Protein AF-0000000072976447 (afdb_homodimer)

Structure (mmCIF, N/CA/C/O backbone):
data_AF-0000000072976447-model_v1
#
loop_
_entity.id
_entity.type
_entity.pdbx_description
1 polymer 'Putative LysR family transcriptional regulator'
#
loop_
_atom_site.group_PDB
_atom_site.id
_atom_site.type_symbol
_atom_site.label_atom_id
_atom_site.label_alt_id
_atom_site.label_comp_id
_atom_site.label_asym_id
_atom_site.label_entity_id
_atom_site.label_seq_id
_atom_site.pdbx_PDB_ins_code
_atom_site.Cartn_x
_atom_site.Cartn_y
_atom_site.Cartn_z
_atom_site.occupancy
_atom_site.B_iso_or_equiv
_atom_site.auth_seq_id
_atom_site.auth_comp_id
_atom_site.auth_asym_id
_atom_site.auth_atom_id
_atom_site.pdbx_PDB_model_num
ATOM 1 N N . MET A 1 1 ? 2.529 -22.75 32.25 1 33.38 1 MET A N 1
ATOM 2 C CA . MET A 1 1 ? 1.268 -22.688 31.531 1 33.38 1 MET A CA 1
ATOM 3 C C . MET A 1 1 ? 1.399 -21.797 30.297 1 33.38 1 MET A C 1
ATOM 5 O O . MET A 1 1 ? 1.813 -20.641 30.391 1 33.38 1 MET A O 1
ATOM 9 N N . THR A 1 2 ? 1.507 -22.328 29.172 1 45.81 2 THR A N 1
ATOM 10 C CA . THR A 1 2 ? 2.004 -21.859 27.875 1 45.81 2 THR A CA 1
ATOM 11 C C . THR A 1 2 ? 0.98 -20.953 27.203 1 45.81 2 THR A C 1
ATOM 13 O O . THR A 1 2 ? -0.226 -21.109 27.406 1 45.81 2 THR A O 1
ATOM 16 N N . LEU A 1 3 ? 1.379 -19.844 26.906 1 53.84 3 LEU A N 1
ATOM 17 C CA . LEU A 1 3 ? 0.57 -18.953 26.094 1 53.84 3 LEU A CA 1
ATOM 18 C C . LEU A 1 3 ? -0.027 -19.703 24.906 1 53.84 3 LEU A C 1
ATOM 20 O O . LEU A 1 3 ? 0.706 -20.203 24.047 1 53.84 3 LEU A O 1
ATOM 24 N N . SER A 1 4 ? -1.276 -20.234 25.047 1 60.5 4 SER A N 1
ATOM 25 C CA . SER A 1 4 ? -1.912 -21 23.984 1 60.5 4 SER A CA 1
ATOM 26 C C . SER A 1 4 ? -2.377 -20.109 22.844 1 60.5 4 SER A C 1
ATOM 28 O O . SER A 1 4 ? -2.703 -18.938 23.047 1 60.5 4 SER A O 1
ATOM 30 N N . ASN A 1 5 ? -2.34 -20.578 21.688 1 65.94 5 ASN A N 1
ATOM 31 C CA . ASN A 1 5 ? -2.832 -19.891 20.5 1 65.94 5 ASN A CA 1
ATOM 32 C C . ASN A 1 5 ? -4.285 -19.453 20.656 1 65.94 5 ASN A C 1
ATOM 34 O O . ASN A 1 5 ? -4.672 -18.375 20.203 1 65.94 5 ASN A O 1
ATOM 38 N N . ALA A 1 6 ? -5.039 -20.297 21.359 1 70.38 6 ALA A N 1
ATOM 39 C CA . ALA A 1 6 ? -6.453 -20 21.562 1 70.38 6 ALA A CA 1
ATOM 40 C C . ALA A 1 6 ? -6.633 -18.734 22.406 1 70.38 6 ALA A C 1
ATOM 42 O O . ALA A 1 6 ? -7.52 -17.922 22.125 1 70.38 6 ALA A O 1
ATOM 43 N N . ARG A 1 7 ? -5.793 -18.562 23.391 1 77.06 7 ARG A N 1
ATOM 44 C CA . ARG A 1 7 ? -5.875 -17.391 24.25 1 77.06 7 ARG A CA 1
ATOM 45 C C . ARG A 1 7 ? -5.488 -16.125 23.484 1 77.06 7 ARG A C 1
ATOM 47 O O . ARG A 1 7 ? -6.141 -15.086 23.609 1 77.06 7 ARG A O 1
ATOM 54 N N . LEU A 1 8 ? -4.512 -16.266 22.719 1 76.12 8 LEU A N 1
ATOM 55 C CA . LEU A 1 8 ? -4.07 -15.117 21.938 1 76.12 8 LEU A CA 1
ATOM 56 C C . LEU A 1 8 ? -5.113 -14.742 20.891 1 76.12 8 LEU A C 1
ATOM 58 O O . LEU A 1 8 ? -5.359 -13.555 20.656 1 76.12 8 LEU A O 1
ATOM 62 N N . ASP A 1 9 ? -5.699 -15.711 20.344 1 75.75 9 ASP A N 1
ATOM 63 C CA . ASP A 1 9 ? -6.773 -15.484 19.391 1 75.75 9 ASP A CA 1
ATOM 64 C C . ASP A 1 9 ? -7.965 -14.789 20.047 1 75.75 9 ASP A C 1
ATOM 66 O O . ASP A 1 9 ? -8.578 -13.906 19.453 1 75.75 9 ASP A O 1
ATOM 70 N N . ALA A 1 10 ? -8.25 -15.211 21.234 1 82.62 10 ALA A N 1
ATOM 71 C CA . ALA A 1 10 ? -9.352 -14.602 21.984 1 82.62 10 ALA A CA 1
ATOM 72 C C . ALA A 1 10 ? -9.078 -13.125 22.266 1 82.62 10 ALA A C 1
ATOM 74 O O . ALA A 1 10 ? -9.953 -12.273 22.062 1 82.62 10 ALA A O 1
ATOM 75 N N . VAL A 1 11 ? -7.879 -12.852 22.688 1 83.19 11 VAL A N 1
ATOM 76 C CA . VAL A 1 11 ? -7.484 -11.477 23 1 83.19 11 VAL A CA 1
ATOM 77 C C . VAL A 1 11 ? -7.602 -10.617 21.734 1 83.19 11 VAL A C 1
ATOM 79 O O . VAL A 1 11 ? -8.164 -9.523 21.781 1 83.19 11 VAL A O 1
ATOM 82 N N . ARG A 1 12 ? -7.148 -11.133 20.734 1 77.25 12 ARG A N 1
ATOM 83 C CA . ARG A 1 12 ? -7.191 -10.414 19.469 1 77.25 12 ARG A CA 1
ATOM 84 C C . ARG A 1 12 ? -8.633 -10.164 19.031 1 77.25 12 ARG A C 1
ATOM 86 O O . ARG A 1 12 ? -8.961 -9.07 18.562 1 77.25 12 ARG A O 1
ATOM 93 N N . ALA A 1 13 ? -9.477 -11.133 19.109 1 78 13 ALA A N 1
ATOM 94 C CA . ALA A 1 13 ? -10.883 -11.031 18.719 1 78 13 ALA A CA 1
ATOM 95 C C . ALA A 1 13 ? -11.617 -9.992 19.562 1 78 13 ALA A C 1
ATOM 97 O O . ALA A 1 13 ? -12.422 -9.219 19.047 1 78 13 ALA A O 1
ATOM 98 N N . VAL A 1 14 ? -11.281 -9.984 20.781 1 83.31 14 VAL A N 1
ATOM 99 C CA . VAL A 1 14 ? -11.922 -9.023 21.672 1 83.31 14 VAL A CA 1
ATOM 100 C C . VAL A 1 14 ? -11.445 -7.609 21.328 1 83.31 14 VAL A C 1
ATOM 102 O O . VAL A 1 14 ? -12.242 -6.672 21.297 1 83.31 14 VAL A O 1
ATOM 105 N N . ALA A 1 15 ? -10.219 -7.559 21.109 1 77.81 15 ALA A N 1
ATOM 106 C CA . ALA A 1 15 ? -9.672 -6.254 20.734 1 77.81 15 ALA A CA 1
ATOM 107 C C . ALA A 1 15 ? -10.328 -5.727 19.469 1 77.81 15 ALA A C 1
ATOM 109 O O . ALA A 1 15 ? -10.594 -4.527 19.359 1 77.81 15 ALA A O 1
ATOM 110 N N . GLU A 1 16 ? -10.547 -6.594 18.656 1 71 16 GLU A N 1
ATOM 111 C CA . GLU A 1 16 ? -11.141 -6.258 17.359 1 71 16 GLU A CA 1
ATOM 112 C C . GLU A 1 16 ? -12.633 -5.957 17.5 1 71 16 GLU A C 1
ATOM 114 O O . GLU A 1 16 ? -13.133 -4.988 16.938 1 71 16 GLU A O 1
ATOM 119 N N . ALA A 1 17 ? -13.352 -6.746 18.25 1 73.62 17 ALA A N 1
ATOM 120 C CA . ALA A 1 17 ? -14.812 -6.688 18.344 1 73.62 17 ALA A CA 1
ATOM 121 C C . ALA A 1 17 ? -15.258 -5.656 19.375 1 73.62 17 ALA A C 1
ATOM 123 O O . ALA A 1 17 ? -16.391 -5.164 19.328 1 73.62 17 ALA A O 1
ATOM 124 N N . GLY A 1 18 ? -14.32 -5.391 20.312 1 77.12 18 GLY A N 1
ATOM 125 C CA . GLY A 1 18 ? -14.641 -4.465 21.375 1 77.12 18 GLY A CA 1
ATOM 126 C C . GLY A 1 18 ? -15.57 -5.059 22.422 1 77.12 18 GLY A C 1
ATOM 127 O O . GLY A 1 18 ? -16.094 -4.34 23.266 1 77.12 18 GLY A O 1
ATOM 128 N N . SER A 1 19 ? -15.93 -6.348 22.203 1 85.12 19 SER A N 1
ATOM 129 C CA . SER A 1 19 ? -16.781 -7.043 23.156 1 85.12 19 SER A CA 1
ATOM 130 C C . SER A 1 19 ? -16.516 -8.547 23.141 1 85.12 19 SER A C 1
ATOM 132 O O . SER A 1 19 ? -16.016 -9.086 22.156 1 85.12 19 SER A O 1
ATOM 134 N N . TYR A 1 20 ? -16.797 -9.234 24.281 1 87.62 20 TYR A N 1
ATOM 135 C CA . TYR A 1 20 ? -16.641 -10.68 24.359 1 87.62 20 TYR A CA 1
ATOM 136 C C . TYR A 1 20 ? -17.641 -11.383 23.438 1 87.62 20 TYR A C 1
ATOM 138 O O . TYR A 1 20 ? -17.312 -12.383 22.797 1 87.62 20 TYR A O 1
ATOM 146 N N . ALA A 1 21 ? -18.781 -10.719 23.375 1 84.69 21 ALA A N 1
ATOM 147 C CA . ALA A 1 21 ? -19.797 -11.297 22.484 1 84.69 21 ALA A CA 1
ATOM 148 C C . ALA A 1 21 ? -19.375 -11.195 21.031 1 84.69 21 ALA A C 1
ATOM 150 O O . ALA A 1 21 ? -19.516 -12.156 20.266 1 84.69 21 ALA A O 1
ATOM 151 N N . GLY A 1 22 ? -18.938 -10.117 20.719 1 81.31 22 GLY A N 1
ATOM 152 C CA . GLY A 1 22 ? -18.453 -9.922 19.359 1 81.31 22 GLY A CA 1
ATOM 153 C C . GLY A 1 22 ? -17.266 -10.82 19.016 1 81.31 22 GLY A C 1
ATOM 154 O O . GLY A 1 22 ? -17.203 -11.367 17.922 1 81.31 22 GLY A O 1
ATOM 155 N N . ALA A 1 23 ? -16.422 -10.969 19.922 1 83.12 23 ALA A N 1
ATOM 156 C CA . ALA A 1 23 ? -15.258 -11.836 19.75 1 83.12 23 ALA A CA 1
ATOM 157 C C . ALA A 1 23 ? -15.688 -13.289 19.594 1 83.12 23 ALA A C 1
ATOM 159 O O . ALA A 1 23 ? -15.117 -14.023 18.781 1 83.12 23 ALA A O 1
ATOM 160 N N . ALA A 1 24 ? -16.641 -13.703 20.297 1 84 24 ALA A N 1
ATOM 161 C CA . ALA A 1 24 ? -17.156 -15.062 20.219 1 84 24 ALA A CA 1
ATOM 162 C C . ALA A 1 24 ? -17.703 -15.367 18.812 1 84 24 ALA A C 1
ATOM 164 O O . ALA A 1 24 ? -17.484 -16.453 18.281 1 84 24 ALA A O 1
ATOM 165 N N . ARG A 1 25 ? -18.281 -14.398 18.266 1 76.62 25 ARG A N 1
ATOM 166 C CA . ARG A 1 25 ? -18.828 -14.523 16.922 1 76.62 25 ARG A CA 1
ATOM 167 C C . ARG A 1 25 ? -17.703 -14.656 15.891 1 76.62 25 ARG A C 1
ATOM 169 O O . ARG A 1 25 ? -17.766 -15.492 14.984 1 76.62 25 ARG A O 1
ATOM 176 N N . ILE A 1 26 ? -16.703 -13.875 16.203 1 72.69 26 ILE A N 1
ATOM 177 C CA . ILE A 1 26 ? -15.562 -13.859 15.281 1 72.69 26 ILE A CA 1
ATOM 178 C C . ILE A 1 26 ? -14.867 -15.219 15.305 1 72.69 26 ILE A C 1
ATOM 180 O O . ILE A 1 26 ? -14.477 -15.734 14.25 1 72.69 26 ILE A O 1
ATOM 184 N N . LEU A 1 27 ? -14.773 -15.836 16.391 1 75.25 27 LEU A N 1
ATOM 185 C CA . LEU A 1 27 ? -13.984 -17.047 16.578 1 75.25 27 LEU A CA 1
ATOM 186 C C . LEU A 1 27 ? -14.859 -18.297 16.453 1 75.25 27 LEU A C 1
ATOM 188 O O . LEU A 1 27 ? -14.344 -19.406 16.375 1 75.25 27 LEU A O 1
ATOM 192 N N . GLY A 1 28 ? -16.188 -18.062 16.375 1 77.69 28 GLY A N 1
ATOM 193 C CA . GLY A 1 28 ? -17.094 -19.203 16.312 1 77.69 28 GLY A CA 1
ATOM 194 C C . GLY A 1 28 ? -17.141 -20 17.594 1 77.69 28 GLY A C 1
ATOM 195 O O . GLY A 1 28 ? -17.219 -21.234 17.562 1 77.69 28 GLY A O 1
ATOM 196 N N . VAL A 1 29 ? -16.984 -19.344 18.656 1 81.5 29 VAL A N 1
ATOM 197 C CA . VAL A 1 29 ? -17.016 -20 19.969 1 81.5 29 VAL A CA 1
ATOM 198 C C . VAL A 1 29 ? -18.016 -19.266 20.875 1 81.5 29 VAL A C 1
ATOM 200 O O . VAL A 1 29 ? -18.672 -18.312 20.438 1 81.5 29 VAL A O 1
ATOM 203 N N . THR A 1 30 ? -18.312 -19.828 22.016 1 83.62 30 THR A N 1
ATOM 204 C CA . THR A 1 30 ? -19.234 -19.203 22.953 1 83.62 30 THR A CA 1
ATOM 205 C C . THR A 1 30 ? -18.578 -18.047 23.703 1 83.62 30 THR A C 1
ATOM 207 O O . THR A 1 30 ? -17.359 -18.016 23.859 1 83.62 30 THR A O 1
ATOM 210 N N . GLN A 1 31 ? -19.375 -17.062 24.031 1 87.81 31 GLN A N 1
ATOM 211 C CA . GLN A 1 31 ? -18.891 -15.891 24.75 1 87.81 31 GLN A CA 1
ATOM 212 C C . GLN A 1 31 ? -18.188 -16.281 26.047 1 87.81 31 GLN A C 1
ATOM 214 O O . GLN A 1 31 ? -17.125 -15.758 26.375 1 87.81 31 GLN A O 1
ATOM 219 N N . PRO A 1 32 ? -18.719 -17.25 26.812 1 88.31 32 PRO A N 1
ATOM 220 C CA . PRO A 1 32 ? -18.016 -17.625 28.031 1 88.31 32 PRO A CA 1
ATOM 221 C C . PRO A 1 32 ? -16.625 -18.188 27.781 1 88.31 32 PRO A C 1
ATOM 223 O O . PRO A 1 32 ? -15.703 -17.969 28.562 1 88.31 32 PRO A O 1
ATOM 226 N N . ASN A 1 33 ? -16.484 -18.844 26.672 1 85.81 33 ASN A N 1
ATOM 227 C CA . ASN A 1 33 ? -15.172 -19.359 26.312 1 85.81 33 ASN A CA 1
ATOM 228 C C . ASN A 1 33 ? -14.172 -18.234 26.062 1 85.81 33 ASN A C 1
ATOM 230 O O . ASN A 1 33 ? -13.047 -18.281 26.562 1 85.81 33 ASN A O 1
ATOM 234 N N . VAL A 1 34 ? -14.617 -17.25 25.344 1 89.06 34 VAL A N 1
ATOM 235 C CA . VAL A 1 34 ? -13.734 -16.125 25.031 1 89.06 34 VAL A CA 1
ATOM 236 C C . VAL A 1 34 ? -13.391 -15.367 26.297 1 89.06 34 VAL A C 1
ATOM 238 O O . VAL A 1 34 ? -12.219 -15.047 26.547 1 89.06 34 VAL A O 1
ATOM 241 N N . SER A 1 35 ? -14.383 -15.086 27.125 1 90.44 35 SER A N 1
ATOM 242 C CA . SER A 1 35 ? -14.164 -14.336 28.344 1 90.44 35 SER A CA 1
ATOM 243 C C . SER A 1 35 ? -13.258 -15.094 29.312 1 90.44 35 SER A C 1
ATOM 245 O O . SER A 1 35 ? -12.375 -14.5 29.938 1 90.44 35 SER A O 1
ATOM 247 N N . ALA A 1 36 ? -13.461 -16.391 29.328 1 88.75 36 ALA A N 1
ATOM 248 C CA . ALA A 1 36 ? -12.641 -17.234 30.203 1 88.75 36 ALA A CA 1
ATOM 249 C C . ALA A 1 36 ? -11.188 -17.219 29.75 1 88.75 36 ALA A C 1
ATOM 251 O O . ALA A 1 36 ? -10.273 -17.172 30.578 1 88.75 36 ALA A O 1
ATOM 252 N N . GLN A 1 37 ? -11.023 -17.297 28.469 1 85.75 37 GLN A N 1
ATOM 253 C CA . GLN A 1 37 ? -9.672 -17.312 27.922 1 85.75 37 GLN A CA 1
ATOM 254 C C . GLN A 1 37 ? -8.945 -16 28.234 1 85.75 37 GLN A C 1
ATOM 256 O O . GLN A 1 37 ? -7.785 -16.016 28.641 1 85.75 37 GLN A O 1
ATOM 261 N N . VAL A 1 38 ? -9.586 -14.906 28.062 1 87.88 38 VAL A N 1
ATOM 262 C CA . VAL A 1 38 ? -8.992 -13.594 28.281 1 87.88 38 VAL A CA 1
ATOM 263 C C . VAL A 1 38 ? -8.727 -13.406 29.781 1 87.88 38 VAL A C 1
ATOM 265 O O . VAL A 1 38 ? -7.633 -12.984 30.172 1 87.88 38 VAL A O 1
ATOM 268 N N . ARG A 1 39 ? -9.648 -13.742 30.609 1 86.88 39 ARG A N 1
ATOM 269 C CA . ARG A 1 39 ? -9.516 -13.594 32.062 1 86.88 39 ARG A CA 1
ATOM 270 C C . ARG A 1 39 ? -8.406 -14.484 32.594 1 86.88 39 ARG A C 1
ATOM 272 O O . ARG A 1 39 ? -7.652 -14.07 33.469 1 86.88 39 ARG A O 1
ATOM 279 N N . ALA A 1 40 ? -8.445 -15.695 32.062 1 81.31 40 ALA A N 1
ATOM 280 C CA . ALA A 1 40 ? -7.395 -16.625 32.469 1 81.31 40 ALA A CA 1
ATOM 281 C C . ALA A 1 40 ? -6.012 -16.062 32.188 1 81.31 40 ALA A C 1
ATOM 283 O O . ALA A 1 40 ? -5.09 -16.172 33 1 81.31 40 ALA A O 1
ATOM 284 N N . LEU A 1 41 ? -5.895 -15.508 31 1 78.44 41 LEU A N 1
ATOM 285 C CA . LEU A 1 41 ? -4.625 -14.914 30.609 1 78.44 41 LEU A CA 1
ATOM 286 C C . LEU A 1 41 ? -4.273 -13.727 31.5 1 78.44 41 LEU A C 1
ATOM 288 O O . LEU A 1 41 ? -3.129 -13.602 31.938 1 78.44 41 LEU A O 1
ATOM 292 N N . GLU A 1 42 ? -5.219 -12.875 31.75 1 82.88 42 GLU A N 1
ATOM 293 C CA . GLU A 1 42 ? -5.008 -11.711 32.594 1 82.88 42 GLU A CA 1
ATOM 294 C C . GLU A 1 42 ? -4.625 -12.133 34.031 1 82.88 42 GLU A C 1
ATOM 296 O O . GLU A 1 42 ? -3.699 -11.57 34.594 1 82.88 42 GLU A O 1
ATOM 301 N N . THR A 1 43 ? -5.316 -13.148 34.562 1 79.56 43 THR A N 1
ATOM 302 C CA . THR A 1 43 ? -5.074 -13.641 35.906 1 79.56 43 THR A CA 1
ATOM 303 C C . THR A 1 43 ? -3.709 -14.312 36 1 79.56 43 THR A C 1
ATOM 305 O O . THR A 1 43 ? -2.953 -14.07 36.938 1 79.56 43 THR A O 1
ATOM 308 N N . GLN A 1 44 ? -3.488 -15.094 35.031 1 73.44 44 GLN A N 1
ATOM 309 C CA . GLN A 1 44 ? -2.248 -15.867 35.062 1 73.44 44 GLN A CA 1
ATOM 310 C C . GLN A 1 44 ? -1.03 -14.945 35.031 1 73.44 44 GLN A C 1
ATOM 312 O O . GLN A 1 44 ? -0.023 -15.219 35.688 1 73.44 44 GLN A O 1
ATOM 317 N N . PHE A 1 45 ? -1.118 -13.883 34.312 1 69.88 45 PHE A N 1
ATOM 318 C CA . PHE A 1 45 ? 0.054 -13.039 34.125 1 69.88 45 PHE A CA 1
ATOM 319 C C . PHE A 1 45 ? -0.081 -11.734 34.875 1 69.88 45 PHE A C 1
ATOM 321 O O . PHE A 1 45 ? 0.818 -10.891 34.875 1 69.88 45 PHE A O 1
ATOM 328 N N . GLY A 1 46 ? -1.189 -11.586 35.594 1 75.62 46 GLY A N 1
ATOM 329 C CA . GLY A 1 46 ? -1.403 -10.414 36.438 1 75.62 46 GLY A CA 1
ATOM 330 C C . GLY A 1 46 ? -1.479 -9.125 35.625 1 75.62 46 GLY A C 1
ATOM 331 O O . GLY A 1 46 ? -0.893 -8.109 36.031 1 75.62 46 GLY A O 1
ATOM 332 N N . VAL A 1 47 ? -2.072 -9.203 34.438 1 76.31 47 VAL A N 1
ATOM 333 C CA . VAL A 1 47 ? -2.15 -8.031 33.562 1 76.31 47 VAL A CA 1
ATOM 334 C C . VAL A 1 47 ? -3.611 -7.723 33.25 1 76.31 47 VAL A C 1
ATOM 336 O O . VAL A 1 47 ? -4.496 -8.539 33.5 1 76.31 47 VAL A O 1
ATOM 339 N N . CYS A 1 48 ? -3.832 -6.512 32.844 1 80.56 48 CYS A N 1
ATOM 340 C CA . CYS A 1 48 ? -5.117 -6.07 32.312 1 80.56 48 CYS A CA 1
ATOM 341 C C . CYS A 1 48 ? -5.012 -5.762 30.828 1 80.56 48 CYS A C 1
ATOM 343 O O . CYS A 1 48 ? -4.238 -4.891 30.422 1 80.56 48 CYS A O 1
ATOM 345 N N . LEU A 1 49 ? -5.758 -6.551 30.109 1 83.56 49 LEU A N 1
ATOM 346 C CA . LEU A 1 49 ? -5.641 -6.414 28.656 1 83.56 49 LEU A CA 1
ATOM 347 C C . LEU A 1 49 ? -6.758 -5.531 28.109 1 83.56 49 LEU A C 1
ATOM 349 O O . LEU A 1 49 ? -6.629 -4.973 27.016 1 83.56 49 LEU A O 1
ATOM 353 N N . PHE A 1 50 ? -7.836 -5.406 28.891 1 86 50 PHE A N 1
ATOM 354 C CA . PHE A 1 50 ? -8.977 -4.613 28.453 1 86 50 PHE A CA 1
ATOM 355 C C . PHE A 1 50 ? -9.508 -3.748 29.594 1 86 50 PHE A C 1
ATOM 357 O O . PHE A 1 50 ? -9.516 -4.172 30.75 1 86 50 PHE A O 1
ATOM 364 N N . LEU A 1 51 ? -9.859 -2.457 29.203 1 80.88 51 LEU A N 1
ATOM 365 C CA . LEU A 1 51 ? -10.562 -1.559 30.125 1 80.88 51 LEU A CA 1
ATOM 366 C C . LEU A 1 51 ? -11.992 -1.315 29.656 1 80.88 51 LEU A C 1
ATOM 368 O O . LEU A 1 51 ? -12.25 -1.23 28.453 1 80.88 51 LEU A O 1
ATOM 372 N N . ARG A 1 52 ? -12.898 -1.47 30.625 1 76.38 52 ARG A N 1
ATOM 373 C CA . ARG A 1 52 ? -14.289 -1.175 30.297 1 76.38 52 ARG A CA 1
ATOM 374 C C . ARG A 1 52 ? -14.555 0.328 30.312 1 76.38 52 ARG A C 1
ATOM 376 O O . ARG A 1 52 ? -14.336 0.985 31.344 1 76.38 52 ARG A O 1
ATOM 383 N N . GLU A 1 53 ? -14.695 0.828 29.172 1 71.69 53 GLU A N 1
ATOM 384 C CA . GLU A 1 53 ? -15.078 2.23 29.047 1 71.69 53 GLU A CA 1
ATOM 385 C C . GLU A 1 53 ? -16.375 2.375 28.266 1 71.69 53 GLU A C 1
ATOM 387 O O . GLU A 1 53 ? -16.469 1.963 27.109 1 71.69 53 GLU A O 1
ATOM 392 N N . SER A 1 54 ? -17.375 3.02 28.828 1 71.5 54 SER A N 1
ATOM 393 C CA . SER A 1 54 ? -18.672 3.285 28.219 1 71.5 54 SER A CA 1
ATOM 394 C C . SER A 1 54 ? -19.297 2.008 27.672 1 71.5 54 SER A C 1
ATOM 396 O O . SER A 1 54 ? -19.812 2 26.547 1 71.5 54 SER A O 1
ATOM 398 N N . GLY A 1 55 ? -19.141 0.933 28.328 1 72.31 55 GLY A N 1
ATOM 399 C CA . GLY A 1 55 ? -19.797 -0.314 27.953 1 72.31 55 GLY A CA 1
ATOM 400 C C . GLY A 1 55 ? -19.016 -1.116 26.922 1 72.31 55 GLY A C 1
ATOM 401 O O . GLY A 1 55 ? -19.484 -2.156 26.469 1 72.31 55 GLY A O 1
ATOM 402 N N . ARG A 1 56 ? -17.969 -0.555 26.516 1 74.81 56 ARG A N 1
ATOM 403 C CA . ARG A 1 56 ? -17.156 -1.277 25.547 1 74.81 56 ARG A CA 1
ATOM 404 C C . ARG A 1 56 ? -15.789 -1.631 26.125 1 74.81 56 ARG A C 1
ATOM 406 O O . ARG A 1 56 ? -15.273 -0.92 27 1 74.81 56 ARG A O 1
ATOM 413 N N . LEU A 1 57 ? -15.25 -2.871 25.641 1 80.94 57 LEU A N 1
ATOM 414 C CA . LEU A 1 57 ? -13.906 -3.271 26.031 1 80.94 57 LEU A CA 1
ATOM 415 C C . LEU A 1 57 ? -12.859 -2.604 25.156 1 80.94 57 LEU A C 1
ATOM 417 O O . LEU A 1 57 ? -12.852 -2.807 23.938 1 80.94 57 LEU A O 1
ATOM 421 N N . GLN A 1 58 ? -12.094 -1.76 25.812 1 78.31 58 GLN A N 1
ATOM 422 C CA . GLN A 1 58 ? -11.008 -1.083 25.109 1 78.31 58 GLN A CA 1
ATOM 423 C C . GLN A 1 58 ? -9.664 -1.753 25.391 1 78.31 58 GLN A C 1
ATOM 425 O O . GLN A 1 58 ? -9.328 -1.998 26.562 1 78.31 58 GLN A O 1
ATOM 430 N N . PRO A 1 59 ? -8.969 -2.131 24.297 1 79.06 59 PRO A N 1
ATOM 431 C CA . PRO A 1 59 ? -7.66 -2.756 24.531 1 79.06 59 PRO A CA 1
ATOM 432 C C . PRO A 1 59 ? -6.664 -1.812 25.203 1 79.06 59 PRO A C 1
ATOM 434 O O . PRO A 1 59 ? -6.648 -0.614 24.906 1 79.06 59 PRO A O 1
ATOM 437 N N . THR A 1 60 ? -5.977 -2.389 26.266 1 74.5 60 THR A N 1
ATOM 438 C CA . THR A 1 60 ? -4.867 -1.659 26.859 1 74.5 60 THR A CA 1
ATOM 439 C C . THR A 1 60 ? -3.666 -1.63 25.922 1 74.5 60 THR A C 1
ATOM 441 O O . THR A 1 60 ? -3.674 -2.283 24.875 1 74.5 60 THR A O 1
ATOM 444 N N . GLY A 1 61 ? -2.699 -0.85 26.25 1 64.62 61 GLY A N 1
ATOM 445 C CA . GLY A 1 61 ? -1.453 -0.862 25.5 1 64.62 61 GLY A CA 1
ATOM 446 C C . GLY A 1 61 ? -0.819 -2.238 25.422 1 64.62 61 GLY A C 1
ATOM 447 O O . GLY A 1 61 ? -0.329 -2.641 24.359 1 64.62 61 GLY A O 1
ATOM 448 N N . LEU A 1 62 ? -0.871 -2.924 26.469 1 65.25 62 LEU A N 1
ATOM 449 C CA . LEU A 1 62 ? -0.343 -4.285 26.516 1 65.25 62 LEU A CA 1
ATOM 450 C C . LEU A 1 62 ? -1.136 -5.211 25.609 1 65.25 62 LEU A C 1
ATOM 452 O O . LEU A 1 62 ? -0.556 -6.055 24.922 1 65.25 62 LEU A O 1
ATOM 456 N N . CYS A 1 63 ? -2.447 -4.992 25.562 1 72.94 63 CYS A N 1
ATOM 457 C CA . CYS A 1 63 ? -3.299 -5.793 24.688 1 72.94 63 CYS A CA 1
ATOM 458 C C . CYS A 1 63 ? -2.918 -5.594 23.219 1 72.94 63 CYS A C 1
ATOM 460 O O . CYS A 1 63 ? -2.785 -6.562 22.469 1 72.94 63 CYS A O 1
ATOM 462 N N . LEU A 1 64 ? -2.656 -4.434 22.922 1 64.56 64 LEU A N 1
ATOM 463 C CA . LEU A 1 64 ? -2.32 -4.105 21.547 1 64.56 64 LEU A CA 1
ATOM 464 C C . LEU A 1 64 ? -0.983 -4.723 21.141 1 64.56 64 LEU A C 1
ATOM 466 O O . LEU A 1 64 ? -0.846 -5.266 20.047 1 64.56 64 LEU A O 1
ATOM 470 N N . LYS A 1 65 ? -0.158 -4.695 22.016 1 59.16 65 LYS A N 1
ATOM 471 C CA . LYS A 1 65 ? 1.143 -5.312 21.781 1 59.16 65 LYS A CA 1
ATOM 472 C C . LYS A 1 65 ? 1.019 -6.832 21.672 1 59.16 65 LYS A C 1
ATOM 474 O O . LYS A 1 65 ? 1.672 -7.453 20.828 1 59.16 65 LYS A O 1
ATOM 479 N N . LEU A 1 66 ? 0.258 -7.363 22.5 1 65.5 66 LEU A N 1
ATOM 480 C CA . LEU A 1 66 ? 0.011 -8.805 22.469 1 65.5 66 LEU A CA 1
ATOM 481 C C . LEU A 1 66 ? -0.68 -9.203 21.172 1 65.5 66 LEU A C 1
ATOM 483 O O . LEU A 1 66 ? -0.375 -10.25 20.594 1 65.5 66 LEU A O 1
ATOM 487 N N . CYS A 1 67 ? -1.592 -8.336 20.719 1 65.19 67 CYS A N 1
ATOM 488 C CA . CYS A 1 67 ? -2.281 -8.602 19.469 1 65.19 67 CYS A CA 1
ATOM 489 C C . CYS A 1 67 ? -1.303 -8.594 18.297 1 65.19 67 CYS A C 1
ATOM 491 O O . CYS A 1 67 ? -1.391 -9.43 17.406 1 65.19 67 CYS A O 1
ATOM 493 N N . ASP A 1 68 ? -0.469 -7.738 18.344 1 57.91 68 ASP A N 1
ATOM 494 C CA . ASP A 1 68 ? 0.578 -7.688 17.328 1 57.91 68 ASP A CA 1
ATOM 495 C C . ASP A 1 68 ? 1.414 -8.969 17.344 1 57.91 68 ASP A C 1
ATOM 497 O O . ASP A 1 68 ? 1.722 -9.523 16.281 1 57.91 68 ASP A O 1
ATOM 501 N N . SER A 1 69 ? 1.725 -9.383 18.531 1 56.34 69 SER A N 1
ATOM 502 C CA . SER A 1 69 ? 2.486 -10.617 18.703 1 56.34 69 SER A CA 1
ATOM 503 C C . SER A 1 69 ? 1.68 -11.828 18.234 1 56.34 69 SER A C 1
ATOM 505 O O . SER A 1 69 ? 2.221 -12.734 17.594 1 56.34 69 SER A O 1
ATOM 507 N N . ALA A 1 70 ? 0.464 -11.797 18.562 1 59.28 70 ALA A N 1
ATOM 508 C CA . ALA A 1 70 ? -0.42 -12.883 18.141 1 59.28 70 ALA A CA 1
ATOM 509 C C . ALA A 1 70 ? -0.528 -12.945 16.625 1 59.28 70 ALA A C 1
ATOM 511 O O . ALA A 1 70 ? -0.544 -14.039 16.047 1 59.28 70 ALA A O 1
ATOM 512 N N . GLU A 1 71 ? -0.591 -11.844 16.094 1 55.91 71 GLU A N 1
ATOM 513 C CA . GLU A 1 71 ? -0.642 -11.789 14.633 1 55.91 71 GLU A CA 1
ATOM 514 C C . GLU A 1 71 ? 0.632 -12.352 14.016 1 55.91 71 GLU A C 1
ATOM 516 O O . GLU A 1 71 ? 0.572 -13.109 13.047 1 55.91 71 GLU A O 1
ATOM 521 N N . ARG A 1 72 ? 1.667 -12.078 14.625 1 54.12 72 ARG A N 1
ATOM 522 C CA . ARG A 1 72 ? 2.943 -12.602 14.156 1 54.12 72 ARG A CA 1
ATOM 523 C C . ARG A 1 72 ? 3.021 -14.117 14.352 1 54.12 72 ARG A C 1
ATOM 525 O O . ARG A 1 72 ? 3.525 -14.828 13.484 1 54.12 72 ARG A O 1
ATOM 532 N N . LEU A 1 73 ? 2.555 -14.57 15.469 1 52.03 73 LEU A N 1
ATOM 533 C CA . LEU A 1 73 ? 2.504 -16 15.75 1 52.03 73 LEU A CA 1
ATOM 534 C C . LEU A 1 73 ? 1.573 -16.719 14.781 1 52.03 73 LEU A C 1
ATOM 536 O O . LEU A 1 73 ? 1.898 -17.797 14.281 1 52.03 73 LEU A O 1
ATOM 540 N N . ALA A 1 74 ? 0.498 -16.125 14.578 1 53.97 74 ALA A N 1
ATOM 541 C CA . ALA A 1 74 ? -0.43 -16.703 13.609 1 53.97 74 ALA A CA 1
ATOM 542 C C . ALA A 1 74 ? 0.196 -16.781 12.219 1 53.97 74 ALA A C 1
ATOM 544 O O . ALA A 1 74 ? 0.049 -17.781 11.516 1 53.97 74 ALA A O 1
ATOM 545 N N . GLU A 1 75 ? 0.818 -15.82 12 1 51.5 75 GLU A N 1
ATOM 546 C CA . GLU A 1 75 ? 1.533 -15.789 10.727 1 51.5 75 GLU A CA 1
ATOM 547 C C . GLU A 1 75 ? 2.607 -16.875 10.672 1 51.5 75 GLU A C 1
ATOM 549 O O . GLU A 1 75 ? 2.75 -17.562 9.656 1 51.5 75 GLU A O 1
ATOM 554 N N . ALA A 1 76 ? 3.309 -17.016 11.719 1 48.78 76 ALA A N 1
ATOM 555 C CA . ALA A 1 76 ? 4.348 -18.031 11.805 1 48.78 76 ALA A CA 1
ATOM 556 C C . ALA A 1 76 ? 3.744 -19.438 11.758 1 48.78 76 ALA A C 1
ATOM 558 O O . ALA A 1 76 ? 4.285 -20.328 11.102 1 48.78 76 ALA A O 1
ATOM 559 N N . ARG A 1 77 ? 2.725 -19.656 12.484 1 46.81 77 ARG A N 1
ATOM 560 C CA . ARG A 1 77 ? 2.012 -20.922 12.445 1 46.81 77 ARG A CA 1
ATOM 561 C C . ARG A 1 77 ? 1.498 -21.219 11.039 1 46.81 77 ARG A C 1
ATOM 563 O O . ARG A 1 77 ? 1.642 -22.328 10.539 1 46.81 77 ARG A O 1
ATOM 570 N N . SER A 1 78 ? 0.875 -20.281 10.539 1 48.81 78 SER A N 1
ATOM 571 C CA . SER A 1 78 ? 0.417 -20.438 9.156 1 48.81 78 SER A CA 1
ATOM 572 C C . SER A 1 78 ? 1.571 -20.797 8.227 1 48.81 78 SER A C 1
ATOM 574 O O . SER A 1 78 ? 1.421 -21.641 7.34 1 48.81 78 SER A O 1
ATOM 576 N N . GLU A 1 79 ? 2.623 -20.266 8.617 1 45.81 79 GLU A N 1
ATOM 577 C CA . GLU A 1 79 ? 3.846 -20.562 7.871 1 45.81 79 GLU A CA 1
ATOM 578 C C . GLU A 1 79 ? 4.262 -22.016 8.039 1 45.81 79 GLU A C 1
ATOM 580 O O . GLU A 1 79 ? 4.617 -22.688 7.062 1 45.81 79 GLU A O 1
ATOM 585 N N . ALA A 1 80 ? 4.227 -22.453 9.148 1 42.12 80 ALA A N 1
ATOM 586 C CA . ALA A 1 80 ? 4.594 -23.844 9.469 1 42.12 80 ALA A CA 1
ATOM 587 C C . ALA A 1 80 ? 3.631 -24.828 8.812 1 42.12 80 ALA A C 1
ATOM 589 O O . ALA A 1 80 ? 4.055 -25.828 8.242 1 42.12 80 ALA A O 1
ATOM 590 N N . GLU A 1 81 ? 2.473 -24.5 8.969 1 44.44 81 GLU A N 1
ATOM 591 C CA . GLU A 1 81 ? 1.462 -25.359 8.367 1 44.44 81 GLU A CA 1
ATOM 592 C C . GLU A 1 81 ? 1.624 -25.422 6.848 1 44.44 81 GLU A C 1
ATOM 594 O O . GLU A 1 81 ? 1.516 -26.5 6.25 1 44.44 81 GLU A O 1
ATOM 599 N N . ARG A 1 82 ? 1.846 -24.312 6.402 1 42.62 82 ARG A N 1
ATOM 600 C CA . ARG A 1 82 ? 2.037 -24.219 4.957 1 42.62 82 ARG A CA 1
ATOM 601 C C . ARG A 1 82 ? 3.207 -25.094 4.508 1 42.62 82 ARG A C 1
ATOM 603 O O . ARG A 1 82 ? 3.133 -25.766 3.473 1 42.62 82 ARG A O 1
ATOM 610 N N . LEU A 1 83 ? 4.168 -25.062 5.277 1 39.66 83 LEU A N 1
ATOM 611 C CA . LEU A 1 83 ? 5.348 -25.875 4.988 1 39.66 83 LEU A CA 1
ATOM 612 C C . LEU A 1 83 ? 4.996 -27.359 4.945 1 39.66 83 LEU A C 1
ATOM 614 O O . LEU A 1 83 ? 5.508 -28.094 4.102 1 39.66 83 LEU A O 1
ATOM 618 N N . LEU A 1 84 ? 4.164 -27.656 5.727 1 38.5 84 LEU A N 1
ATOM 619 C CA . LEU A 1 84 ? 3.803 -29.078 5.816 1 38.5 84 LEU A CA 1
ATOM 620 C C . LEU A 1 84 ? 2.873 -29.469 4.676 1 38.5 84 LEU A C 1
ATOM 622 O O . LEU A 1 84 ? 2.885 -30.625 4.234 1 38.5 84 LEU A O 1
ATOM 626 N N . LEU A 1 85 ? 2.119 -28.594 4.246 1 39.53 85 LEU A N 1
ATOM 627 C CA . LEU A 1 85 ? 1.131 -28.922 3.227 1 39.53 85 LEU A CA 1
ATOM 628 C C . LEU A 1 85 ? 1.741 -28.844 1.831 1 39.53 85 LEU A C 1
ATOM 630 O O . LEU A 1 85 ? 1.117 -29.25 0.852 1 39.53 85 LEU A O 1
ATOM 634 N N . SER A 1 86 ? 2.758 -28.344 1.481 1 40.75 86 SER A N 1
ATOM 635 C CA . SER A 1 86 ? 3.328 -28.094 0.16 1 40.75 86 SER A CA 1
ATOM 636 C C . SER A 1 86 ? 3.498 -29.391 -0.62 1 40.75 86 SER A C 1
ATOM 638 O O . SER A 1 86 ? 3.932 -29.375 -1.774 1 40.75 86 SER A O 1
ATOM 640 N N . ARG A 1 87 ? 3.395 -30.5 -0.168 1 37.62 87 ARG A N 1
ATOM 641 C CA . ARG A 1 87 ? 3.717 -31.625 -1.031 1 37.62 87 ARG A CA 1
ATOM 642 C C . ARG A 1 87 ? 2.58 -31.922 -2.006 1 37.62 87 ARG A C 1
ATOM 644 O O . ARG A 1 87 ? 2.461 -33.031 -2.521 1 37.62 87 ARG A O 1
ATOM 651 N N . SER A 1 88 ? 1.583 -31.047 -2.242 1 40.94 88 SER A N 1
ATOM 652 C CA . SER A 1 88 ? 0.422 -31.609 -2.926 1 40.94 88 SER A CA 1
ATOM 653 C C . SER A 1 88 ? 0.618 -31.609 -4.438 1 40.94 88 SER A C 1
ATOM 655 O O . SER A 1 88 ? 1.422 -30.844 -4.965 1 40.94 88 SER A O 1
ATOM 657 N N . SER A 1 89 ? 0.14 -32.5 -5.266 1 46.25 89 SER A N 1
ATOM 658 C CA . SER A 1 89 ? -0.017 -32.688 -6.707 1 46.25 89 SER A CA 1
ATOM 659 C C . SER A 1 89 ? -0.511 -31.406 -7.375 1 46.25 89 SER A C 1
ATOM 661 O O . SER A 1 89 ? -1.104 -30.547 -6.719 1 46.25 89 SER A O 1
ATOM 663 N N . LEU A 1 90 ? -0.093 -31.062 -8.727 1 51.22 90 LEU A N 1
ATOM 664 C CA . LEU A 1 90 ? -0.447 -29.891 -9.516 1 51.22 90 LEU A CA 1
ATOM 665 C C . LEU A 1 90 ? -1.938 -29.594 -9.406 1 51.22 90 LEU A C 1
ATOM 667 O O . LEU A 1 90 ? -2.348 -28.422 -9.461 1 51.22 90 LEU A O 1
ATOM 671 N N . ARG A 1 91 ? -2.982 -30.578 -9.453 1 50.81 91 ARG A N 1
ATOM 672 C CA . ARG A 1 91 ? -4.426 -30.375 -9.453 1 50.81 91 ARG A CA 1
ATOM 673 C C . ARG A 1 91 ? -4.902 -29.828 -8.109 1 50.81 91 ARG A C 1
ATOM 675 O O . ARG A 1 91 ? -5.914 -29.125 -8.047 1 50.81 91 ARG A O 1
ATOM 682 N N . GLU A 1 92 ? -4.281 -30.141 -7.102 1 60.25 92 GLU A N 1
ATOM 683 C CA . GLU A 1 92 ? -4.832 -29.75 -5.805 1 60.25 92 GLU A CA 1
ATOM 684 C C . GLU A 1 92 ? -3.799 -28.984 -4.98 1 60.25 92 GLU A C 1
ATOM 686 O O . GLU A 1 92 ? -3.926 -28.891 -3.758 1 60.25 92 GLU A O 1
ATOM 691 N N . GLY A 1 93 ? -2.906 -28.219 -5.906 1 82.56 93 GLY A N 1
ATOM 692 C CA . GLY A 1 93 ? -1.81 -27.656 -5.125 1 82.56 93 GLY A CA 1
ATOM 693 C C . GLY A 1 93 ? -1.979 -26.188 -4.82 1 82.56 93 GLY A C 1
ATOM 694 O O . GLY A 1 93 ? -3.002 -25.594 -5.164 1 82.56 93 GLY A O 1
ATOM 695 N N . LYS A 1 94 ? -1.136 -25.75 -3.99 1 89.38 94 LYS A N 1
ATOM 696 C CA . LYS A 1 94 ? -1.077 -24.359 -3.535 1 89.38 94 LYS A CA 1
ATOM 697 C C . LYS A 1 94 ? 0.277 -23.734 -3.854 1 89.38 94 LYS A C 1
ATOM 699 O O . LYS A 1 94 ? 1.307 -24.422 -3.807 1 89.38 94 LYS A O 1
ATOM 704 N N . ILE A 1 95 ? 0.212 -22.484 -4.312 1 93.19 95 ILE A N 1
ATOM 705 C CA . ILE A 1 95 ? 1.45 -21.734 -4.516 1 93.19 95 ILE A CA 1
ATOM 706 C C . ILE A 1 95 ? 1.354 -20.375 -3.824 1 93.19 95 ILE A C 1
ATOM 708 O O . ILE A 1 95 ? 0.33 -19.703 -3.918 1 93.19 95 ILE A O 1
ATOM 712 N N . THR A 1 96 ? 2.375 -20.047 -3.061 1 94.06 96 THR A N 1
ATOM 713 C CA . THR A 1 96 ? 2.469 -1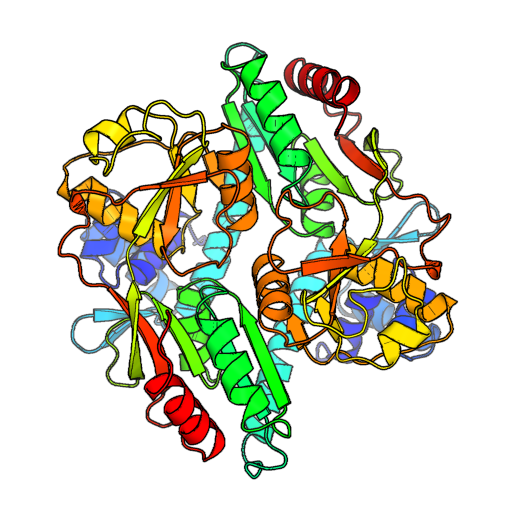8.75 -2.395 1 94.06 96 THR A CA 1
ATOM 714 C C . THR A 1 96 ? 3.465 -17.844 -3.113 1 94.06 96 THR A C 1
ATOM 716 O O . THR A 1 96 ? 4.641 -18.188 -3.252 1 94.06 96 THR A O 1
ATOM 719 N N . ILE A 1 97 ? 2.973 -16.672 -3.555 1 97.12 97 ILE A N 1
ATOM 720 C CA . ILE A 1 97 ? 3.791 -15.766 -4.363 1 97.12 97 ILE A CA 1
ATOM 721 C C . ILE A 1 97 ? 3.949 -14.43 -3.648 1 97.12 97 ILE A C 1
ATOM 723 O O . ILE A 1 97 ? 2.961 -13.82 -3.225 1 97.12 97 ILE A O 1
ATOM 727 N N . GLY A 1 98 ? 5.195 -13.984 -3.492 1 97.19 98 GLY A N 1
ATOM 728 C CA . GLY A 1 98 ? 5.488 -12.672 -2.945 1 97.19 98 GLY A CA 1
ATOM 729 C C . GLY A 1 98 ? 5.793 -11.633 -4.012 1 97.19 98 GLY A C 1
ATOM 730 O O . GLY A 1 98 ? 6.605 -11.875 -4.906 1 97.19 98 GLY A O 1
ATOM 731 N N . LEU A 1 99 ? 5.141 -10.5 -3.891 1 96.88 99 LEU A N 1
ATOM 732 C CA . LEU A 1 99 ? 5.332 -9.422 -4.859 1 96.88 99 LEU A CA 1
ATOM 733 C C . LEU A 1 99 ? 5.898 -8.18 -4.184 1 96.88 99 LEU A C 1
ATOM 735 O O . LEU A 1 99 ? 5.34 -7.688 -3.203 1 96.88 99 LEU A O 1
ATOM 739 N N . GLY A 1 100 ? 6.961 -7.66 -4.75 1 93.88 100 GLY A N 1
ATOM 740 C CA . GLY A 1 100 ? 7.445 -6.359 -4.312 1 93.88 100 GLY A CA 1
ATOM 741 C C . GLY A 1 100 ? 6.645 -5.203 -4.883 1 93.88 100 GLY A C 1
ATOM 742 O O . GLY A 1 100 ? 6.516 -4.156 -4.246 1 93.88 100 GLY A O 1
ATOM 743 N N . ASN A 1 101 ? 6.262 -5.348 -6.105 1 93.69 101 ASN A N 1
ATOM 744 C CA . ASN A 1 101 ? 5.328 -4.48 -6.816 1 93.69 101 ASN A CA 1
ATOM 745 C C . ASN A 1 101 ? 4.113 -5.254 -7.32 1 93.69 101 ASN A C 1
ATOM 747 O O . ASN A 1 101 ? 4.207 -6.445 -7.605 1 93.69 101 ASN A O 1
ATOM 751 N N . ALA A 1 102 ? 3.004 -4.496 -7.383 1 95.5 102 ALA A N 1
ATOM 752 C CA . ALA A 1 102 ? 1.812 -5.172 -7.887 1 95.5 102 ALA A CA 1
ATOM 753 C C . ALA A 1 102 ? 2.029 -5.676 -9.312 1 95.5 102 ALA A C 1
ATOM 755 O O . ALA A 1 102 ? 1.714 -6.824 -9.625 1 95.5 102 ALA A O 1
ATOM 756 N N . MET A 1 103 ? 2.617 -4.832 -10.141 1 95.5 103 MET A N 1
ATOM 757 C CA . MET A 1 103 ? 2.953 -5.203 -11.508 1 95.5 103 MET A CA 1
ATOM 758 C C . MET A 1 103 ? 4.465 -5.297 -11.695 1 95.5 103 MET A C 1
ATOM 760 O O . MET A 1 103 ? 5.219 -4.566 -11.047 1 95.5 103 MET A O 1
ATOM 764 N N . PRO A 1 104 ? 4.852 -6.262 -12.562 1 95.88 104 PRO A N 1
ATOM 765 C CA . PRO A 1 104 ? 4.051 -7.117 -13.438 1 95.88 104 PRO A CA 1
ATOM 766 C C . PRO A 1 104 ? 3.607 -8.414 -12.758 1 95.88 104 PRO A C 1
ATOM 768 O O . PRO A 1 104 ? 2.998 -9.273 -13.398 1 95.88 104 PRO A O 1
ATOM 771 N N . GLY A 1 105 ? 3.902 -8.578 -11.539 1 97.06 105 GLY A N 1
ATOM 772 C CA . GLY A 1 105 ? 3.629 -9.82 -10.836 1 97.06 105 GLY A CA 1
ATOM 773 C C . GLY A 1 105 ? 2.18 -10.25 -10.93 1 97.06 105 GLY A C 1
ATOM 774 O O . GLY A 1 105 ? 1.893 -11.422 -11.18 1 97.06 105 GLY A O 1
ATOM 775 N N . MET A 1 106 ? 1.271 -9.375 -10.773 1 97.5 106 MET A N 1
ATOM 776 C CA . MET A 1 106 ? -0.152 -9.711 -10.797 1 97.5 106 MET A CA 1
ATOM 777 C C . MET A 1 106 ? -0.575 -10.203 -12.172 1 97.5 106 MET A C 1
ATOM 779 O O . MET A 1 106 ? -1.436 -11.078 -12.289 1 97.5 106 MET A O 1
ATOM 783 N N . ALA A 1 107 ? 0.003 -9.656 -13.219 1 97.31 107 ALA A N 1
ATOM 784 C CA . ALA A 1 107 ? -0.288 -10.117 -14.578 1 97.31 107 ALA A CA 1
ATOM 785 C C . ALA A 1 107 ? 0.21 -11.547 -14.781 1 97.31 107 ALA A C 1
ATOM 787 O O . ALA A 1 107 ? -0.466 -12.359 -15.414 1 97.31 107 ALA A O 1
ATOM 788 N N . ILE A 1 108 ? 1.36 -11.828 -14.273 1 97.69 108 ILE A N 1
ATOM 789 C CA . ILE A 1 108 ? 1.919 -13.172 -14.375 1 97.69 108 ILE A CA 1
ATOM 790 C C . ILE A 1 108 ? 1.046 -14.148 -13.594 1 97.69 108 ILE A C 1
ATOM 792 O O . ILE A 1 108 ? 0.755 -15.25 -14.07 1 97.69 108 ILE A O 1
ATOM 796 N N . ILE A 1 109 ? 0.653 -13.742 -12.43 1 97.88 109 ILE A N 1
ATOM 797 C CA . ILE A 1 109 ? -0.219 -14.562 -11.594 1 97.88 109 ILE A CA 1
ATOM 798 C C . ILE A 1 109 ? -1.527 -14.836 -12.328 1 97.88 109 ILE A C 1
ATOM 800 O O . ILE A 1 109 ? -2.023 -15.969 -12.328 1 97.88 109 ILE A O 1
ATOM 804 N N . ALA A 1 110 ? -2.092 -13.828 -12.969 1 97.62 110 ALA A N 1
ATOM 805 C CA . ALA A 1 110 ? -3.332 -13.992 -13.727 1 97.62 110 ALA A CA 1
ATOM 806 C C . ALA A 1 110 ? -3.15 -14.977 -14.875 1 97.62 110 ALA A C 1
ATOM 808 O O . ALA A 1 110 ? -4.008 -15.836 -15.102 1 97.62 110 ALA A O 1
ATOM 809 N N . ALA A 1 111 ? -2.053 -14.867 -15.586 1 97 111 ALA A N 1
ATOM 810 C CA . ALA A 1 111 ? -1.751 -15.789 -16.688 1 97 111 ALA A CA 1
ATOM 811 C C . ALA A 1 111 ? -1.618 -17.219 -16.172 1 97 111 ALA A C 1
ATOM 813 O O . ALA A 1 111 ? -2.121 -18.156 -16.797 1 97 111 ALA A O 1
ATOM 814 N N . PHE A 1 112 ? -0.966 -17.375 -15.055 1 96.94 112 PHE A N 1
ATOM 815 C CA . PHE A 1 112 ? -0.809 -18.688 -14.445 1 96.94 112 PHE A CA 1
ATOM 816 C C . PHE A 1 112 ? -2.162 -19.266 -14.055 1 96.94 112 PHE A C 1
ATOM 818 O O . PHE A 1 112 ? -2.447 -20.438 -14.328 1 96.94 112 PHE A O 1
ATOM 825 N N . HIS A 1 113 ? -2.998 -18.406 -13.422 1 96.56 113 HIS A N 1
ATOM 826 C CA . HIS A 1 113 ? -4.312 -18.859 -12.977 1 96.56 113 HIS A CA 1
ATOM 827 C C . HIS A 1 113 ? -5.168 -19.312 -14.156 1 96.56 113 HIS A C 1
ATOM 829 O O . HIS A 1 113 ? -5.922 -20.281 -14.055 1 96.56 113 HIS A O 1
ATOM 835 N N . ARG A 1 114 ? -5.094 -18.625 -15.258 1 94.94 114 ARG A N 1
ATOM 836 C CA . ARG A 1 114 ? -5.836 -19 -16.453 1 94.94 114 ARG A CA 1
ATOM 837 C C . ARG A 1 114 ? -5.402 -20.375 -16.953 1 94.94 114 ARG A C 1
ATOM 839 O O . ARG A 1 114 ? -6.234 -21.172 -17.391 1 94.94 114 ARG A O 1
ATOM 846 N N . ALA A 1 115 ? -4.117 -20.641 -16.891 1 93.75 115 ALA A N 1
ATOM 847 C CA . ALA A 1 115 ? -3.561 -21.891 -17.375 1 93.75 115 ALA A CA 1
ATOM 848 C C . ALA A 1 115 ? -3.82 -23.016 -16.375 1 93.75 115 ALA A C 1
ATOM 850 O O . ALA A 1 115 ? -4.012 -24.172 -16.766 1 93.75 115 ALA A O 1
ATOM 851 N N . TYR A 1 116 ? -3.807 -22.688 -15.117 1 92.94 116 TYR A N 1
ATOM 852 C CA . TYR A 1 116 ? -3.969 -23.672 -14.062 1 92.94 116 TYR A CA 1
ATOM 853 C C . TYR A 1 116 ? -5.004 -23.219 -13.039 1 92.94 116 TYR A C 1
ATOM 855 O O . TYR A 1 116 ? -4.68 -23 -11.875 1 92.94 116 TYR A O 1
ATOM 863 N N . PRO A 1 117 ? -6.273 -23.203 -13.398 1 92.12 117 PRO A N 1
ATOM 864 C CA . PRO A 1 117 ? -7.324 -22.641 -12.547 1 92.12 117 PRO A CA 1
ATOM 865 C C . PRO A 1 117 ? -7.562 -23.484 -11.281 1 92.12 117 PRO A C 1
ATOM 867 O O . PRO A 1 117 ? -8.195 -23 -10.336 1 92.12 117 PRO A O 1
ATOM 870 N N . GLY A 1 118 ? -7.043 -24.625 -11.211 1 88.94 118 GLY A N 1
ATOM 871 C CA . GLY A 1 118 ? -7.254 -25.5 -10.07 1 88.94 118 GLY A CA 1
ATOM 872 C C . GLY A 1 118 ? -6.258 -25.266 -8.945 1 88.94 118 GLY A C 1
ATOM 873 O O . GLY A 1 118 ? -6.449 -25.766 -7.832 1 88.94 118 GLY A O 1
ATOM 874 N N . VAL A 1 119 ? -5.164 -24.547 -9.188 1 91.44 119 VAL A N 1
ATOM 875 C CA . VAL A 1 119 ? -4.137 -24.281 -8.188 1 91.44 119 VAL A CA 1
ATOM 876 C C . VAL A 1 119 ? -4.594 -23.156 -7.266 1 91.44 119 VAL A C 1
ATOM 878 O O . VAL A 1 119 ? -5.043 -22.109 -7.73 1 91.44 119 VAL A O 1
ATOM 881 N N . LYS A 1 120 ? -4.551 -23.375 -5.992 1 92.62 120 LYS A N 1
ATOM 882 C CA . LYS A 1 120 ? -4.859 -22.328 -5.023 1 92.62 120 LYS A CA 1
ATOM 883 C C . LYS A 1 120 ? -3.74 -21.297 -4.961 1 92.62 120 LYS A C 1
ATOM 885 O O . LYS A 1 120 ? -2.57 -21.641 -4.801 1 92.62 120 LYS A O 1
ATOM 890 N N . LEU A 1 121 ? -4.129 -20.031 -5.066 1 95.19 121 LEU A N 1
ATOM 891 C CA . LEU A 1 121 ? -3.164 -18.938 -5.062 1 95.19 121 LEU A CA 1
ATOM 892 C C . LEU A 1 121 ? -3.148 -18.234 -3.713 1 95.19 121 LEU A C 1
ATOM 894 O O . LEU A 1 121 ? -4.207 -17.922 -3.152 1 95.19 121 LEU A O 1
ATOM 898 N N . GLU A 1 122 ? -1.977 -18.031 -3.211 1 94.31 122 GLU A N 1
ATOM 899 C CA . GLU A 1 122 ? -1.731 -17.078 -2.127 1 94.31 122 GLU A CA 1
ATOM 900 C C . GLU A 1 122 ? -0.714 -16.031 -2.539 1 94.31 122 GLU A C 1
ATOM 902 O O . GLU A 1 122 ? 0.349 -16.359 -3.07 1 94.31 122 GLU A O 1
ATOM 907 N N . VAL A 1 123 ? -1.141 -14.766 -2.305 1 96.19 123 VAL A N 1
ATOM 908 C CA . VAL A 1 123 ? -0.289 -13.664 -2.746 1 96.19 123 VAL A CA 1
ATOM 909 C C . VAL A 1 123 ? -0.022 -12.719 -1.581 1 96.19 123 VAL A C 1
ATOM 911 O O . VAL A 1 123 ? -0.944 -12.344 -0.851 1 96.19 123 VAL A O 1
ATOM 914 N N . GLU A 1 124 ? 1.176 -12.391 -1.439 1 91.25 124 GLU A N 1
ATOM 915 C CA . GLU A 1 124 ? 1.565 -11.367 -0.472 1 91.25 124 GLU A CA 1
ATOM 916 C C . GLU A 1 124 ? 2.348 -10.242 -1.144 1 91.25 124 GLU A C 1
ATOM 918 O O . GLU A 1 124 ? 3.068 -10.477 -2.115 1 91.25 124 GLU A O 1
ATOM 923 N N . THR A 1 125 ? 2.113 -9.102 -0.62 1 91.19 125 THR A N 1
ATOM 924 C CA . THR A 1 125 ? 2.881 -7.945 -1.079 1 91.19 125 THR A CA 1
ATOM 925 C C . THR A 1 125 ? 3.744 -7.387 0.049 1 91.19 125 THR A C 1
ATOM 927 O O . THR A 1 125 ? 3.416 -7.547 1.227 1 91.19 125 THR A O 1
ATOM 930 N N . GLY A 1 126 ? 4.863 -6.77 -0.347 1 86.75 126 GLY A N 1
ATOM 931 C CA . GLY A 1 126 ? 5.738 -6.207 0.672 1 86.75 126 GLY A CA 1
ATOM 932 C C . GLY A 1 126 ? 6.953 -5.508 0.097 1 86.75 126 GLY A C 1
ATOM 933 O O . GLY A 1 126 ? 7.066 -5.348 -1.12 1 86.75 126 GLY A O 1
ATOM 934 N N . THR A 1 127 ? 7.762 -5.105 1.041 1 83 127 THR A N 1
ATOM 935 C CA . THR A 1 127 ? 9 -4.457 0.641 1 83 127 THR A CA 1
ATOM 936 C C . THR A 1 127 ? 9.945 -5.453 -0.031 1 83 127 THR A C 1
ATOM 938 O O . THR A 1 127 ? 9.734 -6.668 0.063 1 83 127 THR A O 1
ATOM 941 N N . HIS A 1 128 ? 10.891 -4.875 -0.69 1 84.94 128 HIS A N 1
ATOM 942 C CA . HIS A 1 128 ? 11.914 -5.68 -1.346 1 84.94 128 HIS A CA 1
ATOM 943 C C . HIS A 1 128 ? 12.539 -6.672 -0.37 1 84.94 128 HIS A C 1
ATOM 945 O O . HIS A 1 128 ? 12.641 -7.863 -0.667 1 84.94 128 HIS A O 1
ATOM 951 N N . GLN A 1 129 ? 12.82 -6.23 0.729 1 79.25 129 GLN A N 1
ATOM 952 C CA . GLN A 1 129 ? 13.484 -7.043 1.743 1 79.25 129 GLN A CA 1
ATOM 953 C C . GLN A 1 129 ? 12.547 -8.117 2.289 1 79.25 129 GLN A C 1
ATOM 955 O O . GLN A 1 129 ? 12.953 -9.258 2.492 1 79.25 129 GLN A O 1
ATOM 960 N N . LYS A 1 130 ? 11.383 -7.707 2.541 1 82 130 LYS A N 1
ATOM 961 C CA . LYS A 1 130 ? 10.406 -8.648 3.076 1 82 130 LYS A CA 1
ATOM 962 C C . LYS A 1 130 ? 10.188 -9.82 2.121 1 82 130 LYS A C 1
ATOM 964 O O . LYS A 1 130 ? 10.188 -10.977 2.541 1 82 130 LYS A O 1
ATOM 969 N N . ILE A 1 131 ? 10.094 -9.57 0.886 1 91.44 131 ILE A N 1
ATOM 970 C CA . ILE A 1 131 ? 9.789 -10.617 -0.089 1 91.44 131 ILE A CA 1
ATOM 971 C C . ILE A 1 131 ? 11.008 -11.516 -0.276 1 91.44 131 ILE A C 1
ATOM 973 O O . ILE A 1 131 ? 10.875 -12.742 -0.354 1 91.44 131 ILE A O 1
ATOM 977 N N . ALA A 1 132 ? 12.148 -10.867 -0.374 1 86.69 132 ALA A N 1
ATOM 978 C CA . ALA A 1 132 ? 13.367 -11.672 -0.47 1 86.69 132 ALA A CA 1
ATOM 979 C C . ALA A 1 132 ? 13.492 -12.625 0.716 1 86.69 132 ALA A C 1
ATOM 981 O O . ALA A 1 132 ? 13.781 -13.812 0.541 1 86.69 132 ALA A O 1
ATOM 982 N N . ARG A 1 133 ? 13.211 -12.086 1.852 1 80.25 133 ARG A N 1
ATOM 983 C CA . ARG A 1 133 ? 13.266 -12.891 3.068 1 80.25 133 ARG A CA 1
ATOM 984 C C . ARG A 1 133 ? 12.211 -13.992 3.053 1 80.25 133 ARG A C 1
ATOM 986 O O . ARG A 1 133 ? 12.484 -15.125 3.451 1 80.25 133 ARG A O 1
ATOM 993 N N . SER A 1 134 ? 11.062 -13.656 2.65 1 86.44 134 SER A N 1
ATOM 994 C CA . SER A 1 134 ? 9.961 -14.617 2.625 1 86.44 134 SER A CA 1
ATOM 995 C C . SER A 1 134 ? 10.281 -15.805 1.729 1 86.44 134 SER A C 1
ATOM 997 O O . SER A 1 134 ? 9.875 -16.938 2.014 1 86.44 134 SER A O 1
ATOM 999 N N . VAL A 1 135 ? 11.016 -15.602 0.667 1 90 135 VAL A N 1
ATOM 1000 C CA . VAL A 1 135 ? 11.422 -16.688 -0.214 1 90 135 VAL A CA 1
ATOM 1001 C C . VAL A 1 135 ? 12.516 -17.516 0.461 1 90 135 VAL A C 1
ATOM 1003 O O . VAL A 1 135 ? 12.469 -18.75 0.436 1 90 135 VAL A O 1
ATOM 1006 N N . LEU A 1 136 ? 13.383 -16.812 1.135 1 79.69 136 LEU A N 1
ATOM 1007 C CA . LEU A 1 136 ? 14.484 -17.484 1.801 1 79.69 136 LEU A CA 1
ATOM 1008 C C . LEU A 1 136 ? 13.984 -18.359 2.939 1 79.69 136 LEU A C 1
ATOM 1010 O O . LEU A 1 136 ? 14.555 -19.422 3.205 1 79.69 136 LEU A O 1
ATOM 1014 N N . THR A 1 137 ? 12.93 -17.875 3.549 1 75.31 137 THR A N 1
ATOM 1015 C CA . THR A 1 137 ? 12.414 -18.578 4.707 1 75.31 137 THR A CA 1
ATOM 1016 C C . THR A 1 137 ? 11.273 -19.516 4.301 1 75.31 137 THR A C 1
ATOM 1018 O O . THR A 1 137 ? 10.594 -20.094 5.16 1 75.31 137 THR A O 1
ATOM 1021 N N . HIS A 1 138 ? 10.969 -19.625 3.08 1 79.5 138 HIS A N 1
ATOM 1022 C CA . HIS A 1 138 ? 9.992 -20.547 2.49 1 79.5 138 HIS A CA 1
ATOM 1023 C C . HIS A 1 138 ? 8.57 -20.109 2.832 1 79.5 138 HIS A C 1
ATOM 1025 O O . HIS A 1 138 ? 7.629 -20.891 2.676 1 79.5 138 HIS A O 1
ATOM 1031 N N . GLU A 1 139 ? 8.508 -18.891 3.287 1 83.06 139 GLU A N 1
ATOM 1032 C CA . GLU A 1 139 ? 7.172 -18.328 3.461 1 83.06 139 GLU A CA 1
ATOM 1033 C C . GLU A 1 139 ? 6.496 -18.094 2.113 1 83.06 139 GLU A C 1
ATOM 1035 O O . GLU A 1 139 ? 5.27 -18.188 2.004 1 83.06 139 GLU A O 1
ATOM 1040 N N . CYS A 1 140 ? 7.289 -17.797 1.148 1 92.38 140 CYS A N 1
ATOM 1041 C CA . CYS A 1 140 ? 6.867 -17.734 -0.246 1 92.38 140 CYS A CA 1
ATOM 1042 C C . CYS A 1 140 ? 7.609 -18.781 -1.083 1 92.38 140 CYS A C 1
ATOM 1044 O O . CYS A 1 140 ? 8.805 -18.984 -0.892 1 92.38 140 CYS A O 1
ATOM 1046 N N . ASP A 1 141 ? 6.809 -19.391 -1.931 1 93.12 141 ASP A N 1
ATOM 1047 C CA . ASP A 1 141 ? 7.438 -20.312 -2.865 1 93.12 141 ASP A CA 1
ATOM 1048 C C . ASP A 1 141 ? 8.219 -19.562 -3.943 1 93.12 141 ASP A C 1
ATOM 1050 O O . ASP A 1 141 ? 9.273 -20.031 -4.387 1 93.12 141 ASP A O 1
ATOM 1054 N N . ILE A 1 142 ? 7.613 -18.438 -4.367 1 96.38 142 ILE A N 1
ATOM 1055 C CA . ILE A 1 142 ? 8.156 -17.656 -5.465 1 96.38 142 ILE A CA 1
ATOM 1056 C C . ILE A 1 142 ? 8.039 -16.172 -5.137 1 96.38 142 ILE A C 1
ATOM 1058 O O . ILE A 1 142 ? 7.086 -15.75 -4.477 1 96.38 142 ILE A O 1
ATOM 1062 N N . GLY A 1 143 ? 9.078 -15.445 -5.52 1 97.44 143 GLY A N 1
ATOM 1063 C CA . GLY A 1 143 ? 9.016 -14 -5.43 1 97.44 143 GLY A CA 1
ATOM 1064 C C . GLY A 1 143 ? 9.141 -13.312 -6.777 1 97.44 143 GLY A C 1
ATOM 1065 O O . GLY A 1 143 ? 9.648 -13.898 -7.734 1 97.44 143 GLY A O 1
ATOM 1066 N N . VAL A 1 144 ? 8.609 -12.141 -6.91 1 97.19 144 VAL A N 1
ATOM 1067 C CA . VAL A 1 144 ? 8.812 -11.25 -8.047 1 97.19 144 VAL A CA 1
ATOM 1068 C C . VAL A 1 144 ? 9.32 -9.898 -7.555 1 97.19 144 VAL A C 1
ATOM 1070 O O . VAL A 1 144 ? 8.633 -9.195 -6.809 1 97.19 144 VAL A O 1
ATOM 1073 N N . LEU A 1 145 ? 10.492 -9.539 -7.938 1 94.88 145 LEU A N 1
ATOM 1074 C CA . LEU A 1 145 ? 11.148 -8.32 -7.469 1 94.88 145 LEU A CA 1
ATOM 1075 C C . LEU A 1 145 ? 11.984 -7.691 -8.578 1 94.88 145 LEU A C 1
ATOM 1077 O O . LEU A 1 145 ? 12.484 -8.391 -9.453 1 94.88 145 LEU A O 1
ATOM 1081 N N . PRO A 1 146 ? 12.031 -6.395 -8.469 1 92.62 146 PRO A N 1
ATOM 1082 C CA . PRO A 1 146 ? 13.125 -5.797 -9.227 1 92.62 146 PRO A CA 1
ATOM 1083 C C . PRO A 1 146 ? 14.477 -5.93 -8.523 1 92.62 146 PRO A C 1
ATOM 1085 O O . PRO A 1 146 ? 14.531 -6.012 -7.293 1 92.62 146 PRO A O 1
ATOM 1088 N N . ASP A 1 147 ? 15.492 -6.047 -9.266 1 86.81 147 ASP A N 1
ATOM 1089 C CA . ASP A 1 147 ? 16.859 -5.961 -8.734 1 86.81 147 ASP A CA 1
ATOM 1090 C C . ASP A 1 147 ? 17.078 -7.008 -7.648 1 86.81 147 ASP A C 1
ATOM 1092 O O . ASP A 1 147 ? 17.5 -6.676 -6.539 1 86.81 147 ASP A O 1
ATOM 1096 N N . VAL A 1 148 ? 16.781 -8.25 -7.934 1 88.75 148 VAL A N 1
ATOM 1097 C CA . VAL A 1 148 ? 16.984 -9.344 -6.988 1 88.75 148 VAL A CA 1
ATOM 1098 C C . VAL A 1 148 ? 18.469 -9.5 -6.688 1 88.75 148 VAL A C 1
ATOM 1100 O O . VAL A 1 148 ? 19.297 -9.531 -7.605 1 88.75 148 VAL A O 1
ATOM 1103 N N . PRO A 1 149 ? 18.766 -9.523 -5.414 1 76 149 PRO A N 1
ATOM 1104 C CA . PRO A 1 149 ? 20.172 -9.711 -5.051 1 76 149 PRO A CA 1
ATOM 1105 C C . PRO A 1 149 ? 20.781 -10.969 -5.656 1 76 149 PRO A C 1
ATOM 1107 O O . PRO A 1 149 ? 20.078 -11.969 -5.844 1 76 149 PRO A O 1
ATOM 1110 N N . THR A 1 150 ? 22.047 -10.859 -5.836 1 82.25 150 THR A N 1
ATOM 1111 C CA . THR A 1 150 ? 22.766 -12.055 -6.27 1 82.25 150 THR A CA 1
ATOM 1112 C C . THR A 1 150 ? 22.922 -13.039 -5.117 1 82.25 150 THR A C 1
ATOM 1114 O O . THR A 1 150 ? 23.469 -12.688 -4.066 1 82.25 150 THR A O 1
ATOM 1117 N N . ASN A 1 151 ? 22.281 -14.055 -5.129 1 83.88 151 ASN A N 1
ATOM 1118 C CA . ASN A 1 151 ? 22.328 -15.156 -4.176 1 83.88 151 ASN A CA 1
ATOM 1119 C C . ASN A 1 151 ? 22.359 -16.516 -4.887 1 83.88 151 ASN A C 1
ATOM 1121 O O . ASN A 1 151 ? 21.453 -16.844 -5.648 1 83.88 151 ASN A O 1
ATOM 1125 N N . PRO A 1 152 ? 23.469 -17.25 -4.617 1 83.62 152 PRO A N 1
ATOM 1126 C CA . PRO A 1 152 ? 23.609 -18.516 -5.34 1 83.62 152 PRO A CA 1
ATOM 1127 C C . PRO A 1 152 ? 22.469 -19.484 -5.051 1 83.62 152 PRO A C 1
ATOM 1129 O O . PRO A 1 152 ? 22.266 -20.438 -5.805 1 83.62 152 PRO A O 1
ATOM 1132 N N . ARG A 1 153 ? 21.766 -19.266 -4.008 1 87.31 153 ARG A N 1
ATOM 1133 C CA . ARG A 1 153 ? 20.672 -20.172 -3.66 1 87.31 153 ARG A CA 1
ATOM 1134 C C . ARG A 1 153 ? 19.438 -19.875 -4.512 1 87.31 153 ARG A C 1
ATOM 1136 O O . ARG A 1 153 ? 18.5 -20.688 -4.559 1 87.31 153 ARG A O 1
ATOM 1143 N N . PHE A 1 154 ? 19.469 -18.703 -5.152 1 92.62 154 PHE A N 1
ATOM 1144 C CA . PHE A 1 154 ? 18.281 -18.297 -5.895 1 92.62 154 PHE A CA 1
ATOM 1145 C C . PHE A 1 154 ? 18.328 -18.812 -7.324 1 92.62 154 PHE A C 1
ATOM 1147 O O . PHE A 1 154 ? 19.375 -18.719 -7.988 1 92.62 154 PHE A O 1
ATOM 1154 N N . ARG A 1 155 ? 17.234 -19.391 -7.723 1 94.81 155 ARG A N 1
ATOM 1155 C CA . ARG A 1 155 ? 16.891 -19.516 -9.133 1 94.81 155 ARG A CA 1
ATOM 1156 C C . ARG A 1 155 ? 16.188 -18.266 -9.641 1 94.81 155 ARG A C 1
ATOM 1158 O O . ARG A 1 155 ? 15.281 -17.75 -8.992 1 94.81 155 ARG A O 1
ATOM 1165 N N . ARG A 1 156 ? 16.609 -17.797 -10.82 1 94.88 156 ARG A N 1
ATOM 1166 C CA . ARG A 1 156 ? 16.094 -16.516 -11.289 1 94.88 156 ARG A CA 1
ATOM 1167 C C . ARG A 1 156 ? 15.664 -16.609 -12.75 1 94.88 156 ARG A C 1
ATOM 1169 O O . ARG A 1 156 ? 16.297 -17.297 -13.547 1 94.88 156 ARG A O 1
ATOM 1176 N N . ASN A 1 157 ? 14.617 -15.875 -13.109 1 95.31 157 ASN A N 1
ATOM 1177 C CA . ASN A 1 157 ? 14.164 -15.641 -14.477 1 95.31 157 ASN A CA 1
ATOM 1178 C C . ASN A 1 157 ? 13.766 -14.188 -14.695 1 95.31 157 ASN A C 1
ATOM 1180 O O . ASN A 1 157 ? 12.773 -13.719 -14.133 1 95.31 157 ASN A O 1
ATOM 1184 N N . HIS A 1 158 ? 14.516 -13.492 -15.523 1 93.88 158 HIS A N 1
ATOM 1185 C CA . HIS A 1 158 ? 14.195 -12.109 -15.844 1 93.88 158 HIS A CA 1
ATOM 1186 C C . HIS A 1 158 ? 12.961 -12.023 -16.734 1 93.88 158 HIS A C 1
ATOM 1188 O O . HIS A 1 158 ? 12.891 -12.68 -17.781 1 93.88 158 HIS A O 1
ATOM 1194 N N . VAL A 1 159 ? 12.008 -11.219 -16.312 1 93.88 159 VAL A N 1
ATOM 1195 C CA . VAL A 1 159 ? 10.758 -11.18 -17.062 1 93.88 159 VAL A CA 1
ATOM 1196 C C . VAL A 1 159 ? 10.695 -9.898 -17.891 1 93.88 159 VAL A C 1
ATOM 1198 O O . VAL A 1 159 ? 10.031 -9.852 -18.922 1 93.88 159 VAL A O 1
ATOM 1201 N N . SER A 1 160 ? 11.273 -8.836 -17.453 1 90.75 160 SER A N 1
ATOM 1202 C CA . SER A 1 160 ? 11.273 -7.578 -18.203 1 90.75 160 SER A CA 1
ATOM 1203 C C . SER A 1 160 ? 12.344 -6.625 -17.672 1 90.75 160 SER A C 1
ATOM 1205 O O . SER A 1 160 ? 12.82 -6.789 -16.547 1 90.75 160 SER A O 1
ATOM 1207 N N . ILE A 1 161 ? 12.711 -5.695 -18.547 1 88.12 161 ILE A N 1
ATOM 1208 C CA . ILE A 1 161 ? 13.578 -4.613 -18.094 1 88.12 161 ILE A CA 1
ATOM 1209 C C . ILE A 1 161 ? 12.789 -3.654 -17.219 1 88.12 161 ILE A C 1
ATOM 1211 O O . ILE A 1 161 ? 11.617 -3.377 -17.469 1 88.12 161 ILE A O 1
ATOM 1215 N N . SER A 1 162 ? 13.477 -3.273 -16.125 1 88.56 162 SER A N 1
ATOM 1216 C CA . SER A 1 162 ? 12.844 -2.357 -15.18 1 88.56 162 SER A CA 1
ATOM 1217 C C . SER A 1 162 ? 13.68 -1.095 -14.992 1 88.56 162 SER A C 1
ATOM 1219 O O . SER A 1 162 ? 14.914 -1.158 -14.945 1 88.56 162 SER A O 1
ATOM 1221 N N . GLU A 1 163 ? 13.062 -0.001 -15.07 1 92.31 163 GLU A N 1
ATOM 1222 C CA . GLU A 1 163 ? 13.742 1.268 -14.812 1 92.31 163 GLU A CA 1
ATOM 1223 C C . GLU A 1 163 ? 12.914 2.15 -13.883 1 92.31 163 GLU A C 1
ATOM 1225 O O . GLU A 1 163 ? 11.688 2.15 -13.945 1 92.31 163 GLU A O 1
ATOM 1230 N N . VAL A 1 164 ? 13.68 2.855 -13.031 1 95.88 164 VAL A N 1
ATOM 1231 C CA . VAL A 1 164 ? 13.023 3.869 -12.219 1 95.88 164 VAL A CA 1
ATOM 1232 C C . VAL A 1 164 ? 12.82 5.141 -13.039 1 95.88 164 VAL A C 1
ATOM 1234 O O . VAL A 1 164 ? 13.742 5.609 -13.703 1 95.88 164 VAL A O 1
ATOM 1237 N N . ILE A 1 165 ? 11.625 5.676 -12.992 1 97.25 165 ILE A N 1
ATOM 1238 C CA . ILE A 1 165 ? 11.289 6.887 -13.727 1 97.25 165 ILE A CA 1
ATOM 1239 C C . ILE A 1 165 ? 10.734 7.938 -12.766 1 97.25 165 ILE A C 1
ATOM 1241 O O . ILE A 1 165 ? 10.367 7.617 -11.633 1 97.25 165 ILE A O 1
ATOM 1245 N N . ALA A 1 166 ? 10.742 9.117 -13.25 1 98.44 166 ALA A N 1
ATOM 1246 C CA . ALA A 1 166 ? 10.047 10.195 -12.547 1 98.44 166 ALA A CA 1
ATOM 1247 C C . ALA A 1 166 ? 8.617 10.336 -13.039 1 98.44 166 ALA A C 1
ATOM 1249 O O . ALA A 1 166 ? 8.328 10.094 -14.219 1 98.44 166 ALA A O 1
ATOM 1250 N N . ILE A 1 167 ? 7.734 10.711 -12.133 1 98.5 167 ILE A N 1
ATOM 1251 C CA . ILE A 1 167 ? 6.375 11.07 -12.531 1 98.5 167 ILE A CA 1
ATOM 1252 C C . ILE A 1 167 ? 6.055 12.484 -12.047 1 98.5 167 ILE A C 1
ATOM 1254 O O . ILE A 1 167 ? 6.422 12.859 -10.93 1 98.5 167 ILE A O 1
ATOM 1258 N N . VAL A 1 168 ? 5.449 13.266 -12.914 1 98.56 168 VAL A N 1
ATOM 1259 C CA . VAL A 1 168 ? 5.062 14.641 -12.609 1 98.56 168 VAL A CA 1
ATOM 1260 C C . VAL A 1 168 ? 3.586 14.852 -12.945 1 98.56 168 VAL A C 1
ATOM 1262 O O . VAL A 1 168 ? 3.02 14.125 -13.766 1 98.56 168 VAL A O 1
ATOM 1265 N N . PRO A 1 169 ? 2.961 15.828 -12.242 1 97.06 169 PRO A N 1
ATOM 1266 C CA . PRO A 1 169 ? 1.593 16.141 -12.664 1 97.06 169 PRO A CA 1
ATOM 1267 C C . PRO A 1 169 ? 1.507 16.547 -14.133 1 97.06 169 PRO A C 1
ATOM 1269 O O . PRO A 1 169 ? 2.473 17.078 -14.688 1 97.06 169 PRO A O 1
ATOM 1272 N N . SER A 1 170 ? 0.356 16.375 -14.695 1 94.5 170 SER A N 1
ATOM 1273 C CA . SER A 1 170 ? 0.154 16.625 -16.125 1 94.5 170 SER A CA 1
ATOM 1274 C C . SER A 1 170 ? 0.36 18.094 -16.453 1 94.5 170 SER A C 1
ATOM 1276 O O . SER A 1 170 ? 0.746 18.438 -17.578 1 94.5 170 SER A O 1
ATOM 1278 N N . ASN A 1 171 ? 0.175 18.969 -15.531 1 94.81 171 ASN A N 1
ATOM 1279 C CA . ASN A 1 171 ? 0.316 20.406 -15.758 1 94.81 171 ASN A CA 1
ATOM 1280 C C . ASN A 1 171 ? 1.656 20.922 -15.25 1 94.81 171 ASN A C 1
ATOM 1282 O O . ASN A 1 171 ? 1.865 22.141 -15.164 1 94.81 171 ASN A O 1
ATOM 1286 N N . HIS A 1 172 ? 2.547 20.078 -14.906 1 96.62 172 HIS A N 1
ATOM 1287 C CA . HIS A 1 172 ? 3.859 20.469 -14.398 1 96.62 172 HIS A CA 1
ATOM 1288 C C . HIS A 1 172 ? 4.734 21.047 -15.5 1 96.62 172 HIS A C 1
ATOM 1290 O O . HIS A 1 172 ? 4.609 20.656 -16.672 1 96.62 172 HIS A O 1
ATOM 1296 N N . LYS A 1 173 ? 5.633 21.875 -15.234 1 96.75 173 LYS A N 1
ATOM 1297 C CA . LYS A 1 173 ? 6.512 22.531 -16.203 1 96.75 173 LYS A CA 1
ATOM 1298 C C . LYS A 1 173 ? 7.383 21.5 -16.922 1 96.75 173 LYS A C 1
ATOM 1300 O O . LYS A 1 173 ? 7.746 21.688 -18.078 1 96.75 173 LYS A O 1
ATOM 1305 N N . LEU A 1 174 ? 7.684 20.422 -16.266 1 97.56 174 LEU A N 1
ATOM 1306 C CA . LEU A 1 174 ? 8.547 19.422 -16.859 1 97.56 174 LEU A CA 1
ATOM 1307 C C . LEU A 1 174 ? 7.738 18.422 -17.688 1 97.56 174 LEU A C 1
ATOM 1309 O O . LEU A 1 174 ? 8.305 17.547 -18.344 1 97.56 174 LEU A O 1
ATOM 1313 N N . ALA A 1 175 ? 6.434 18.531 -17.656 1 97.12 175 ALA A N 1
ATOM 1314 C CA . ALA A 1 175 ? 5.559 17.547 -18.312 1 97.12 175 ALA A CA 1
ATOM 1315 C C . ALA A 1 175 ? 5.758 17.547 -19.812 1 97.12 175 ALA A C 1
ATOM 1317 O O . ALA A 1 175 ? 5.391 16.594 -20.5 1 97.12 175 ALA A O 1
ATOM 1318 N N . HIS A 1 176 ? 6.379 18.578 -20.312 1 96.44 176 HIS A N 1
ATOM 1319 C CA . HIS A 1 176 ? 6.547 18.688 -21.766 1 96.44 176 HIS A CA 1
ATOM 1320 C C . HIS A 1 176 ? 7.91 18.156 -22.203 1 96.44 176 HIS A C 1
ATOM 1322 O O . HIS A 1 176 ? 8.195 18.078 -23.406 1 96.44 176 HIS A O 1
ATOM 1328 N N . GLU A 1 177 ? 8.719 17.797 -21.281 1 96.56 177 GLU A N 1
ATOM 1329 C CA . GLU A 1 177 ? 10.031 17.25 -21.594 1 96.56 177 GLU A CA 1
ATOM 1330 C C . GLU A 1 177 ? 9.938 15.773 -21.969 1 96.56 177 GLU A C 1
ATOM 1332 O O . GLU A 1 177 ? 9 15.078 -21.547 1 96.56 177 GLU A O 1
ATOM 1337 N N . HIS A 1 178 ? 10.898 15.344 -22.766 1 96.75 178 HIS A N 1
ATOM 1338 C CA . HIS A 1 178 ? 10.969 13.93 -23.125 1 96.75 178 HIS A CA 1
ATOM 1339 C C . HIS A 1 17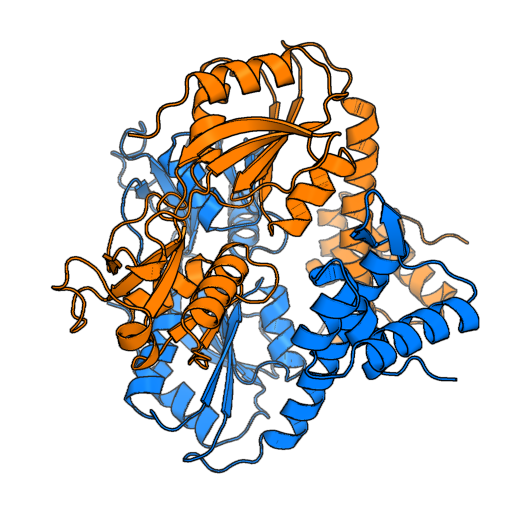8 ? 11.688 13.125 -22.047 1 96.75 178 HIS A C 1
ATOM 1341 O O . HIS A 1 178 ? 11.445 11.93 -21.891 1 96.75 178 HIS A O 1
ATOM 1347 N N . GLU A 1 179 ? 12.617 13.773 -21.391 1 97.75 179 GLU A N 1
ATOM 1348 C CA . GLU A 1 179 ? 13.398 13.227 -20.281 1 97.75 179 GLU A CA 1
ATOM 1349 C C . GLU A 1 179 ? 13.828 14.32 -19.312 1 97.75 179 GLU A C 1
ATOM 1351 O O . GLU A 1 179 ? 13.703 15.508 -19.609 1 97.75 179 GLU A O 1
ATOM 1356 N N . VAL A 1 180 ? 14.258 13.938 -18.109 1 98.25 180 VAL A N 1
ATOM 1357 C CA . VAL A 1 180 ? 14.688 14.906 -17.094 1 98.25 180 VAL A CA 1
ATOM 1358 C C . VAL A 1 180 ? 16.031 14.492 -16.516 1 98.25 180 VAL A C 1
ATOM 1360 O O . VAL A 1 180 ? 16.359 13.297 -16.469 1 98.25 180 VAL A O 1
ATOM 1363 N N . THR A 1 181 ? 16.828 15.477 -16.094 1 98.06 181 THR A N 1
ATOM 1364 C CA . THR A 1 181 ? 18.109 15.211 -15.453 1 98.06 181 THR A CA 1
ATOM 1365 C C . THR A 1 181 ? 17.969 15.258 -13.938 1 98.06 181 THR A C 1
ATOM 1367 O O . THR A 1 181 ? 17.016 15.812 -13.406 1 98.06 181 THR A O 1
ATOM 1370 N N . ALA A 1 182 ? 18.969 14.688 -13.289 1 97.75 182 ALA A N 1
ATOM 1371 C CA . ALA A 1 182 ? 19.031 14.727 -11.828 1 97.75 182 ALA A CA 1
ATOM 1372 C C . ALA A 1 182 ? 19.062 16.156 -11.32 1 97.75 182 ALA A C 1
ATOM 1374 O O . ALA A 1 182 ? 18.469 16.469 -10.281 1 97.75 182 ALA A O 1
ATOM 1375 N N . VAL A 1 183 ? 19.688 17.016 -12.039 1 97.38 183 VAL A N 1
ATOM 1376 C CA . VAL A 1 183 ? 19.812 18.422 -11.656 1 97.38 183 VAL A CA 1
ATOM 1377 C C . VAL A 1 183 ? 18.453 19.094 -11.75 1 97.38 183 VAL A C 1
ATOM 1379 O O . VAL A 1 183 ? 18.047 19.844 -10.844 1 97.38 183 VAL A O 1
ATOM 1382 N N . GLN A 1 184 ? 17.766 18.844 -12.859 1 97.31 184 GLN A N 1
ATOM 1383 C CA . GLN A 1 184 ? 16.422 19.391 -13.008 1 97.31 184 GLN A CA 1
ATOM 1384 C C . GLN A 1 184 ? 15.516 18.906 -11.883 1 97.31 184 GLN A C 1
ATOM 1386 O O . GLN A 1 184 ? 14.75 19.703 -11.32 1 97.31 184 GLN A O 1
ATOM 1391 N N . LEU A 1 185 ? 15.609 17.625 -11.562 1 98 185 LEU A N 1
ATOM 1392 C CA . LEU A 1 185 ? 14.797 17.031 -10.5 1 98 185 LEU A CA 1
ATOM 1393 C C . LEU A 1 185 ? 15.117 17.656 -9.156 1 98 185 LEU A C 1
ATOM 1395 O O . LEU A 1 185 ? 14.211 17.953 -8.367 1 98 185 LEU A O 1
ATOM 1399 N N . SER A 1 186 ? 16.359 17.922 -8.898 1 96.12 186 SER A N 1
ATOM 1400 C CA . SER A 1 186 ? 16.812 18.406 -7.594 1 96.12 186 SER A CA 1
ATOM 1401 C C . SER A 1 186 ? 16.328 19.828 -7.336 1 96.12 186 SER A C 1
ATOM 1403 O O . SER A 1 186 ? 16.359 20.312 -6.199 1 96.12 186 SER A O 1
ATOM 1405 N N . SER A 1 187 ? 15.836 20.484 -8.328 1 95.75 187 SER A N 1
ATOM 1406 C CA . SER A 1 187 ? 15.367 21.859 -8.203 1 95.75 187 SER A CA 1
ATOM 1407 C C . SER A 1 187 ? 13.867 21.922 -7.926 1 95.75 187 SER A C 1
ATOM 1409 O O . SER A 1 187 ? 13.289 23 -7.828 1 95.75 187 SER A O 1
ATOM 1411 N N . GLU A 1 188 ? 13.25 20.766 -7.812 1 96.88 188 GLU A N 1
ATOM 1412 C CA . GLU A 1 188 ? 11.812 20.656 -7.621 1 96.88 188 GLU A CA 1
ATOM 1413 C C . GLU A 1 188 ? 11.484 19.984 -6.289 1 96.88 188 GLU A C 1
ATOM 1415 O O . GLU A 1 188 ? 12.32 19.297 -5.711 1 96.88 188 GLU A O 1
ATOM 1420 N N . PRO A 1 189 ? 10.227 20.203 -5.746 1 97.06 189 PRO A N 1
ATOM 1421 C CA . PRO A 1 189 ? 9.812 19.375 -4.609 1 97.06 189 PRO A CA 1
ATOM 1422 C C . PRO A 1 189 ? 9.75 17.891 -4.957 1 97.06 189 PRO A C 1
ATOM 1424 O O . PRO A 1 189 ? 9.086 17.516 -5.922 1 97.06 189 PRO A O 1
ATOM 1427 N N . LEU A 1 190 ? 10.438 17.141 -4.168 1 98.06 190 LEU A N 1
ATOM 1428 C CA . LEU A 1 190 ? 10.523 15.711 -4.445 1 98.06 190 LEU A CA 1
ATOM 1429 C C . LEU A 1 190 ? 9.742 14.906 -3.406 1 98.06 190 LEU A C 1
ATOM 1431 O O . LEU A 1 190 ? 9.742 15.25 -2.223 1 98.06 190 LEU A O 1
ATOM 1435 N N . ILE A 1 191 ? 9.102 13.891 -3.854 1 98.06 191 ILE A N 1
ATOM 1436 C CA . ILE A 1 191 ? 8.406 12.938 -2.994 1 98.06 191 ILE A CA 1
ATOM 1437 C C . ILE A 1 191 ? 9.141 11.602 -3.002 1 98.06 191 ILE A C 1
ATOM 1439 O O . ILE A 1 191 ? 9.172 10.906 -4.02 1 98.06 191 ILE A O 1
ATOM 1443 N N . PHE A 1 192 ? 9.664 11.25 -1.847 1 96.06 192 PHE A N 1
ATOM 1444 C CA . PHE A 1 192 ? 10.453 10.023 -1.712 1 96.06 192 PHE A CA 1
ATOM 1445 C C . PHE A 1 192 ? 9.625 8.93 -1.045 1 96.06 192 PHE A C 1
ATOM 1447 O O . PHE A 1 192 ? 8.586 9.203 -0.442 1 96.06 192 PHE A O 1
ATOM 1454 N N . ARG A 1 193 ? 10.07 7.73 -1.312 1 92.12 193 ARG A N 1
ATOM 1455 C CA . ARG A 1 193 ? 9.547 6.586 -0.573 1 92.12 193 ARG A CA 1
ATOM 1456 C C . ARG A 1 193 ? 10.367 6.324 0.682 1 92.12 193 ARG A C 1
ATOM 1458 O O . ARG A 1 193 ? 11.555 6.672 0.74 1 92.12 193 ARG A O 1
ATOM 1465 N N . ALA A 1 194 ? 9.617 5.777 1.664 1 78.44 194 ALA A N 1
ATOM 1466 C CA . ALA A 1 194 ? 10.273 5.445 2.924 1 78.44 194 ALA A CA 1
ATOM 1467 C C . ALA A 1 194 ? 11.391 4.43 2.707 1 78.44 194 ALA A C 1
ATOM 1469 O O . ALA A 1 194 ? 11.508 3.844 1.628 1 78.44 194 ALA A O 1
ATOM 1470 N N . SER A 1 195 ? 12.117 4.242 3.715 1 65.94 195 SER A N 1
ATOM 1471 C CA . SER A 1 195 ? 13.258 3.336 3.678 1 65.94 195 SER A CA 1
ATOM 1472 C C . SER A 1 195 ? 12.82 1.905 3.391 1 65.94 195 SER A C 1
ATOM 1474 O O . SER A 1 195 ? 11.711 1.503 3.762 1 65.94 195 SER A O 1
ATOM 1476 N N . GLY A 1 196 ? 13.602 1.133 2.658 1 69.25 196 GLY A N 1
ATOM 1477 C CA . GLY A 1 196 ? 13.312 -0.243 2.283 1 69.25 196 GLY A CA 1
ATOM 1478 C C . GLY A 1 196 ? 12.758 -0.375 0.879 1 69.25 196 GLY A C 1
ATOM 1479 O O . GLY A 1 196 ? 12.703 -1.476 0.328 1 69.25 196 GLY A O 1
ATOM 1480 N N . SER A 1 197 ? 12.344 0.672 0.427 1 81.75 197 SER A N 1
ATOM 1481 C CA . SER A 1 197 ? 11.844 0.681 -0.945 1 81.75 197 SER A CA 1
ATOM 1482 C C . SER A 1 197 ? 12.977 0.479 -1.946 1 81.75 197 SER A C 1
ATOM 1484 O O . SER A 1 197 ? 14.016 1.137 -1.856 1 81.75 197 SER A O 1
ATOM 1486 N N . SER A 1 198 ? 12.758 -0.42 -2.889 1 85.94 198 SER A N 1
ATOM 1487 C CA . SER A 1 198 ? 13.734 -0.627 -3.955 1 85.94 198 SER A CA 1
ATOM 1488 C C . SER A 1 198 ? 13.836 0.602 -4.852 1 85.94 198 SER A C 1
ATOM 1490 O O . SER A 1 198 ? 14.914 0.911 -5.367 1 85.94 198 SER A O 1
ATOM 1492 N N . THR A 1 199 ? 12.727 1.301 -4.992 1 92.19 199 THR A N 1
ATOM 1493 C CA . THR A 1 199 ? 12.742 2.535 -5.77 1 92.19 199 THR A CA 1
ATOM 1494 C C . THR A 1 199 ? 13.664 3.568 -5.129 1 92.19 199 THR A C 1
ATOM 1496 O O . THR A 1 199 ? 14.508 4.164 -5.805 1 92.19 199 THR A O 1
ATOM 1499 N N . GLN A 1 200 ? 13.484 3.697 -3.842 1 90.38 200 GLN A N 1
ATOM 1500 C CA . GLN A 1 200 ? 14.258 4.711 -3.131 1 90.38 200 GLN A CA 1
ATOM 1501 C C . GLN A 1 200 ? 15.75 4.387 -3.164 1 90.38 200 GLN A C 1
ATOM 1503 O O . GLN A 1 200 ? 16.578 5.281 -3.332 1 90.38 200 GLN A O 1
ATOM 1508 N N . ARG A 1 201 ? 16.062 3.115 -3.029 1 83.31 201 ARG A N 1
ATOM 1509 C CA . ARG A 1 201 ? 17.453 2.689 -3.066 1 83.31 201 ARG A CA 1
ATOM 1510 C C . ARG A 1 201 ? 18.094 3.025 -4.406 1 83.31 201 ARG A C 1
ATOM 1512 O O . ARG A 1 201 ? 19.219 3.545 -4.453 1 83.31 201 ARG A O 1
ATOM 1519 N N . THR A 1 202 ? 17.422 2.703 -5.402 1 88.31 202 THR A N 1
ATOM 1520 C CA . THR A 1 202 ? 17.906 2.973 -6.75 1 88.31 202 THR A CA 1
ATOM 1521 C C . THR A 1 202 ? 18.047 4.473 -6.98 1 88.31 202 THR A C 1
ATOM 1523 O O . THR A 1 202 ? 19.047 4.918 -7.566 1 88.31 202 THR A O 1
ATOM 1526 N N . LEU A 1 203 ? 17.141 5.203 -6.492 1 91.88 203 LEU A N 1
ATOM 1527 C CA . LEU A 1 203 ? 17.156 6.656 -6.645 1 91.88 203 LEU A CA 1
ATOM 1528 C C . LEU A 1 203 ? 18.328 7.273 -5.898 1 91.88 203 LEU A C 1
ATOM 1530 O O . LEU A 1 203 ? 19 8.172 -6.418 1 91.88 203 LEU A O 1
ATOM 1534 N N . GLU A 1 204 ? 18.5 6.812 -4.742 1 87.69 204 GLU A N 1
ATOM 1535 C CA . GLU A 1 204 ? 19.609 7.332 -3.93 1 87.69 204 GLU A CA 1
ATOM 1536 C C . GLU A 1 204 ? 20.953 7.09 -4.605 1 87.69 204 GLU A C 1
ATOM 1538 O O . GLU A 1 204 ? 21.797 7.98 -4.633 1 87.69 204 GLU A O 1
ATOM 1543 N N . ARG A 1 205 ? 21.141 5.938 -5.129 1 85.75 205 ARG A N 1
ATOM 1544 C CA . ARG A 1 205 ? 22.375 5.625 -5.848 1 85.75 205 ARG A CA 1
ATOM 1545 C C . ARG A 1 205 ? 22.562 6.547 -7.047 1 85.75 205 ARG A C 1
ATOM 1547 O O . ARG A 1 205 ? 23.672 6.996 -7.324 1 85.75 205 ARG A O 1
ATOM 1554 N N . MET A 1 206 ? 21.516 6.828 -7.703 1 90.69 206 MET A N 1
ATOM 1555 C CA . MET A 1 206 ? 21.578 7.699 -8.875 1 90.69 206 MET A CA 1
ATOM 1556 C C . MET A 1 206 ? 21.984 9.117 -8.484 1 90.69 206 MET A C 1
ATOM 1558 O O . MET A 1 206 ? 22.844 9.711 -9.117 1 90.69 206 MET A O 1
ATOM 1562 N N . PHE A 1 207 ? 21.391 9.641 -7.418 1 93 207 PHE A N 1
ATOM 1563 C CA . PHE A 1 207 ? 21.703 11 -6.98 1 93 207 PHE A CA 1
ATOM 1564 C C . PHE A 1 207 ? 23.141 11.086 -6.488 1 93 207 PHE A C 1
ATOM 1566 O O . PHE A 1 207 ? 23.828 12.07 -6.754 1 93 207 PHE A O 1
ATOM 1573 N N . ILE A 1 208 ? 23.562 10.055 -5.828 1 88.06 208 ILE A N 1
ATOM 1574 C CA . ILE A 1 208 ? 24.938 10.016 -5.34 1 88.06 208 ILE A CA 1
ATOM 1575 C C . ILE A 1 208 ? 25.906 10.039 -6.523 1 88.06 208 ILE A C 1
ATOM 1577 O O . ILE A 1 208 ? 26.875 10.805 -6.523 1 88.06 208 ILE A O 1
ATOM 1581 N N . ARG A 1 209 ? 25.672 9.281 -7.523 1 89.75 209 ARG A N 1
ATOM 1582 C CA . ARG A 1 209 ? 26.516 9.242 -8.719 1 89.75 209 ARG A CA 1
ATOM 1583 C C . ARG A 1 209 ? 26.531 10.594 -9.422 1 89.75 209 ARG A C 1
ATOM 1585 O O . ARG A 1 209 ? 27.547 10.984 -10 1 89.75 209 ARG A O 1
ATOM 1592 N N . ALA A 1 210 ? 25.469 11.273 -9.328 1 93.56 210 ALA A N 1
ATOM 1593 C CA . ALA A 1 210 ? 25.344 12.594 -9.945 1 93.56 210 ALA A CA 1
ATOM 1594 C C . ALA A 1 210 ? 25.891 13.68 -9.023 1 93.56 210 ALA A C 1
ATOM 1596 O O . ALA A 1 210 ? 25.844 14.867 -9.352 1 93.56 210 ALA A O 1
ATOM 1597 N N . LYS A 1 211 ? 26.359 13.273 -7.82 1 95.44 211 LYS A N 1
ATOM 1598 C CA . LYS A 1 211 ? 26.922 14.172 -6.816 1 95.44 211 LYS A CA 1
ATOM 1599 C C . LYS A 1 211 ? 25.891 15.18 -6.336 1 95.44 211 LYS A C 1
ATOM 1601 O O . LYS A 1 211 ? 26.188 16.375 -6.199 1 95.44 211 LYS A O 1
ATOM 1606 N N . LEU A 1 212 ? 24.688 14.672 -6.188 1 94.5 212 LEU A N 1
ATOM 1607 C CA . LEU A 1 212 ? 23.578 15.477 -5.664 1 94.5 212 LEU A CA 1
ATOM 1608 C C . LEU A 1 212 ? 23.031 14.867 -4.383 1 94.5 212 LEU A C 1
ATOM 1610 O O . LEU A 1 212 ? 23.078 13.648 -4.195 1 94.5 212 LEU A O 1
ATOM 1614 N N . THR A 1 213 ? 22.516 15.695 -3.498 1 91.19 213 THR A N 1
ATOM 1615 C CA . THR A 1 213 ? 21.875 15.258 -2.26 1 91.19 213 THR A CA 1
ATOM 1616 C C . THR A 1 213 ? 20.547 15.953 -2.055 1 91.19 213 THR A C 1
ATOM 1618 O O . THR A 1 213 ? 20.391 16.75 -1.123 1 91.19 213 THR A O 1
ATOM 1621 N N . PRO A 1 214 ? 19.625 15.578 -2.861 1 90.69 214 PRO A N 1
ATOM 1622 C CA . PRO A 1 214 ? 18.359 16.266 -2.707 1 90.69 214 PRO A CA 1
ATOM 1623 C C . PRO A 1 214 ? 17.641 15.914 -1.402 1 90.69 214 PRO A C 1
ATOM 1625 O O . PRO A 1 214 ? 17.781 14.789 -0.91 1 90.69 214 PRO A O 1
ATOM 1628 N N . HIS A 1 215 ? 16.906 16.875 -0.835 1 89.94 215 HIS A N 1
ATOM 1629 C CA . HIS A 1 215 ? 16.031 16.672 0.305 1 89.94 215 HIS A CA 1
ATOM 1630 C C . HIS A 1 215 ? 14.57 16.578 -0.139 1 89.94 215 HIS A C 1
ATOM 1632 O O . HIS A 1 215 ? 14.078 17.438 -0.872 1 89.94 215 HIS A O 1
ATOM 1638 N N . PRO A 1 216 ? 13.93 15.586 0.347 1 94 216 PRO A N 1
ATOM 1639 C CA . PRO A 1 216 ? 12.539 15.43 -0.094 1 94 216 PRO A CA 1
ATOM 1640 C C . PRO A 1 216 ? 11.594 16.422 0.58 1 94 216 PRO A C 1
ATOM 1642 O O . PRO A 1 216 ? 11.805 16.797 1.738 1 94 216 PRO A O 1
ATOM 1645 N N . PHE A 1 217 ? 10.617 16.812 -0.175 1 94.12 217 PHE A N 1
ATOM 1646 C CA . PHE A 1 217 ? 9.492 17.562 0.358 1 94.12 217 PHE A CA 1
ATOM 1647 C C . PHE A 1 217 ? 8.609 16.672 1.224 1 94.12 217 PHE A C 1
ATOM 1649 O O . PHE A 1 217 ? 8.172 17.078 2.303 1 94.12 217 PHE A O 1
ATOM 1656 N N . LEU A 1 218 ? 8.352 15.445 0.748 1 95.06 218 LEU A N 1
ATOM 1657 C CA . LEU A 1 218 ? 7.543 14.438 1.426 1 95.06 218 LEU A CA 1
ATOM 1658 C C . LEU A 1 218 ? 8.188 13.055 1.322 1 95.06 218 LEU A C 1
ATOM 1660 O O . LEU A 1 218 ? 8.797 12.727 0.304 1 95.06 218 LEU A O 1
ATOM 1664 N N . THR A 1 219 ? 8.031 12.281 2.408 1 93.5 219 THR A N 1
ATOM 1665 C CA . THR A 1 219 ? 8.391 10.867 2.395 1 93.5 219 THR A CA 1
ATOM 1666 C C . THR A 1 219 ? 7.18 10 2.73 1 93.5 219 THR A C 1
ATOM 1668 O O . THR A 1 219 ? 6.531 10.203 3.76 1 93.5 219 THR A O 1
ATOM 1671 N N . LEU A 1 220 ? 6.891 9.109 1.813 1 93.75 220 LEU A N 1
ATOM 1672 C CA . LEU A 1 220 ? 5.707 8.273 1.979 1 93.75 220 LEU A CA 1
ATOM 1673 C C . LEU A 1 220 ? 6.07 6.797 1.924 1 93.75 220 LEU A C 1
ATOM 1675 O O . LEU A 1 220 ? 6.992 6.406 1.205 1 93.75 220 LEU A O 1
ATOM 1679 N N . ASP A 1 221 ? 5.281 5.969 2.553 1 85.75 221 ASP A N 1
ATOM 1680 C CA . ASP A 1 221 ? 5.605 4.547 2.623 1 85.75 221 ASP A CA 1
ATOM 1681 C C . ASP A 1 221 ? 4.809 3.75 1.593 1 85.75 221 ASP A C 1
ATOM 1683 O O . ASP A 1 221 ? 5.18 2.627 1.244 1 85.75 221 ASP A O 1
ATOM 1687 N N . ALA A 1 222 ? 3.67 4.348 1.201 1 88.5 222 ALA A N 1
ATOM 1688 C CA . ALA A 1 222 ? 2.816 3.604 0.28 1 88.5 222 ALA A CA 1
ATOM 1689 C C . ALA A 1 222 ? 2.867 4.203 -1.123 1 88.5 222 ALA A C 1
ATOM 1691 O O . ALA A 1 222 ? 2.914 5.426 -1.281 1 88.5 222 ALA A O 1
ATOM 1692 N N . ARG A 1 223 ? 2.844 3.285 -2.135 1 91.88 223 ARG A N 1
ATOM 1693 C CA . ARG A 1 223 ? 2.92 3.721 -3.525 1 91.88 223 ARG A CA 1
ATOM 1694 C C . ARG A 1 223 ? 1.668 4.492 -3.926 1 91.88 223 ARG A C 1
ATOM 1696 O O . ARG A 1 223 ? 1.745 5.457 -4.691 1 91.88 223 ARG A O 1
ATOM 1703 N N . ASP A 1 224 ? 0.553 4.059 -3.451 1 93.69 224 ASP A N 1
ATOM 1704 C CA . ASP A 1 224 ? -0.686 4.742 -3.812 1 93.69 224 ASP A CA 1
ATOM 1705 C C . ASP A 1 224 ? -0.712 6.164 -3.256 1 93.69 224 ASP A C 1
ATOM 1707 O O . ASP A 1 224 ? -1.165 7.09 -3.932 1 93.69 224 ASP A O 1
ATOM 1711 N N . GLY A 1 225 ? -0.235 6.316 -2.047 1 95.75 225 GLY A N 1
ATOM 1712 C CA . GLY A 1 225 ? -0.112 7.656 -1.492 1 95.75 225 GLY A CA 1
ATOM 1713 C C . GLY A 1 225 ? 0.806 8.555 -2.299 1 95.75 225 GLY A C 1
ATOM 1714 O O . GLY A 1 225 ? 0.488 9.719 -2.537 1 95.75 225 GLY A O 1
ATOM 1715 N N . LEU A 1 226 ? 1.915 7.984 -2.701 1 96.69 226 LEU A N 1
ATOM 1716 C CA . LEU A 1 226 ? 2.869 8.742 -3.506 1 96.69 226 LEU A CA 1
ATOM 1717 C C . LEU A 1 226 ? 2.246 9.172 -4.832 1 96.69 226 LEU A C 1
ATOM 1719 O O . LEU A 1 226 ? 2.361 10.328 -5.23 1 96.69 226 LEU A O 1
ATOM 1723 N N . TYR A 1 227 ? 1.587 8.258 -5.469 1 97.5 227 TYR A N 1
ATOM 1724 C CA . TYR A 1 227 ? 0.978 8.562 -6.758 1 97.5 227 TYR A CA 1
ATOM 1725 C C . TYR A 1 227 ? -0.049 9.68 -6.625 1 97.5 227 TYR A C 1
ATOM 1727 O O . TYR A 1 227 ? -0.041 10.633 -7.406 1 97.5 227 TYR A O 1
ATOM 1735 N N . GLU A 1 228 ? -0.905 9.609 -5.625 1 97.56 228 GLU A N 1
ATOM 1736 C CA . GLU A 1 228 ? -1.943 10.617 -5.434 1 97.56 228 GLU A CA 1
ATOM 1737 C C . GLU A 1 228 ? -1.34 11.961 -5.035 1 97.56 228 GLU A C 1
ATOM 1739 O O . GLU A 1 228 ? -1.862 13.016 -5.398 1 97.56 228 GLU A O 1
ATOM 1744 N N . ALA A 1 229 ? -0.253 11.938 -4.27 1 98 229 ALA A N 1
ATOM 1745 C CA . ALA A 1 229 ? 0.444 13.18 -3.945 1 98 229 ALA A CA 1
ATOM 1746 C C . ALA A 1 229 ? 0.913 13.891 -5.211 1 98 229 ALA A C 1
ATOM 1748 O O . ALA A 1 229 ? 0.772 15.109 -5.332 1 98 229 ALA A O 1
ATOM 1749 N N . VAL A 1 230 ? 1.427 13.141 -6.172 1 98.44 230 VAL A N 1
ATOM 1750 C CA . VAL A 1 230 ? 1.897 13.695 -7.438 1 98.44 230 VAL A CA 1
ATOM 1751 C C . VAL A 1 230 ? 0.715 14.242 -8.234 1 9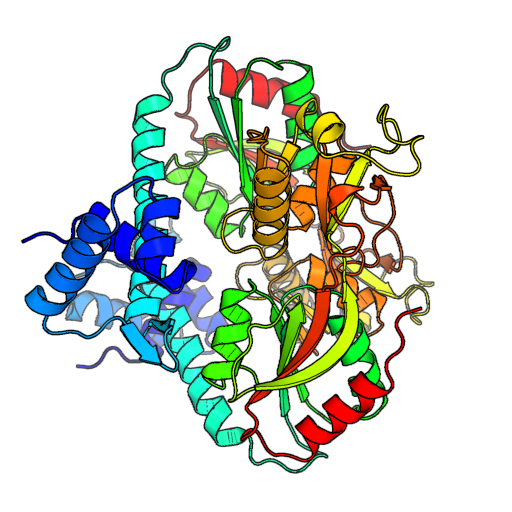8.44 230 VAL A C 1
ATOM 1753 O O . VAL A 1 230 ? 0.758 15.375 -8.727 1 98.44 230 VAL A O 1
ATOM 1756 N N . VAL A 1 231 ? -0.332 13.445 -8.312 1 97.62 231 VAL A N 1
ATOM 1757 C CA . VAL A 1 231 ? -1.521 13.836 -9.062 1 97.62 231 VAL A CA 1
ATOM 1758 C C . VAL A 1 231 ? -2.055 15.164 -8.516 1 97.62 231 VAL A C 1
ATOM 1760 O O . VAL A 1 231 ? -2.52 16.016 -9.281 1 97.62 231 VAL A O 1
ATOM 1763 N N . ASN A 1 232 ? -1.921 15.352 -7.238 1 96.81 232 ASN A N 1
ATOM 1764 C CA . ASN A 1 232 ? -2.471 16.531 -6.594 1 96.81 232 ASN A CA 1
ATOM 1765 C C . ASN A 1 232 ? -1.456 17.672 -6.555 1 96.81 232 ASN A C 1
ATOM 1767 O O . ASN A 1 232 ? -1.669 18.688 -5.879 1 96.81 232 ASN A O 1
ATOM 1771 N N . GLY A 1 233 ? -0.32 17.469 -7.16 1 97.06 233 GLY A N 1
ATOM 1772 C CA . GLY A 1 233 ? 0.586 18.578 -7.434 1 97.06 233 GLY A CA 1
ATOM 1773 C C . GLY A 1 233 ? 1.548 18.859 -6.293 1 97.06 233 GLY A C 1
ATOM 1774 O O . GLY A 1 233 ? 2.092 19.953 -6.188 1 97.06 233 GLY A O 1
ATOM 1775 N N . LEU A 1 234 ? 1.755 17.891 -5.426 1 97.38 234 LEU A N 1
ATOM 1776 C CA . LEU A 1 234 ? 2.59 18.141 -4.258 1 97.38 234 LEU A CA 1
ATOM 1777 C C . LEU A 1 234 ? 4.07 18.047 -4.613 1 97.38 234 LEU A C 1
ATOM 1779 O O . LEU A 1 234 ? 4.926 18.5 -3.855 1 97.38 234 LEU A O 1
ATOM 1783 N N . GLY A 1 235 ? 4.363 17.422 -5.742 1 98 235 GLY A N 1
ATOM 1784 C CA . GLY A 1 235 ? 5.758 17.297 -6.137 1 98 235 GLY A CA 1
ATOM 1785 C C . GLY A 1 235 ? 5.988 16.234 -7.191 1 98 235 GLY A C 1
ATOM 1786 O O . GLY A 1 235 ? 5.047 15.805 -7.863 1 98 235 GLY A O 1
ATOM 1787 N N . ILE A 1 236 ? 7.285 15.875 -7.371 1 98.62 236 ILE A N 1
ATOM 1788 C CA . ILE A 1 236 ? 7.73 14.852 -8.305 1 98.62 236 ILE A CA 1
ATOM 1789 C C . ILE A 1 236 ? 7.961 13.539 -7.562 1 98.62 236 ILE A C 1
ATOM 1791 O O . ILE A 1 236 ? 8.617 13.516 -6.52 1 98.62 236 ILE A O 1
ATOM 1795 N N . GLY A 1 237 ? 7.336 12.516 -8.039 1 98.5 237 GLY A N 1
ATOM 1796 C CA . GLY A 1 237 ? 7.555 11.188 -7.48 1 98.5 237 GLY A CA 1
ATOM 1797 C C . GLY A 1 237 ? 8.383 10.289 -8.383 1 98.5 237 GLY A C 1
ATOM 1798 O O . GLY A 1 237 ? 8.758 10.68 -9.484 1 98.5 237 GLY A O 1
ATOM 1799 N N . PHE A 1 238 ? 8.664 9.078 -7.863 1 97.81 238 PHE A N 1
ATOM 1800 C CA . PHE A 1 238 ? 9.461 8.086 -8.578 1 97.81 238 PHE A CA 1
ATOM 1801 C C . PHE A 1 238 ? 8.852 6.699 -8.43 1 97.81 238 PHE A C 1
ATOM 1803 O O . PHE A 1 238 ? 8.312 6.363 -7.371 1 97.81 238 PHE A O 1
ATOM 1810 N N . MET A 1 239 ? 8.961 5.918 -9.453 1 96.56 239 MET A N 1
ATOM 1811 C CA . MET A 1 239 ? 8.477 4.543 -9.406 1 96.56 239 MET A CA 1
ATOM 1812 C C . MET A 1 239 ? 9.141 3.689 -10.477 1 96.56 239 MET A C 1
ATOM 1814 O O . MET A 1 239 ? 9.695 4.219 -11.445 1 96.56 239 MET A O 1
ATOM 1818 N N . TRP A 1 240 ? 9.094 2.395 -10.242 1 94.81 240 TRP A N 1
ATOM 1819 C CA . TRP A 1 240 ? 9.422 1.493 -11.344 1 94.81 240 TRP A CA 1
ATOM 1820 C C . TRP A 1 240 ? 8.422 1.635 -12.484 1 94.81 240 TRP A C 1
ATOM 1822 O O . TRP A 1 240 ? 7.207 1.638 -12.25 1 94.81 240 TRP A O 1
ATOM 1832 N N . ARG A 1 241 ? 8.891 1.753 -13.695 1 93.62 241 ARG A N 1
ATOM 1833 C CA . ARG A 1 241 ? 8.055 2.061 -14.852 1 93.62 241 ARG A CA 1
ATOM 1834 C C . ARG A 1 241 ? 6.906 1.065 -14.984 1 93.62 241 ARG A C 1
ATOM 1836 O O . ARG A 1 241 ? 5.77 1.452 -15.258 1 93.62 241 ARG A O 1
ATOM 1843 N N . ALA A 1 242 ? 7.156 -0.185 -14.719 1 92.31 242 ALA A N 1
ATOM 1844 C CA . ALA A 1 242 ? 6.164 -1.224 -14.992 1 92.31 242 ALA A CA 1
ATOM 1845 C C . ALA A 1 242 ? 5.438 -1.641 -13.719 1 92.31 242 ALA A C 1
ATOM 1847 O O . ALA A 1 242 ? 4.719 -2.641 -13.703 1 92.31 242 ALA A O 1
ATOM 1848 N N . SER A 1 243 ? 5.566 -0.892 -12.625 1 94.25 243 SER A N 1
ATOM 1849 C CA . SER A 1 243 ? 5.074 -1.335 -11.328 1 94.25 243 SER A CA 1
ATOM 1850 C C . SER A 1 243 ? 3.561 -1.173 -11.227 1 94.25 243 SER A C 1
ATOM 1852 O O . SER A 1 243 ? 2.938 -1.692 -10.297 1 94.25 243 SER A O 1
ATOM 1854 N N . THR A 1 244 ? 2.941 -0.455 -12.086 1 95.06 244 THR A N 1
ATOM 1855 C CA . THR A 1 244 ? 1.498 -0.251 -12.125 1 95.06 244 THR A CA 1
ATOM 1856 C C . THR A 1 244 ? 1.016 -0.087 -13.562 1 95.06 244 THR A C 1
ATOM 1858 O O . THR A 1 244 ? 1.767 0.371 -14.43 1 95.06 244 THR A O 1
ATOM 1861 N N . SER A 1 245 ? -0.2 -0.412 -13.773 1 94.38 245 SER A N 1
ATOM 1862 C CA . SER A 1 245 ? -0.808 -0.174 -15.078 1 94.38 245 SER A CA 1
ATOM 1863 C C . SER A 1 245 ? -1.46 1.203 -15.141 1 94.38 245 SER A C 1
ATOM 1865 O O . SER A 1 245 ? -1.9 1.64 -16.203 1 94.38 245 SER A O 1
ATOM 1867 N N . ARG A 1 246 ? -1.43 1.896 -13.984 1 94.88 246 ARG A N 1
ATOM 1868 C CA . ARG A 1 246 ? -2.029 3.225 -13.914 1 94.88 246 ARG A CA 1
ATOM 1869 C C . ARG A 1 246 ? -1.216 4.234 -14.711 1 94.88 246 ARG A C 1
ATOM 1871 O O . ARG A 1 246 ? 0.013 4.273 -14.609 1 94.88 246 ARG A O 1
ATOM 1878 N N . THR A 1 247 ? -1.937 5.055 -15.539 1 91.19 247 THR A N 1
ATOM 1879 C CA . THR A 1 247 ? -1.216 6.051 -16.328 1 91.19 247 THR A CA 1
ATOM 1880 C C . THR A 1 247 ? -1.885 7.418 -16.203 1 91.19 247 THR A C 1
ATOM 1882 O O . THR A 1 247 ? -1.373 8.406 -16.734 1 91.19 247 THR A O 1
ATOM 1885 N N . ASP A 1 248 ? -2.926 7.52 -15.531 1 92.56 248 ASP A N 1
ATOM 1886 C CA . ASP A 1 248 ? -3.688 8.766 -15.547 1 92.56 248 ASP A CA 1
ATOM 1887 C C . ASP A 1 248 ? -3.119 9.766 -14.539 1 92.56 248 ASP A C 1
ATOM 1889 O O . ASP A 1 248 ? -2.434 9.383 -13.594 1 92.56 248 ASP A O 1
ATOM 1893 N N . GLY A 1 249 ? -3.281 11.016 -14.898 1 94.69 249 GLY A N 1
ATOM 1894 C CA . GLY A 1 249 ? -3.047 12.102 -13.961 1 94.69 249 GLY A CA 1
ATOM 1895 C C . GLY A 1 249 ? -1.588 12.5 -13.859 1 94.69 249 GLY A C 1
ATOM 1896 O O . GLY A 1 249 ? -1.248 13.477 -13.188 1 94.69 249 GLY A O 1
ATOM 1897 N N . VAL A 1 250 ? -0.685 11.664 -14.547 1 97.5 250 VAL A N 1
ATOM 1898 C CA . VAL A 1 250 ? 0.736 11.984 -14.445 1 97.5 250 VAL A CA 1
ATOM 1899 C C . VAL A 1 250 ? 1.405 11.805 -15.805 1 97.5 250 VAL A C 1
ATOM 1901 O O . VAL A 1 250 ? 0.846 11.164 -16.703 1 97.5 250 VAL A O 1
ATOM 1904 N N . VAL A 1 251 ? 2.5 12.445 -15.977 1 98.25 251 VAL A N 1
ATOM 1905 C CA . VAL A 1 251 ? 3.406 12.211 -17.094 1 98.25 251 VAL A CA 1
ATOM 1906 C C . VAL A 1 251 ? 4.645 11.461 -16.609 1 98.25 251 VAL A C 1
ATOM 1908 O O . VAL A 1 251 ? 5.238 11.82 -15.594 1 98.25 251 VAL A O 1
ATOM 1911 N N . ARG A 1 252 ? 4.977 10.398 -17.281 1 97.88 252 ARG A N 1
ATOM 1912 C CA . ARG A 1 252 ? 6.133 9.562 -16.969 1 97.88 252 ARG A CA 1
ATOM 1913 C C . ARG A 1 252 ? 7.375 10.047 -17.719 1 97.88 252 ARG A C 1
ATOM 1915 O O . ARG A 1 252 ? 7.352 10.203 -18.938 1 97.88 252 ARG A O 1
ATOM 1922 N N . LEU A 1 253 ? 8.445 10.266 -16.984 1 98.25 253 LEU A N 1
ATOM 1923 C CA . LEU A 1 253 ? 9.641 10.836 -17.578 1 98.25 253 LEU A CA 1
ATOM 1924 C C . LEU A 1 253 ? 10.867 9.977 -17.281 1 98.25 253 LEU A C 1
ATOM 1926 O O . LEU A 1 253 ? 11.211 9.781 -16.109 1 98.25 253 LEU A O 1
ATOM 1930 N N . PRO A 1 254 ? 11.523 9.5 -18.344 1 97.69 254 PRO A N 1
ATOM 1931 C CA . PRO A 1 254 ? 12.82 8.859 -18.094 1 97.69 254 PRO A CA 1
ATOM 1932 C C . PRO A 1 254 ? 13.844 9.82 -17.484 1 97.69 254 PRO A C 1
ATOM 1934 O O . PRO A 1 254 ? 13.797 11.023 -17.75 1 97.69 254 PRO A O 1
ATOM 1937 N N . ILE A 1 255 ? 14.672 9.289 -16.656 1 98.12 255 ILE A N 1
ATOM 1938 C CA . ILE A 1 255 ? 15.758 10.055 -16.047 1 98.12 255 ILE A CA 1
ATOM 1939 C C . ILE A 1 255 ? 17.062 9.789 -16.797 1 98.12 255 ILE A C 1
ATOM 1941 O O . ILE A 1 255 ? 17.484 8.633 -16.938 1 98.12 255 ILE A O 1
ATOM 1945 N N . VAL A 1 256 ? 17.672 10.766 -17.203 1 97.62 256 VAL A N 1
ATOM 1946 C CA . VAL A 1 256 ? 18.859 10.68 -18.047 1 97.62 256 VAL A CA 1
ATOM 1947 C C . VAL A 1 256 ? 19.922 9.805 -17.391 1 97.62 256 VAL A C 1
ATOM 1949 O O . VAL A 1 256 ? 20.516 8.938 -18.031 1 97.62 256 VAL A O 1
ATOM 1952 N N . GLU A 1 257 ? 20.109 9.977 -16.094 1 96.12 257 GLU A N 1
ATOM 1953 C CA . GLU A 1 257 ? 21.172 9.297 -15.359 1 96.12 257 GLU A CA 1
ATOM 1954 C C . GLU A 1 257 ? 20.828 7.824 -15.141 1 96.12 257 GLU A C 1
ATOM 1956 O O . GLU A 1 257 ? 21.688 7.047 -14.703 1 96.12 257 GLU A O 1
ATOM 1961 N N . MET A 1 258 ? 19.625 7.477 -15.469 1 94.19 258 MET A N 1
ATOM 1962 C CA . MET A 1 258 ? 19.234 6.078 -15.344 1 94.19 258 MET A CA 1
ATOM 1963 C C . MET A 1 258 ? 19.453 5.324 -16.641 1 94.19 258 MET A C 1
ATOM 1965 O O . MET A 1 258 ? 19.344 4.098 -16.688 1 94.19 258 MET A O 1
ATOM 1969 N N . ARG A 1 259 ? 19.828 6.082 -17.625 1 89.25 259 ARG A N 1
ATOM 1970 C CA . ARG A 1 259 ? 20.109 5.438 -18.906 1 89.25 259 ARG A CA 1
ATOM 1971 C C . ARG A 1 259 ? 21.266 4.453 -18.797 1 89.25 259 ARG A C 1
ATOM 1973 O O . ARG A 1 259 ? 22.297 4.777 -18.203 1 89.25 259 ARG A O 1
ATOM 1980 N N . GLY A 1 260 ? 21.078 3.291 -19.328 1 83.94 260 GLY A N 1
ATOM 1981 C CA . GLY A 1 260 ? 22.141 2.303 -19.328 1 83.94 260 GLY A CA 1
ATOM 1982 C C . GLY A 1 260 ? 22.172 1.453 -18.078 1 83.94 260 GLY A C 1
ATOM 1983 O O . GLY A 1 260 ? 22.922 0.474 -18 1 83.94 260 GLY A O 1
ATOM 1984 N N . VAL A 1 261 ? 21.469 1.92 -17.047 1 83.69 261 VAL A N 1
ATOM 1985 C CA . VAL A 1 261 ? 21.375 1.096 -15.844 1 83.69 261 VAL A CA 1
ATOM 1986 C C . VAL A 1 261 ? 20.359 -0.028 -16.078 1 83.69 261 VAL A C 1
ATOM 1988 O O . VAL A 1 261 ? 19.172 0.227 -16.25 1 83.69 261 VAL A O 1
ATOM 1991 N N . VAL A 1 262 ? 20.891 -1.171 -16.219 1 80.62 262 VAL A N 1
ATOM 1992 C CA . VAL A 1 262 ? 20.031 -2.301 -16.547 1 80.62 262 VAL A CA 1
ATOM 1993 C C . VAL A 1 262 ? 19.531 -2.961 -15.258 1 80.62 262 VAL A C 1
ATOM 1995 O O . VAL A 1 262 ? 20.344 -3.385 -14.422 1 80.62 262 VAL A O 1
ATOM 1998 N N . THR A 1 263 ? 18.281 -2.832 -14.977 1 88.81 263 THR A N 1
ATOM 1999 C CA . THR A 1 263 ? 17.609 -3.58 -13.914 1 88.81 263 THR A CA 1
ATOM 2000 C C . THR A 1 263 ? 16.5 -4.445 -14.484 1 88.81 263 THR A C 1
ATOM 2002 O O . THR A 1 263 ? 15.93 -4.125 -15.531 1 88.81 263 THR A O 1
ATOM 2005 N N . HIS A 1 264 ? 16.344 -5.625 -13.828 1 91.56 264 HIS A N 1
ATOM 2006 C CA . HIS A 1 264 ? 15.312 -6.527 -14.312 1 91.56 264 HIS A CA 1
ATOM 2007 C C . HIS A 1 264 ? 14.273 -6.805 -13.227 1 91.56 264 HIS A C 1
ATOM 2009 O O . HIS A 1 264 ? 14.609 -6.891 -12.047 1 91.56 264 HIS A O 1
ATOM 2015 N N . GLU A 1 265 ? 13.047 -6.836 -13.703 1 94.5 265 GLU A N 1
ATOM 2016 C CA . GLU A 1 265 ? 12.047 -7.547 -12.922 1 94.5 265 GLU A CA 1
ATOM 2017 C C . GLU A 1 265 ? 12.234 -9.055 -13.016 1 94.5 265 GLU A C 1
ATOM 2019 O O . GLU A 1 265 ? 12.312 -9.609 -14.109 1 94.5 265 GLU A O 1
ATOM 2024 N N . THR A 1 266 ? 12.281 -9.68 -11.805 1 96.06 266 THR A N 1
ATOM 2025 C CA . THR A 1 266 ? 12.75 -11.062 -11.805 1 96.06 266 THR A CA 1
ATOM 2026 C C . THR A 1 266 ? 11.812 -11.945 -10.984 1 96.06 266 THR A C 1
ATOM 2028 O O . THR A 1 266 ? 11.414 -11.578 -9.883 1 96.06 266 THR A O 1
ATOM 2031 N N . VAL A 1 267 ? 11.422 -13.031 -11.602 1 97.38 267 VAL A N 1
ATOM 2032 C CA . VAL A 1 267 ?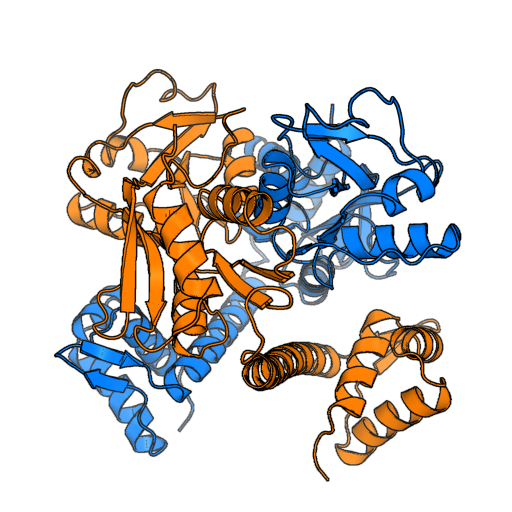 10.812 -14.133 -10.859 1 97.38 267 VAL A CA 1
ATOM 2033 C C . VAL A 1 267 ? 11.906 -15.016 -10.258 1 97.38 267 VAL A C 1
ATOM 2035 O O . VAL A 1 267 ? 12.852 -15.398 -10.953 1 97.38 267 VAL A O 1
ATOM 2038 N N . PHE A 1 268 ? 11.773 -15.281 -8.953 1 97.12 268 PHE A N 1
ATOM 2039 C CA . PHE A 1 268 ? 12.859 -16.047 -8.352 1 97.12 268 PHE A CA 1
ATOM 2040 C C . PHE A 1 268 ? 12.336 -16.953 -7.25 1 97.12 268 PHE A C 1
ATOM 2042 O O . PHE A 1 268 ? 11.258 -16.719 -6.695 1 97.12 268 PHE A O 1
ATOM 2049 N N . SER A 1 269 ? 13.031 -18 -6.973 1 96.19 269 SER A N 1
ATOM 2050 C CA . SER A 1 269 ? 12.805 -18.969 -5.906 1 96.19 269 SER A CA 1
ATOM 2051 C C . SER A 1 269 ? 14.109 -19.578 -5.43 1 96.19 269 SER A C 1
ATOM 2053 O O . SER A 1 269 ? 15.18 -19.297 -5.973 1 96.19 269 SER A O 1
ATOM 2055 N N . LEU A 1 270 ? 13.977 -20.297 -4.328 1 89.94 270 LEU A N 1
ATOM 2056 C CA . LEU A 1 270 ? 15.141 -21.109 -3.984 1 89.94 270 LEU A CA 1
ATOM 2057 C C . LEU A 1 270 ? 15.328 -22.234 -4.988 1 89.94 270 LEU A C 1
ATOM 2059 O O . LEU A 1 270 ? 14.344 -22.844 -5.438 1 89.94 270 LEU A O 1
ATOM 2063 N N . LYS A 1 271 ? 16.594 -22.469 -5.305 1 90.38 271 LYS A N 1
ATOM 2064 C CA . LYS A 1 271 ? 16.891 -23.562 -6.23 1 90.38 271 LYS A CA 1
ATOM 2065 C C . LYS A 1 271 ? 16.312 -24.891 -5.723 1 90.38 271 LYS A C 1
ATOM 2067 O O . LYS A 1 271 ? 15.906 -25.734 -6.516 1 90.38 271 LYS A O 1
ATOM 2072 N N . GLU A 1 272 ? 16.25 -24.969 -4.453 1 84.12 272 GLU A N 1
ATOM 2073 C CA . GLU A 1 272 ? 15.828 -26.234 -3.844 1 84.12 272 GLU A CA 1
ATOM 2074 C C . GLU A 1 272 ? 14.305 -26.375 -3.883 1 84.12 272 GLU A C 1
ATOM 2076 O O . GLU A 1 272 ? 13.773 -27.453 -3.639 1 84.12 272 GLU A O 1
ATOM 2081 N N . THR A 1 273 ? 13.719 -25.203 -3.998 1 80.75 273 THR A N 1
ATOM 2082 C CA . THR A 1 273 ? 12.266 -25.281 -4.117 1 80.75 273 THR A CA 1
ATOM 2083 C C . THR A 1 273 ? 11.867 -26 -5.406 1 80.75 273 THR A C 1
ATOM 2085 O O . THR A 1 273 ? 12.172 -25.516 -6.504 1 80.75 273 THR A O 1
ATOM 2088 N N . GLN A 1 274 ? 11.547 -27.312 -5.27 1 71.94 274 GLN A N 1
ATOM 2089 C CA . GLN A 1 274 ? 11.172 -28.141 -6.41 1 71.94 274 GLN A CA 1
ATOM 2090 C C . GLN A 1 274 ? 9.688 -28.484 -6.375 1 71.94 274 GLN A C 1
ATOM 2092 O O . GLN A 1 274 ? 9.062 -28.453 -5.316 1 71.94 274 GLN A O 1
ATOM 2097 N N . GLY A 1 275 ? 9.047 -28.484 -7.496 1 82.19 275 GLY A N 1
ATOM 2098 C CA . GLY A 1 275 ? 7.656 -28.875 -7.629 1 82.19 275 GLY A CA 1
ATOM 2099 C C . GLY A 1 275 ? 7.051 -28.484 -8.961 1 82.19 275 GLY A C 1
ATOM 2100 O O . GLY A 1 275 ? 7.484 -27.516 -9.586 1 82.19 275 GLY A O 1
ATOM 2101 N N . ARG A 1 276 ? 6.141 -29.312 -9.367 1 85.5 276 ARG A N 1
ATOM 2102 C CA . ARG A 1 276 ? 5.508 -29.141 -10.672 1 85.5 276 ARG A CA 1
ATOM 2103 C C . ARG A 1 276 ? 4.84 -27.766 -10.781 1 85.5 276 ARG A C 1
ATOM 2105 O O . ARG A 1 276 ? 4.848 -27.156 -11.844 1 85.5 276 ARG A O 1
ATOM 2112 N N . ILE A 1 277 ? 4.312 -27.297 -9.641 1 92.12 277 ILE A N 1
ATOM 2113 C CA . ILE A 1 277 ? 3.596 -26.031 -9.656 1 92.12 277 ILE A CA 1
ATOM 2114 C C . ILE A 1 277 ? 4.582 -24.875 -9.844 1 92.12 277 ILE A C 1
ATOM 2116 O O . ILE A 1 277 ? 4.336 -23.953 -10.625 1 92.12 277 ILE A O 1
ATOM 2120 N N . VAL A 1 278 ? 5.699 -24.938 -9.133 1 93.38 278 VAL A N 1
ATOM 2121 C CA . VAL A 1 278 ? 6.734 -23.906 -9.258 1 93.38 278 VAL A CA 1
ATOM 2122 C C . VAL A 1 278 ? 7.297 -23.922 -10.672 1 93.38 278 VAL A C 1
ATOM 2124 O O . VAL A 1 278 ? 7.492 -22.859 -11.273 1 93.38 278 VAL A O 1
ATOM 2127 N N . GLU A 1 279 ? 7.48 -25.125 -11.234 1 92.69 279 GLU A N 1
ATOM 2128 C CA . GLU A 1 279 ? 7.965 -25.234 -12.609 1 92.69 279 GLU A CA 1
ATOM 2129 C C . GLU A 1 279 ? 6.961 -24.641 -13.594 1 92.69 279 GLU A C 1
ATOM 2131 O O . GLU A 1 279 ? 7.352 -23.969 -14.555 1 92.69 279 GLU A O 1
ATOM 2136 N N . ALA A 1 280 ? 5.734 -24.953 -13.344 1 93.62 280 ALA A N 1
ATOM 2137 C CA . ALA A 1 280 ? 4.691 -24.391 -14.203 1 93.62 280 ALA A CA 1
ATOM 2138 C C . ALA A 1 280 ? 4.676 -22.875 -14.141 1 93.62 280 ALA A C 1
ATOM 2140 O O . ALA A 1 280 ? 4.504 -22.203 -15.164 1 93.62 280 ALA A O 1
ATOM 2141 N N . PHE A 1 281 ? 4.863 -22.312 -12.945 1 96.25 281 PHE A N 1
ATOM 2142 C CA . PHE A 1 281 ? 4.891 -20.859 -12.797 1 96.25 281 PHE A CA 1
ATOM 2143 C C . PHE A 1 281 ? 6.059 -20.266 -13.578 1 96.25 281 PHE A C 1
ATOM 2145 O O . PHE A 1 281 ? 5.898 -19.25 -14.273 1 96.25 281 PHE A O 1
ATOM 2152 N N . TYR A 1 282 ? 7.18 -20.906 -13.477 1 95.88 282 TYR A N 1
ATOM 2153 C CA . TYR A 1 282 ? 8.336 -20.453 -14.25 1 95.88 282 TYR A CA 1
ATOM 2154 C C . TYR A 1 282 ? 8.062 -20.531 -15.742 1 95.88 282 TYR A C 1
ATOM 2156 O O . TYR A 1 282 ? 8.492 -19.672 -16.5 1 95.88 282 TYR A O 1
ATOM 2164 N N . GLY A 1 283 ? 7.434 -21.562 -16.109 1 95.44 283 GLY A N 1
ATOM 2165 C CA . GLY A 1 283 ? 7.074 -21.688 -17.516 1 95.44 283 GLY A CA 1
ATOM 2166 C C . GLY A 1 283 ? 6.23 -20.531 -18.016 1 95.44 283 GLY A C 1
ATOM 2167 O O . GLY A 1 283 ? 6.5 -19.969 -19.094 1 95.44 283 GLY A O 1
ATOM 2168 N N . ILE A 1 284 ? 5.246 -20.109 -17.266 1 96.25 284 ILE A N 1
ATOM 2169 C CA . ILE A 1 284 ? 4.383 -18.984 -17.609 1 96.25 284 ILE A CA 1
ATOM 2170 C C . ILE A 1 284 ? 5.195 -17.688 -17.609 1 96.25 284 ILE A C 1
ATOM 2172 O O . ILE A 1 284 ? 5.055 -16.859 -18.531 1 96.25 284 ILE A O 1
ATOM 2176 N N . ALA A 1 285 ? 6.031 -17.5 -16.609 1 96.19 285 ALA A N 1
ATOM 2177 C CA . ALA A 1 285 ? 6.844 -16.297 -16.484 1 96.19 285 ALA A CA 1
ATOM 2178 C C . ALA A 1 285 ? 7.785 -16.141 -17.672 1 96.19 285 ALA A C 1
ATOM 2180 O O . ALA A 1 285 ? 7.992 -15.031 -18.172 1 96.19 285 ALA A O 1
ATOM 2181 N N . LYS A 1 286 ? 8.359 -17.234 -18.125 1 94.88 286 LYS A N 1
ATOM 2182 C CA . LYS A 1 286 ? 9.289 -17.234 -19.266 1 94.88 286 LYS A CA 1
ATOM 2183 C C . LYS A 1 286 ? 8.578 -16.812 -20.547 1 94.88 286 LYS A C 1
ATOM 2185 O O . LYS A 1 286 ? 9.164 -16.141 -21.391 1 94.88 286 LYS A O 1
ATOM 2190 N N . ALA A 1 287 ? 7.379 -17.141 -20.641 1 91.94 287 ALA A N 1
ATOM 2191 C CA . ALA A 1 287 ? 6.605 -16.844 -21.844 1 91.94 287 ALA A CA 1
ATOM 2192 C C . ALA A 1 287 ? 5.969 -15.461 -21.766 1 91.94 287 ALA A C 1
ATOM 2194 O O . ALA A 1 287 ? 5.48 -14.938 -22.766 1 91.94 287 ALA A O 1
ATOM 2195 N N . PHE A 1 288 ? 6.039 -14.945 -20.516 1 89 288 PHE A N 1
ATOM 2196 C CA . PHE A 1 288 ? 5.332 -13.695 -20.266 1 89 288 PHE A CA 1
ATOM 2197 C C . PHE A 1 288 ? 6.031 -12.523 -20.938 1 89 288 PHE A C 1
ATOM 2199 O O . PHE A 1 288 ? 7.254 -12.383 -20.844 1 89 288 PHE A O 1
ATOM 2206 N N . LYS A 1 289 ? 5.434 -11.859 -21.828 1 76.44 289 LYS A N 1
ATOM 2207 C CA . LYS A 1 289 ? 5.883 -10.641 -22.484 1 76.44 289 LYS A CA 1
ATOM 2208 C C . LYS A 1 289 ? 5.051 -9.438 -22.047 1 76.44 289 LYS A C 1
ATOM 2210 O O . LYS A 1 289 ? 3.818 -9.5 -22.047 1 76.44 289 LYS A O 1
ATOM 2215 N N . MET A 1 290 ? 5.676 -8.602 -21.312 1 69.5 290 MET A N 1
ATOM 2216 C CA . MET A 1 290 ? 4.922 -7.395 -20.984 1 69.5 290 MET A CA 1
ATOM 2217 C C . MET A 1 290 ? 4.816 -6.473 -22.203 1 69.5 290 MET A C 1
ATOM 2219 O O . MET A 1 290 ? 5.805 -6.238 -22.891 1 69.5 290 MET A O 1
ATOM 2223 N N . ASP A 1 291 ? 3.711 -6.227 -22.766 1 55.75 291 ASP A N 1
ATOM 2224 C CA . ASP A 1 291 ? 3.549 -5.301 -23.891 1 55.75 291 ASP A CA 1
ATOM 2225 C C . ASP A 1 291 ? 3.975 -3.889 -23.484 1 55.75 291 ASP A C 1
ATOM 2227 O O . ASP A 1 291 ? 3.871 -3.506 -22.328 1 55.75 291 ASP A O 1
ATOM 2231 N N . MET B 1 1 ? 23.75 -3.09 30.938 1 33.41 1 MET B N 1
ATOM 2232 C CA . MET B 1 1 ? 24.266 -2.391 29.75 1 33.41 1 MET B CA 1
ATOM 2233 C C . MET B 1 1 ? 23.203 -2.344 28.656 1 33.41 1 MET B C 1
ATOM 2235 O O . MET B 1 1 ? 22.688 -3.383 28.25 1 33.41 1 MET B O 1
ATOM 2239 N N . THR B 1 2 ? 22.547 -1.271 28.469 1 45.75 2 THR B N 1
ATOM 2240 C CA . THR B 1 2 ? 21.281 -0.965 27.812 1 45.75 2 THR B CA 1
ATOM 2241 C C . THR B 1 2 ? 21.438 -0.982 26.297 1 45.75 2 THR B C 1
ATOM 2243 O O . THR B 1 2 ? 22.516 -0.702 25.781 1 45.75 2 THR B O 1
ATOM 2246 N N . LEU B 1 3 ? 20.703 -1.729 25.719 1 54.06 3 LEU B N 1
ATOM 2247 C CA . LEU B 1 3 ? 20.625 -1.71 24.266 1 54.06 3 LEU B CA 1
ATOM 2248 C C . LEU B 1 3 ? 20.547 -0.279 23.75 1 54.06 3 LEU B C 1
ATOM 2250 O O . LEU B 1 3 ? 19.578 0.435 24.031 1 54.06 3 LEU B O 1
ATOM 2254 N N . SER B 1 4 ? 21.719 0.307 23.344 1 60.38 4 SER B N 1
ATOM 2255 C CA . SER B 1 4 ? 21.734 1.69 22.875 1 60.38 4 SER B CA 1
ATOM 2256 C C . SER B 1 4 ? 21.188 1.81 21.469 1 60.38 4 SER B C 1
ATOM 2258 O O . SER B 1 4 ? 21.281 0.87 20.672 1 60.38 4 SER B O 1
ATOM 2260 N N . ASN B 1 5 ? 20.578 2.846 21.172 1 65.75 5 ASN B N 1
ATOM 2261 C CA . ASN B 1 5 ? 20.062 3.152 19.844 1 65.75 5 ASN B CA 1
ATOM 2262 C C . ASN B 1 5 ? 21.156 3.084 18.781 1 65.75 5 ASN B C 1
ATOM 2264 O O . ASN B 1 5 ? 20.922 2.633 17.656 1 65.75 5 ASN B O 1
ATOM 2268 N N . ALA B 1 6 ? 22.359 3.482 19.203 1 70.19 6 ALA B N 1
ATOM 2269 C CA . ALA B 1 6 ? 23.484 3.486 18.281 1 70.19 6 ALA B CA 1
ATOM 2270 C C . ALA B 1 6 ? 23.828 2.068 17.828 1 70.19 6 ALA B C 1
ATOM 2272 O O . ALA B 1 6 ? 24.141 1.842 16.656 1 70.19 6 ALA B O 1
ATOM 2273 N N . ARG B 1 7 ? 23.75 1.141 18.734 1 76.69 7 ARG B N 1
ATOM 2274 C CA . ARG B 1 7 ? 24.047 -0.248 18.406 1 76.69 7 ARG B CA 1
ATOM 2275 C C . ARG B 1 7 ? 23 -0.835 17.484 1 76.69 7 ARG B C 1
ATOM 2277 O O . ARG B 1 7 ? 23.328 -1.532 16.516 1 76.69 7 ARG B O 1
ATOM 2284 N N . LEU B 1 8 ? 21.828 -0.508 17.75 1 76 8 LEU B N 1
ATOM 2285 C CA . LEU B 1 8 ? 20.734 -1.01 16.906 1 76 8 LEU B CA 1
ATOM 2286 C C . LEU B 1 8 ? 20.797 -0.401 15.516 1 76 8 LEU B C 1
ATOM 2288 O O . LEU B 1 8 ? 20.562 -1.091 14.523 1 76 8 LEU B O 1
ATOM 2292 N N . ASP B 1 9 ? 21.156 0.81 15.484 1 76.12 9 ASP B N 1
ATOM 2293 C CA . ASP B 1 9 ? 21.328 1.488 14.203 1 76.12 9 ASP B CA 1
ATOM 2294 C C . ASP B 1 9 ? 22.469 0.863 13.398 1 76.12 9 ASP B C 1
ATOM 2296 O O . ASP B 1 9 ? 22.359 0.708 12.18 1 76.12 9 ASP B O 1
ATOM 2300 N N . ALA B 1 10 ? 23.516 0.535 14.094 1 82.31 10 ALA B N 1
ATOM 2301 C CA . ALA B 1 10 ? 24.656 -0.095 13.438 1 82.31 10 ALA B CA 1
ATOM 2302 C C . ALA B 1 10 ? 24.266 -1.447 12.844 1 82.31 10 ALA B C 1
ATOM 2304 O O . ALA B 1 10 ? 24.609 -1.747 11.695 1 82.31 10 ALA B O 1
ATOM 2305 N N . VAL B 1 11 ? 23.562 -2.201 13.617 1 83.12 11 VAL B N 1
ATOM 2306 C CA . VAL B 1 11 ? 23.125 -3.521 13.172 1 83.12 11 VAL B CA 1
ATOM 2307 C C . VAL B 1 11 ? 22.234 -3.383 11.93 1 83.12 11 VAL B C 1
ATOM 2309 O O . VAL B 1 11 ? 22.438 -4.094 10.945 1 83.12 11 VAL B O 1
ATOM 2312 N N . ARG B 1 12 ? 21.391 -2.5 12.008 1 76.88 12 ARG B N 1
ATOM 2313 C CA . ARG B 1 12 ? 20.484 -2.266 10.891 1 76.88 12 ARG B CA 1
ATOM 2314 C C . ARG B 1 12 ? 21.25 -1.823 9.641 1 76.88 12 ARG B C 1
ATOM 2316 O O . ARG B 1 12 ? 20.953 -2.283 8.539 1 76.88 12 ARG B O 1
ATOM 2323 N N . ALA B 1 13 ? 22.188 -0.931 9.773 1 78.12 13 ALA B N 1
ATOM 2324 C CA . ALA B 1 13 ? 22.984 -0.415 8.664 1 78.12 13 ALA B CA 1
ATOM 2325 C C . ALA B 1 13 ? 23.812 -1.525 8.023 1 78.12 13 ALA B C 1
ATOM 2327 O O . ALA B 1 13 ? 23.922 -1.591 6.793 1 78.12 13 ALA B O 1
ATOM 2328 N N . VAL B 1 14 ? 24.297 -2.354 8.859 1 83.44 14 VAL B N 1
ATOM 2329 C CA . VAL B 1 14 ? 25.094 -3.455 8.336 1 83.44 14 VAL B CA 1
ATOM 2330 C C . VAL B 1 14 ? 24.203 -4.43 7.578 1 83.44 14 VAL B C 1
ATOM 2332 O O . VAL B 1 14 ? 24.562 -4.926 6.512 1 83.44 14 VAL B O 1
ATOM 2335 N N . ALA B 1 15 ? 23.141 -4.637 8.18 1 78 15 ALA B N 1
ATOM 2336 C CA . ALA B 1 15 ? 22.188 -5.531 7.52 1 78 15 ALA B CA 1
ATOM 2337 C C . ALA B 1 15 ? 21.781 -4.992 6.148 1 78 15 ALA B C 1
ATOM 2339 O O . ALA B 1 15 ? 21.641 -5.762 5.195 1 78 15 ALA B O 1
ATOM 2340 N N . GLU B 1 16 ? 21.656 -3.781 6.117 1 70.88 16 GLU B N 1
ATOM 2341 C CA . GLU B 1 16 ? 21.25 -3.104 4.891 1 70.88 16 GLU B CA 1
ATOM 2342 C C . GLU B 1 16 ? 22.391 -3.043 3.885 1 70.88 16 GLU B C 1
ATOM 2344 O O . GLU B 1 16 ? 22.203 -3.303 2.695 1 70.88 16 GLU B O 1
ATOM 2349 N N . ALA B 1 17 ? 23.578 -2.719 4.324 1 73.44 17 ALA B N 1
ATOM 2350 C CA . ALA B 1 17 ? 24.734 -2.451 3.455 1 73.44 17 ALA B CA 1
ATOM 2351 C C . ALA B 1 17 ? 25.453 -3.742 3.09 1 73.44 17 ALA B C 1
ATOM 2353 O O . ALA B 1 17 ? 26.172 -3.797 2.084 1 73.44 17 ALA B O 1
ATOM 2354 N N . GLY B 1 18 ? 25.234 -4.73 3.969 1 77 18 GLY B N 1
ATOM 2355 C CA . GLY B 1 18 ? 25.922 -6 3.756 1 77 18 GLY B CA 1
ATOM 2356 C C . GLY B 1 18 ? 27.391 -5.949 4.105 1 77 18 GLY B C 1
ATOM 2357 O O . GLY B 1 18 ? 28.141 -6.875 3.781 1 77 18 GLY B O 1
ATOM 2358 N N . SER B 1 19 ? 27.844 -4.742 4.555 1 84.88 19 SER B N 1
ATOM 2359 C CA . SER B 1 19 ? 29.234 -4.586 4.961 1 84.88 19 SER B CA 1
ATOM 2360 C C . SER B 1 19 ? 29.375 -3.514 6.035 1 84.88 19 SER B C 1
ATOM 2362 O O . SER B 1 19 ? 28.531 -2.633 6.16 1 84.88 19 SER B O 1
ATOM 2364 N N . TYR B 1 20 ? 30.438 -3.607 6.871 1 87.81 20 TYR B N 1
ATOM 2365 C CA . TYR B 1 20 ? 30.719 -2.6 7.891 1 87.81 20 TYR B CA 1
ATOM 2366 C C . TYR B 1 20 ? 31.078 -1.264 7.254 1 87.81 20 TYR B C 1
ATOM 2368 O O . TYR B 1 20 ? 30.672 -0.206 7.742 1 87.81 20 TYR B O 1
ATOM 2376 N N . ALA B 1 21 ? 31.75 -1.441 6.113 1 85.19 21 ALA B N 1
ATOM 2377 C CA . ALA B 1 21 ? 32.125 -0.218 5.406 1 85.19 21 ALA B CA 1
ATOM 2378 C C . ALA B 1 21 ? 30.891 0.49 4.848 1 85.19 21 ALA B C 1
ATOM 2380 O O . ALA B 1 21 ? 30.75 1.71 4.973 1 85.19 21 ALA B O 1
ATOM 2381 N N . GLY B 1 22 ? 30.125 -0.253 4.301 1 81.38 22 GLY B N 1
ATOM 2382 C CA . GLY B 1 22 ? 28.875 0.299 3.783 1 81.38 22 GLY B CA 1
ATOM 2383 C C . GLY B 1 22 ? 27.984 0.885 4.867 1 81.38 22 GLY B C 1
ATOM 2384 O O . GLY B 1 22 ? 27.391 1.948 4.68 1 81.38 22 GLY B O 1
ATOM 2385 N N . ALA B 1 23 ? 27.922 0.231 5.93 1 83.12 23 ALA B N 1
ATOM 2386 C CA . ALA B 1 23 ? 27.141 0.697 7.074 1 83.12 23 ALA B CA 1
ATOM 2387 C C . ALA B 1 23 ? 27.719 2 7.629 1 83.12 23 ALA B C 1
ATOM 2389 O O . ALA B 1 23 ? 26.953 2.902 8.008 1 83.12 23 ALA B O 1
ATOM 2390 N N . ALA B 1 24 ? 28.953 2.133 7.656 1 84.19 24 ALA B N 1
ATOM 2391 C CA . ALA B 1 24 ? 29.625 3.342 8.141 1 84.19 24 ALA B CA 1
ATOM 2392 C C . ALA B 1 24 ? 29.266 4.547 7.273 1 84.19 24 ALA B C 1
ATOM 2394 O O . ALA B 1 24 ? 29.016 5.637 7.793 1 84.19 24 ALA B O 1
ATOM 2395 N N . ARG B 1 25 ? 29.141 4.289 6.051 1 76.94 25 ARG B N 1
ATOM 2396 C CA . ARG B 1 25 ? 28.75 5.34 5.117 1 76.94 25 ARG B CA 1
ATOM 2397 C C . ARG B 1 25 ? 27.297 5.773 5.352 1 76.94 25 ARG B C 1
ATOM 2399 O O . ARG B 1 25 ? 27 6.969 5.355 1 76.94 25 ARG B O 1
ATOM 2406 N N . ILE B 1 26 ? 26.562 4.758 5.621 1 72.56 26 ILE B N 1
ATOM 2407 C CA . ILE B 1 26 ? 25.141 5.012 5.828 1 72.56 26 ILE B CA 1
ATOM 2408 C C . ILE B 1 26 ? 24.938 5.852 7.09 1 72.56 26 ILE B C 1
ATOM 2410 O O . ILE B 1 26 ? 24.125 6.777 7.105 1 72.56 26 ILE B O 1
ATOM 2414 N N . LEU B 1 27 ? 25.672 5.617 8.062 1 75.25 27 LEU B N 1
ATOM 2415 C CA . LEU B 1 27 ? 25.484 6.211 9.383 1 75.25 27 LEU B CA 1
ATOM 2416 C C . LEU B 1 27 ? 26.359 7.449 9.555 1 75.25 27 LEU B C 1
ATOM 2418 O O . LEU B 1 27 ? 26.188 8.211 10.508 1 75.25 27 LEU B O 1
ATOM 2422 N N . GLY B 1 28 ? 27.266 7.66 8.57 1 77.62 28 GLY B N 1
ATOM 2423 C CA . GLY B 1 28 ? 28.172 8.789 8.68 1 77.62 28 GLY B CA 1
ATOM 2424 C C . GLY B 1 28 ? 29.188 8.625 9.797 1 77.62 28 GLY B C 1
ATOM 2425 O O . GLY B 1 28 ? 29.516 9.594 10.492 1 77.62 28 GLY B O 1
ATOM 2426 N N . VAL B 1 29 ? 29.562 7.441 10.07 1 81.94 29 VAL B N 1
ATOM 2427 C CA . VAL B 1 29 ? 30.547 7.145 11.109 1 81.94 29 VAL B CA 1
ATOM 2428 C C . VAL B 1 29 ? 31.672 6.305 10.523 1 81.94 29 VAL B C 1
ATOM 2430 O O . VAL B 1 29 ? 31.688 6.016 9.328 1 81.94 29 VAL B O 1
ATOM 2433 N N . THR B 1 30 ? 32.719 6.098 11.281 1 83.81 30 THR B N 1
ATOM 2434 C CA . THR B 1 30 ? 33.844 5.301 10.82 1 83.81 30 THR B CA 1
ATOM 2435 C C . THR B 1 30 ? 33.531 3.812 10.883 1 83.81 30 THR B C 1
ATOM 2437 O O . THR B 1 30 ? 32.688 3.385 11.695 1 83.81 30 THR B O 1
ATOM 2440 N N . GLN B 1 31 ? 34.094 3.064 10 1 87.88 31 GLN B N 1
ATOM 2441 C CA . GLN B 1 31 ? 33.875 1.622 9.938 1 87.88 31 GLN B CA 1
ATOM 2442 C C . GLN B 1 31 ? 34.25 0.955 11.266 1 87.88 31 GLN B C 1
ATOM 2444 O O . GLN B 1 31 ? 33.5 0.089 11.75 1 87.88 31 GLN B O 1
ATOM 2449 N N . PRO B 1 32 ? 35.344 1.366 11.938 1 88.56 32 PRO B N 1
ATOM 2450 C CA . PRO B 1 32 ? 35.625 0.726 13.219 1 88.56 32 PRO B CA 1
ATOM 2451 C C . PRO B 1 32 ? 34.562 0.957 14.266 1 88.56 32 PRO B C 1
ATOM 2453 O O . PRO B 1 32 ? 34.281 0.077 15.086 1 88.56 32 PRO B O 1
ATOM 2456 N N . ASN B 1 33 ? 33.938 2.074 14.188 1 85.94 33 ASN B N 1
ATOM 2457 C CA . ASN B 1 33 ? 32.844 2.361 15.109 1 85.94 33 ASN B CA 1
ATOM 2458 C C . ASN B 1 33 ? 31.656 1.414 14.898 1 85.94 33 ASN B C 1
ATOM 2460 O O . ASN B 1 33 ? 31.125 0.861 15.859 1 85.94 33 ASN B O 1
ATOM 2464 N N . VAL B 1 34 ? 31.328 1.204 13.648 1 89.25 34 VAL B N 1
ATOM 2465 C CA . VAL B 1 34 ? 30.203 0.331 13.328 1 89.25 34 VAL B CA 1
ATOM 2466 C C . VAL B 1 34 ? 30.531 -1.106 13.719 1 89.25 34 VAL B C 1
ATOM 2468 O O . VAL B 1 34 ? 29.734 -1.788 14.352 1 89.25 34 VAL B O 1
ATOM 2471 N N . SER B 1 35 ? 31.734 -1.559 13.383 1 90.38 35 SER B N 1
ATOM 2472 C CA . SER B 1 35 ? 32.125 -2.926 13.68 1 90.38 35 SER B CA 1
ATOM 2473 C C . SER B 1 35 ? 32.219 -3.166 15.188 1 90.38 35 SER B C 1
ATOM 2475 O O . SER B 1 35 ? 31.781 -4.219 15.672 1 90.38 35 SER B O 1
ATOM 2477 N N . ALA B 1 36 ? 32.688 -2.156 15.867 1 88.75 36 ALA B N 1
ATOM 2478 C CA . ALA B 1 36 ? 32.781 -2.258 17.312 1 88.75 36 ALA B CA 1
ATOM 2479 C C . ALA B 1 36 ? 31.391 -2.357 17.953 1 88.75 36 ALA B C 1
ATOM 2481 O O . ALA B 1 36 ? 31.188 -3.131 18.891 1 88.75 36 ALA B O 1
ATOM 2482 N N . GLN B 1 37 ? 30.5 -1.552 17.438 1 85.88 37 GLN B N 1
ATOM 2483 C CA . GLN B 1 37 ? 29.141 -1.552 17.984 1 85.88 37 GLN B CA 1
ATOM 2484 C C . GLN B 1 37 ? 28.469 -2.906 17.781 1 85.88 37 GLN B C 1
ATOM 2486 O O . GLN B 1 37 ? 27.844 -3.439 18.688 1 85.88 37 GLN B O 1
ATOM 2491 N N . VAL B 1 38 ? 28.609 -3.477 16.625 1 87.81 38 VAL B N 1
ATOM 2492 C CA . VAL B 1 38 ? 27.984 -4.758 16.312 1 87.81 38 VAL B CA 1
ATOM 2493 C C . VAL B 1 38 ? 28.656 -5.871 17.109 1 87.81 38 VAL B C 1
ATOM 2495 O O . VAL B 1 38 ? 27.969 -6.699 17.719 1 87.81 38 VAL B O 1
ATOM 2498 N N . ARG B 1 39 ? 29.938 -5.891 17.188 1 86.62 39 ARG B N 1
ATOM 2499 C CA . ARG B 1 39 ? 30.688 -6.906 17.922 1 86.62 39 ARG B CA 1
ATOM 2500 C C . ARG B 1 39 ? 30.375 -6.848 19.422 1 86.62 39 ARG B C 1
ATOM 2502 O O . ARG B 1 39 ? 30.25 -7.883 20.078 1 86.62 39 ARG B O 1
ATOM 2509 N N . ALA B 1 40 ? 30.359 -5.594 19.859 1 81.19 40 ALA B N 1
ATOM 2510 C CA . ALA B 1 40 ? 30.031 -5.414 21.266 1 81.19 40 ALA B CA 1
ATOM 2511 C C . ALA B 1 40 ? 28.672 -6 21.594 1 81.19 40 ALA B C 1
ATOM 2513 O O . ALA B 1 40 ? 28.484 -6.641 22.641 1 81.19 40 ALA B O 1
ATOM 2514 N N . LEU B 1 41 ? 27.734 -5.734 20.734 1 78.25 41 LEU B N 1
ATOM 2515 C CA . LEU B 1 41 ? 26.375 -6.262 20.922 1 78.25 41 LEU B CA 1
ATOM 2516 C C . LEU B 1 41 ? 26.375 -7.785 20.859 1 78.25 41 LEU B C 1
ATOM 2518 O O . LEU B 1 41 ? 25.75 -8.445 21.703 1 78.25 41 LEU B O 1
ATOM 2522 N N . GLU B 1 42 ? 27.062 -8.336 19.906 1 82.81 42 GLU B N 1
ATOM 2523 C CA . GLU B 1 42 ? 27.156 -9.789 19.766 1 82.81 42 GLU B CA 1
ATOM 2524 C C . GLU B 1 42 ? 27.828 -10.43 20.969 1 82.81 42 GLU B C 1
ATOM 2526 O O . GLU B 1 42 ? 27.344 -11.438 21.5 1 82.81 42 GLU B O 1
ATOM 2531 N N . THR B 1 43 ? 28.906 -9.82 21.453 1 79.25 43 THR B N 1
ATOM 2532 C CA . THR B 1 43 ? 29.656 -10.32 22.594 1 79.25 43 THR B CA 1
ATOM 2533 C C . THR B 1 43 ? 28.844 -10.211 23.875 1 79.25 43 THR B C 1
ATOM 2535 O O . THR B 1 43 ? 28.781 -11.156 24.672 1 79.25 43 THR B O 1
ATOM 2538 N N . GLN B 1 44 ? 28.266 -9.102 24 1 73.31 44 GLN B N 1
ATOM 2539 C CA . GLN B 1 44 ? 27.516 -8.836 25.219 1 73.31 44 GLN B CA 1
ATOM 2540 C C . GLN B 1 44 ? 26.344 -9.82 25.375 1 73.31 44 GLN B C 1
ATOM 2542 O O . GLN B 1 44 ? 26.047 -10.258 26.484 1 73.31 44 GLN B O 1
ATOM 2547 N N . PHE B 1 45 ? 25.75 -10.172 24.312 1 69.88 45 PHE B N 1
ATOM 2548 C CA . PHE B 1 45 ? 24.531 -10.984 24.391 1 69.88 45 PHE B CA 1
ATOM 2549 C C . PHE B 1 45 ? 24.812 -12.406 23.906 1 69.88 45 PHE B C 1
ATOM 2551 O O . PHE B 1 45 ? 23.906 -13.258 23.922 1 69.88 45 PHE B O 1
ATOM 2558 N N . GLY B 1 46 ? 26.062 -12.656 23.516 1 75.56 46 GLY B N 1
ATOM 2559 C CA . GLY B 1 46 ? 26.453 -13.992 23.094 1 75.56 46 GLY B CA 1
ATOM 2560 C C . GLY B 1 46 ? 25.734 -14.469 21.859 1 75.56 46 GLY B C 1
ATOM 2561 O O . GLY B 1 46 ? 25.281 -15.617 21.797 1 75.56 46 GLY B O 1
ATOM 2562 N N . VAL B 1 47 ? 25.469 -13.539 20.922 1 76.12 47 VAL B N 1
ATOM 2563 C CA . VAL B 1 47 ? 24.719 -13.883 19.719 1 76.12 47 VAL B CA 1
ATOM 2564 C C . VAL B 1 47 ? 25.562 -13.555 18.484 1 76.12 47 VAL B C 1
ATOM 2566 O O . VAL B 1 47 ? 26.578 -12.867 18.578 1 76.12 47 VAL B O 1
ATOM 2569 N N . CYS B 1 48 ? 25.203 -14.164 17.406 1 80.5 48 CYS B N 1
ATOM 2570 C CA . CYS B 1 48 ? 25.734 -13.852 16.094 1 80.5 48 CYS B CA 1
ATOM 2571 C C . CYS B 1 48 ? 24.688 -13.211 15.203 1 80.5 48 CYS B C 1
ATOM 2573 O O . CYS B 1 48 ? 23.656 -13.82 14.922 1 80.5 48 CYS B O 1
ATOM 2575 N N . LEU B 1 49 ? 25 -11.977 14.875 1 83.62 49 LEU B N 1
ATOM 2576 C CA . LEU B 1 49 ? 24 -11.242 14.117 1 83.62 49 LEU B CA 1
ATOM 2577 C C . LEU B 1 49 ? 24.297 -11.289 12.625 1 83.62 49 LEU B C 1
ATOM 2579 O O . LEU B 1 49 ? 23.406 -11.086 11.797 1 83.62 49 LEU B O 1
ATOM 2583 N N . PHE B 1 50 ? 25.578 -11.586 12.305 1 85.94 50 PHE B N 1
ATOM 2584 C CA . PHE B 1 50 ? 25.984 -11.625 10.906 1 85.94 50 PHE B CA 1
ATOM 2585 C C . PHE B 1 50 ? 26.875 -12.828 10.633 1 85.94 50 PHE B C 1
ATOM 2587 O O . PHE B 1 50 ? 27.688 -13.211 11.484 1 85.94 50 PHE B O 1
ATOM 2594 N N . LEU B 1 51 ? 26.625 -13.469 9.422 1 81.19 51 LEU B N 1
ATOM 2595 C CA . LEU B 1 51 ? 27.5 -14.516 8.914 1 81.19 51 LEU B CA 1
ATOM 2596 C C . LEU B 1 51 ? 28.234 -14.055 7.664 1 81.19 51 LEU B C 1
ATOM 2598 O O . LEU B 1 51 ? 27.688 -13.32 6.844 1 81.19 51 LEU B O 1
ATOM 2602 N N . ARG B 1 52 ? 29.547 -14.32 7.699 1 76.56 52 ARG B N 1
ATOM 2603 C CA . ARG B 1 52 ? 30.328 -13.984 6.512 1 76.56 52 ARG B CA 1
ATOM 2604 C C . ARG B 1 52 ? 30.188 -15.062 5.445 1 76.56 52 ARG B C 1
ATOM 2606 O O . ARG B 1 52 ? 30.484 -16.234 5.688 1 76.56 52 ARG B O 1
ATOM 2613 N N . GLU B 1 53 ? 29.469 -14.688 4.477 1 72.44 53 GLU B N 1
ATOM 2614 C CA . GLU B 1 53 ? 29.344 -15.57 3.318 1 72.44 53 GLU B CA 1
ATOM 2615 C C . GLU B 1 53 ? 29.828 -14.875 2.047 1 72.44 53 GLU B C 1
ATOM 2617 O O . GLU B 1 53 ? 29.281 -13.844 1.654 1 72.44 53 GLU B O 1
ATOM 2622 N N . SER B 1 54 ? 30.797 -15.445 1.355 1 72.12 54 SER B N 1
ATOM 2623 C CA . SER B 1 54 ? 31.344 -14.953 0.1 1 72.12 54 SER B CA 1
ATOM 2624 C C . SER B 1 54 ? 31.781 -13.5 0.225 1 72.12 54 SER B C 1
ATOM 2626 O O . SER B 1 54 ? 31.5 -12.68 -0.656 1 72.12 54 SER B O 1
ATOM 2628 N N . GLY B 1 55 ? 32.312 -13.125 1.319 1 73.12 55 GLY B N 1
ATOM 2629 C CA . GLY B 1 55 ? 32.875 -11.797 1.506 1 73.12 55 GLY B CA 1
ATOM 2630 C C . GLY B 1 55 ? 31.859 -10.773 1.937 1 73.12 55 GLY B C 1
ATOM 2631 O O . GLY B 1 55 ? 32.156 -9.586 2.053 1 73.12 55 GLY B O 1
ATOM 2632 N N . ARG B 1 56 ? 30.672 -11.227 2.027 1 75.88 56 ARG B N 1
ATOM 2633 C CA . ARG B 1 56 ? 29.625 -10.297 2.459 1 75.88 56 ARG B CA 1
ATOM 2634 C C . ARG B 1 56 ? 29.031 -10.727 3.797 1 75.88 56 ARG B C 1
ATOM 2636 O O . ARG B 1 56 ? 29.016 -11.914 4.121 1 75.88 56 ARG B O 1
ATOM 2643 N N . LEU B 1 57 ? 28.625 -9.633 4.629 1 80.81 57 LEU B N 1
ATOM 2644 C CA . LEU B 1 57 ? 27.938 -9.914 5.883 1 80.81 57 LEU B CA 1
ATOM 2645 C C . LEU B 1 57 ? 26.453 -10.148 5.648 1 80.81 57 LEU B C 1
ATOM 2647 O O . LEU B 1 57 ? 25.75 -9.258 5.16 1 80.81 57 LEU B O 1
ATOM 2651 N N . GLN B 1 58 ? 26.047 -11.383 5.938 1 78.56 58 GLN B N 1
ATOM 2652 C CA . GLN B 1 58 ? 24.641 -11.75 5.82 1 78.56 58 GLN B CA 1
ATOM 2653 C C . GLN B 1 58 ? 23.969 -11.758 7.184 1 78.56 58 GLN B C 1
ATOM 2655 O O . GLN B 1 58 ? 24.469 -12.359 8.133 1 78.56 58 GLN B O 1
ATOM 2660 N N . PRO B 1 59 ? 22.859 -10.992 7.262 1 79.31 59 PRO B N 1
ATOM 2661 C CA . PRO B 1 59 ? 22.156 -10.984 8.547 1 79.31 59 PRO B CA 1
ATOM 2662 C C . PRO B 1 59 ? 21.578 -12.352 8.906 1 79.31 59 PRO B C 1
ATOM 2664 O O . PRO B 1 59 ? 21.109 -13.078 8.031 1 79.31 59 PRO B O 1
ATOM 2667 N N . THR B 1 60 ? 21.828 -12.734 10.211 1 74.69 60 THR B N 1
ATOM 2668 C CA . THR B 1 60 ? 21.188 -13.938 10.734 1 74.69 60 THR B CA 1
ATOM 2669 C C . THR B 1 60 ? 19.703 -13.695 10.953 1 74.69 60 THR B C 1
ATOM 2671 O O . THR B 1 60 ? 19.219 -12.57 10.812 1 74.69 60 THR B O 1
ATOM 2674 N N . GLY B 1 61 ? 18.984 -14.734 11.234 1 64.69 61 GLY B N 1
ATOM 2675 C CA . GLY B 1 61 ? 17.578 -14.586 11.602 1 64.69 61 GLY B CA 1
ATOM 2676 C C . GLY B 1 61 ? 17.375 -13.664 12.781 1 64.69 61 GLY B C 1
ATOM 2677 O O . GLY B 1 61 ? 16.453 -12.844 12.781 1 64.69 61 GLY B O 1
ATOM 2678 N N . LEU B 1 62 ? 18.203 -13.758 13.703 1 65.19 62 LEU B N 1
ATOM 2679 C CA . LEU B 1 62 ? 18.141 -12.898 14.883 1 65.19 62 LEU B CA 1
ATOM 2680 C C . LEU B 1 62 ? 18.406 -11.445 14.5 1 65.19 62 LEU B C 1
ATOM 2682 O O . LEU B 1 62 ? 17.75 -10.539 15.016 1 65.19 62 LEU B O 1
ATOM 2686 N N . CYS B 1 63 ? 19.328 -11.242 13.57 1 73.31 63 CYS B N 1
ATOM 2687 C CA . CYS B 1 63 ? 19.641 -9.898 13.094 1 73.31 63 CYS B CA 1
ATOM 2688 C C . CYS B 1 63 ? 18.406 -9.258 12.453 1 73.31 63 CYS B C 1
ATOM 2690 O O . CYS B 1 63 ? 18.078 -8.109 12.742 1 73.31 63 CYS B O 1
ATOM 2692 N N . LEU B 1 64 ? 17.75 -10.023 11.742 1 65.06 64 LEU B N 1
ATOM 2693 C CA . LEU B 1 64 ? 16.578 -9.516 11.031 1 65.06 64 LEU B CA 1
ATOM 2694 C C . LEU B 1 64 ? 15.469 -9.156 12 1 65.06 64 LEU B C 1
ATOM 2696 O O . LEU B 1 64 ? 14.82 -8.109 11.852 1 65.06 64 LEU B O 1
ATOM 2700 N N . LYS B 1 65 ? 15.344 -9.922 12.93 1 59.53 65 LYS B N 1
ATOM 2701 C CA . LYS B 1 65 ? 14.359 -9.641 13.969 1 59.53 65 LYS B CA 1
ATOM 2702 C C . LYS B 1 65 ? 14.734 -8.391 14.758 1 59.53 65 LYS B C 1
ATOM 2704 O O . LYS B 1 65 ? 13.875 -7.578 15.094 1 59.53 65 LYS B O 1
ATOM 2709 N N . LEU B 1 66 ? 15.938 -8.289 15.047 1 65.44 66 LEU B N 1
ATOM 2710 C CA . LEU B 1 66 ? 16.438 -7.121 15.758 1 65.44 66 LEU B CA 1
ATOM 2711 C C . LEU B 1 66 ? 16.266 -5.859 14.914 1 65.44 66 LEU B C 1
ATOM 2713 O O . LEU B 1 66 ? 15.93 -4.797 15.445 1 65.44 66 LEU B O 1
ATOM 2717 N N . CYS B 1 67 ? 16.484 -6.008 13.633 1 64.75 67 CYS B N 1
ATOM 2718 C CA . CYS B 1 67 ? 16.297 -4.875 12.727 1 64.75 67 CYS B CA 1
ATOM 2719 C C . CYS B 1 67 ? 14.844 -4.422 12.703 1 64.75 67 CYS B C 1
ATOM 2721 O O . CYS B 1 67 ? 14.57 -3.223 12.703 1 64.75 67 CYS B O 1
ATOM 2723 N N . ASP B 1 68 ? 14.031 -5.309 12.695 1 58.06 68 ASP B N 1
ATOM 2724 C CA . ASP B 1 68 ? 12.609 -4.992 12.766 1 58.06 68 ASP B CA 1
ATOM 2725 C C . ASP B 1 68 ? 12.281 -4.242 14.055 1 58.06 68 ASP B C 1
ATOM 2727 O O . ASP B 1 68 ? 11.531 -3.262 14.031 1 58.06 68 ASP B O 1
ATOM 2731 N N . SER B 1 69 ? 12.852 -4.73 15.094 1 56.81 69 SER B N 1
ATOM 2732 C CA . SER B 1 69 ? 12.664 -4.082 16.391 1 56.81 69 SER B CA 1
ATOM 2733 C C . SER B 1 69 ? 13.281 -2.689 16.406 1 56.81 69 SER B C 1
ATOM 2735 O O . SER B 1 69 ? 12.695 -1.752 16.953 1 56.81 69 SER B O 1
ATOM 2737 N N . ALA B 1 70 ? 14.398 -2.619 15.82 1 59 70 ALA B N 1
ATOM 2738 C CA . ALA B 1 70 ? 15.07 -1.328 15.742 1 59 70 ALA B CA 1
ATOM 2739 C C . ALA B 1 70 ? 14.25 -0.328 14.938 1 59 70 ALA B C 1
ATOM 2741 O O . ALA B 1 70 ? 14.172 0.85 15.289 1 59 70 ALA B O 1
ATOM 2742 N N . GLU B 1 71 ? 13.719 -0.833 13.945 1 55.88 71 GLU B N 1
ATOM 2743 C CA . GLU B 1 71 ? 12.859 0.022 13.125 1 55.88 71 GLU B CA 1
ATOM 2744 C C . GLU B 1 71 ? 11.656 0.514 13.922 1 55.88 71 GLU B C 1
ATOM 2746 O O . GLU B 1 71 ? 11.297 1.691 13.852 1 55.88 71 GLU B O 1
ATOM 2751 N N . ARG B 1 72 ? 11.148 -0.316 14.68 1 54.81 72 ARG B N 1
ATOM 2752 C CA . ARG B 1 72 ? 10.023 0.059 15.523 1 54.81 72 ARG B CA 1
ATOM 2753 C C . ARG B 1 72 ? 10.453 1.06 16.594 1 54.81 72 ARG B C 1
ATOM 2755 O O . ARG B 1 72 ? 9.719 2.008 16.891 1 54.81 72 ARG B O 1
ATOM 2762 N N . LEU B 1 73 ? 11.602 0.83 17.172 1 51.78 73 LEU B N 1
ATOM 2763 C CA . LEU B 1 73 ? 12.156 1.742 18.156 1 51.78 73 LEU B CA 1
ATOM 2764 C C . LEU B 1 73 ? 12.461 3.104 17.531 1 51.78 73 LEU B C 1
ATOM 2766 O O . LEU B 1 73 ? 12.18 4.141 18.141 1 51.78 73 LEU B O 1
ATOM 2770 N N . ALA B 1 74 ? 13.008 3.043 16.422 1 53.66 74 ALA B N 1
ATOM 2771 C CA . ALA B 1 74 ? 13.281 4.301 15.734 1 53.66 74 ALA B CA 1
ATOM 2772 C C . ALA B 1 74 ? 11.984 5.059 15.445 1 53.66 74 ALA B C 1
ATOM 2774 O O . ALA B 1 74 ? 11.922 6.277 15.617 1 53.66 74 ALA B O 1
ATOM 2775 N N . GLU B 1 75 ? 11.148 4.332 15.102 1 51.59 75 GLU B N 1
ATOM 2776 C CA . GLU B 1 75 ? 9.836 4.922 14.867 1 51.59 75 GLU B CA 1
ATOM 2777 C C . GLU B 1 75 ? 9.25 5.504 16.156 1 51.59 75 GLU B C 1
ATOM 2779 O O . GLU B 1 75 ? 8.711 6.613 16.141 1 51.59 75 GLU B O 1
ATOM 2784 N N . ALA B 1 76 ? 9.391 4.789 17.172 1 49.22 76 ALA B N 1
ATOM 2785 C CA . ALA B 1 76 ? 8.914 5.242 18.484 1 49.22 76 ALA B CA 1
ATOM 2786 C C . ALA B 1 76 ? 9.688 6.465 18.953 1 49.22 76 ALA B C 1
ATOM 2788 O O . ALA B 1 76 ? 9.109 7.406 19.5 1 49.22 76 ALA B O 1
ATOM 2789 N N . ARG B 1 77 ? 10.945 6.41 18.844 1 46.38 77 ARG B N 1
ATOM 2790 C CA . ARG B 1 77 ? 11.781 7.559 19.188 1 46.38 77 ARG B CA 1
ATOM 2791 C C . ARG B 1 77 ? 11.414 8.773 18.344 1 46.38 77 ARG B C 1
ATOM 2793 O O . ARG B 1 77 ? 11.289 9.883 18.875 1 46.38 77 ARG B O 1
ATOM 2800 N N . SER B 1 78 ? 11.375 8.555 17.141 1 48.59 78 SER B N 1
ATOM 2801 C CA . SER B 1 78 ? 10.945 9.641 16.281 1 48.59 78 SER B CA 1
ATOM 2802 C C . SER B 1 78 ? 9.602 10.211 16.719 1 48.59 78 SER B C 1
ATOM 2804 O O . SER B 1 78 ? 9.398 11.422 16.703 1 48.59 78 SER B O 1
ATOM 2806 N N . GLU B 1 79 ? 8.906 9.328 17.219 1 45.84 79 GLU B N 1
ATOM 2807 C CA . GLU B 1 79 ? 7.605 9.711 17.766 1 45.84 79 GLU B CA 1
ATOM 2808 C C . GLU B 1 79 ? 7.766 10.586 19 1 45.84 79 GLU B C 1
ATOM 2810 O O . GLU B 1 79 ? 7.082 11.602 19.141 1 45.84 79 GLU B O 1
ATOM 2815 N N . ALA B 1 80 ? 8.578 10.242 19.797 1 41.88 80 ALA B N 1
ATOM 2816 C CA . ALA B 1 80 ? 8.844 10.977 21.031 1 41.88 80 ALA B CA 1
ATOM 2817 C C . ALA B 1 80 ? 9.438 12.352 20.719 1 41.88 80 ALA B C 1
ATOM 2819 O O . ALA B 1 80 ? 9.031 13.352 21.328 1 41.88 80 ALA B O 1
ATOM 2820 N N . GLU B 1 81 ? 10.328 12.297 19.906 1 43.88 81 GLU B N 1
ATOM 2821 C CA . GLU B 1 81 ? 10.961 13.555 19.531 1 43.88 81 GLU B CA 1
ATOM 2822 C C . GLU B 1 81 ? 9.945 14.516 18.922 1 43.88 81 GLU B C 1
ATOM 2824 O O . GLU B 1 81 ? 9.953 15.711 19.219 1 43.88 81 GLU B O 1
ATOM 2829 N N . ARG B 1 82 ? 9.227 13.93 18.141 1 42.16 82 ARG B N 1
ATOM 2830 C CA . ARG B 1 82 ? 8.195 14.727 17.484 1 42.16 82 ARG B CA 1
ATOM 2831 C C . ARG B 1 82 ? 7.262 15.367 18.516 1 42.16 82 ARG B C 1
ATOM 2833 O O . ARG B 1 82 ? 6.871 16.531 18.375 1 42.16 82 ARG B O 1
ATOM 2840 N N . LEU B 1 83 ? 7.012 14.625 19.453 1 39.25 83 LEU B N 1
ATOM 2841 C CA . LEU B 1 83 ? 6.164 15.117 20.531 1 39.25 83 LEU B CA 1
ATOM 2842 C C . LEU B 1 83 ? 6.785 16.328 21.203 1 39.25 83 LEU B C 1
ATOM 2844 O O . LEU B 1 83 ? 6.082 17.281 21.562 1 39.25 83 LEU B O 1
ATOM 2848 N N . LEU B 1 84 ? 7.969 16.297 21.25 1 37.59 84 LEU B N 1
ATOM 2849 C CA . LEU B 1 84 ? 8.664 17.375 21.938 1 37.59 84 LEU B CA 1
ATOM 2850 C C . LEU B 1 84 ? 8.766 18.609 21.047 1 37.59 84 LEU B C 1
ATOM 2852 O O . LEU B 1 84 ? 8.781 19.734 21.547 1 37.59 84 LEU B O 1
ATOM 2856 N N . LEU B 1 85 ? 8.828 18.422 19.844 1 38.34 85 LEU B N 1
ATOM 2857 C CA . LEU B 1 85 ? 9.055 19.547 18.938 1 38.34 85 LEU B CA 1
ATOM 2858 C C . LEU B 1 85 ? 7.73 20.203 18.547 1 38.34 85 LEU B C 1
ATOM 2860 O O . LEU B 1 85 ? 7.723 21.266 17.922 1 38.34 85 LEU B O 1
ATOM 2864 N N . SER B 1 86 ? 6.594 19.828 18.672 1 40.25 86 SER B N 1
ATOM 2865 C CA . SER B 1 86 ? 5.309 20.312 18.188 1 40.25 86 SER B CA 1
ATOM 2866 C C . SER B 1 86 ? 5.023 21.719 18.688 1 40.25 86 SER B C 1
ATOM 2868 O O . SER B 1 86 ? 3.988 22.297 18.375 1 40.25 86 SER B O 1
ATOM 2870 N N . ARG B 1 87 ? 5.672 22.344 19.484 1 36.69 87 ARG B N 1
ATOM 2871 C CA . ARG B 1 87 ? 5.176 23.625 19.984 1 36.69 87 ARG B CA 1
ATOM 2872 C C . ARG B 1 87 ? 5.422 24.734 18.953 1 36.69 87 ARG B C 1
ATOM 2874 O O . ARG B 1 87 ? 5.418 25.922 19.312 1 36.69 87 ARG B O 1
ATOM 2881 N N . SER B 1 88 ? 5.762 24.516 17.656 1 40.69 88 SER B N 1
ATOM 2882 C CA . SER B 1 88 ? 6.297 25.703 16.969 1 40.69 88 SER B CA 1
ATOM 2883 C C . SER B 1 88 ? 5.18 26.562 16.391 1 40.69 88 SER B C 1
ATOM 2885 O O . SER B 1 88 ? 4.066 26.078 16.172 1 40.69 88 SER B O 1
ATOM 2887 N N . SER B 1 89 ? 5.215 27.891 16.219 1 44.97 89 SER B N 1
ATOM 2888 C CA . SER B 1 89 ? 4.449 28.953 15.586 1 44.97 89 SER B CA 1
ATOM 2889 C C . SER B 1 89 ? 4.066 28.594 14.156 1 44.97 89 SER B C 1
ATOM 2891 O O . SER B 1 89 ? 4.703 27.734 13.539 1 44.97 89 SER B O 1
ATOM 2893 N N . LEU B 1 90 ? 2.809 29.078 13.523 1 50.53 90 LEU B N 1
ATOM 2894 C CA . LEU B 1 90 ? 2.252 28.844 12.195 1 50.53 90 LEU B CA 1
ATOM 2895 C C . LEU B 1 90 ? 3.322 29 11.125 1 50.53 90 LEU B C 1
ATOM 2897 O O . LEU B 1 90 ? 3.287 28.312 10.102 1 50.53 90 LEU B O 1
ATOM 2901 N N . ARG B 1 91 ? 4.254 30.078 11.023 1 50.06 91 ARG B N 1
ATOM 2902 C CA . ARG B 1 91 ? 5.246 30.359 9.984 1 50.06 91 ARG B CA 1
ATOM 2903 C C . ARG B 1 91 ? 6.305 29.25 9.938 1 50.06 91 ARG B C 1
ATOM 2905 O O . ARG B 1 91 ? 6.898 29 8.883 1 50.06 91 ARG B O 1
ATOM 2912 N N . GLU B 1 92 ? 6.578 28.672 10.938 1 59.94 92 GLU B N 1
ATOM 2913 C CA . GLU B 1 92 ? 7.676 27.703 10.953 1 59.94 92 GLU B CA 1
ATOM 2914 C C . GLU B 1 92 ? 7.246 26.391 11.602 1 59.94 92 GLU B C 1
ATOM 2916 O O . GLU B 1 92 ? 8.086 25.641 12.102 1 59.94 92 GLU B O 1
ATOM 2921 N N . GLY B 1 93 ? 5.789 26.156 11.273 1 82.12 93 GLY B N 1
ATOM 2922 C CA . GLY B 1 93 ? 5.348 25.016 12.047 1 82.12 93 GLY B CA 1
ATOM 2923 C C . GLY B 1 93 ? 5.301 23.719 11.242 1 82.12 93 GLY B C 1
ATOM 2924 O O . GLY B 1 93 ? 5.703 23.703 10.078 1 82.12 93 GLY B O 1
ATOM 2925 N N . LYS B 1 94 ? 5.062 22.703 11.938 1 89.38 94 LYS B N 1
ATOM 2926 C CA . LYS B 1 94 ? 4.969 21.344 11.406 1 89.38 94 LYS B CA 1
ATOM 2927 C C . LYS B 1 94 ? 3.627 20.703 11.75 1 89.38 94 LYS B C 1
ATOM 2929 O O . LYS B 1 94 ? 3.072 20.953 12.828 1 89.38 94 LYS B O 1
ATOM 2934 N N . ILE B 1 95 ? 3.068 20.016 10.758 1 93.31 95 ILE B N 1
ATOM 2935 C CA . ILE B 1 95 ? 1.855 19.234 11.008 1 93.31 95 ILE B CA 1
ATOM 2936 C C . ILE B 1 95 ? 2.035 17.812 10.516 1 93.31 95 ILE B C 1
ATOM 2938 O O . ILE B 1 95 ? 2.555 17.578 9.422 1 93.31 95 ILE B O 1
ATOM 2942 N N . THR B 1 96 ? 1.697 16.859 11.359 1 94.31 96 THR B N 1
ATOM 2943 C CA . THR B 1 96 ? 1.737 15.445 11.008 1 94.31 96 THR B CA 1
ATOM 2944 C C . THR B 1 96 ? 0.331 14.914 10.75 1 94.31 96 THR B C 1
ATOM 2946 O O . THR B 1 96 ? -0.529 14.977 11.633 1 94.31 96 THR B O 1
ATOM 2949 N N . ILE B 1 97 ? 0.117 14.375 9.539 1 97.25 97 ILE B N 1
ATOM 2950 C CA . ILE B 1 97 ? -1.216 13.938 9.133 1 97.25 97 ILE B CA 1
ATOM 2951 C C . ILE B 1 97 ? -1.2 12.445 8.82 1 97.25 97 ILE B C 1
ATOM 2953 O O . ILE B 1 97 ? -0.358 11.977 8.055 1 97.25 97 ILE B O 1
ATOM 2957 N N . GLY B 1 98 ? -2.121 11.703 9.438 1 97.31 98 GLY B N 1
ATOM 2958 C CA . GLY B 1 98 ? -2.307 10.289 9.148 1 97.31 98 GLY B CA 1
ATOM 2959 C C . GLY B 1 98 ? -3.461 10.023 8.195 1 97.31 98 GLY B C 1
ATOM 2960 O O . GLY B 1 98 ? -4.566 10.539 8.398 1 97.31 98 GLY B O 1
ATOM 2961 N N . LEU B 1 99 ? -3.182 9.227 7.195 1 96.94 99 LEU B N 1
ATOM 2962 C CA . LEU B 1 99 ? -4.199 8.906 6.207 1 96.94 99 LEU B CA 1
ATOM 2963 C C . LEU B 1 99 ? -4.484 7.406 6.188 1 96.94 99 LEU B C 1
ATOM 2965 O O . LEU B 1 99 ? -3.566 6.598 6.043 1 96.94 99 LEU B O 1
ATOM 2969 N N . GLY B 1 100 ? -5.746 7.059 6.285 1 94.06 100 GLY B N 1
ATOM 2970 C CA . GLY B 1 100 ? -6.133 5.676 6.059 1 94.06 100 GLY B CA 1
ATOM 2971 C C . GLY B 1 100 ? -6.195 5.305 4.59 1 94.06 100 GLY B C 1
ATOM 2972 O O . GLY B 1 100 ? -5.922 4.16 4.223 1 94.06 100 GLY B O 1
ATOM 2973 N N . ASN B 1 101 ? -6.68 6.207 3.807 1 93.81 101 ASN B N 1
ATOM 2974 C CA . ASN B 1 101 ? -6.664 6.176 2.35 1 93.81 101 ASN B CA 1
ATOM 2975 C C . ASN B 1 101 ? -5.91 7.367 1.767 1 93.81 101 ASN B C 1
ATOM 2977 O O . ASN B 1 101 ? -5.867 8.438 2.375 1 93.81 101 ASN B O 1
ATOM 2981 N N . ALA B 1 102 ? -5.332 7.086 0.585 1 95.5 102 ALA B N 1
ATOM 2982 C CA . ALA B 1 102 ? -4.621 8.203 -0.038 1 95.5 102 ALA B CA 1
ATOM 2983 C C . ALA B 1 102 ? -5.57 9.359 -0.333 1 95.5 102 ALA B C 1
ATOM 2985 O O . ALA B 1 102 ? -5.262 10.516 -0.028 1 95.5 102 ALA B O 1
ATOM 2986 N N . MET B 1 103 ? -6.723 9.039 -0.854 1 95.62 103 MET B N 1
ATOM 2987 C CA . MET B 1 103 ? -7.754 10.031 -1.121 1 95.62 103 MET B CA 1
ATOM 2988 C C . MET B 1 103 ? -8.953 9.844 -0.193 1 95.62 103 MET B C 1
ATOM 2990 O O . MET B 1 103 ? -9.258 8.719 0.202 1 95.62 103 MET B O 1
ATOM 2994 N N . PRO B 1 104 ? -9.562 10.992 0.159 1 95.94 104 PRO B N 1
ATOM 2995 C CA . PRO B 1 104 ? -9.328 12.359 -0.31 1 95.94 104 PRO B CA 1
ATOM 2996 C C . PRO B 1 104 ? -8.25 13.086 0.496 1 95.94 104 PRO B C 1
ATOM 2998 O O . PRO B 1 104 ? -7.996 14.273 0.268 1 95.94 104 PRO B O 1
ATOM 3001 N N . GLY B 1 105 ? -7.648 12.43 1.402 1 97.12 105 GLY B N 1
ATOM 3002 C CA . GLY B 1 105 ? -6.695 13.062 2.303 1 97.12 105 GLY B CA 1
ATOM 3003 C C . GLY B 1 105 ? -5.59 13.812 1.578 1 97.12 105 GLY B C 1
ATOM 3004 O O . GLY B 1 105 ? -5.254 14.938 1.944 1 97.12 105 GLY B O 1
ATOM 3005 N N . MET B 1 106 ? -5.051 13.266 0.572 1 97.56 106 MET B N 1
ATOM 3006 C CA . MET B 1 106 ? -3.945 13.883 -0.156 1 97.56 106 MET B CA 1
ATOM 3007 C C . MET B 1 106 ? -4.395 15.164 -0.844 1 97.56 106 MET B C 1
ATOM 3009 O O . MET B 1 106 ? -3.627 16.125 -0.947 1 97.56 106 MET B O 1
ATOM 3013 N N . ALA B 1 107 ? -5.613 15.203 -1.318 1 97.31 107 ALA B N 1
ATOM 3014 C CA . ALA B 1 107 ? -6.152 16.422 -1.924 1 97.31 107 ALA B CA 1
ATOM 3015 C C . ALA B 1 107 ? -6.297 17.531 -0.888 1 97.31 107 ALA B C 1
ATOM 3017 O O . ALA B 1 107 ? -6.012 18.688 -1.173 1 97.31 107 ALA B O 1
ATOM 3018 N N . ILE B 1 108 ? -6.738 17.172 0.262 1 97.69 108 ILE B N 1
ATOM 3019 C CA . ILE B 1 108 ? -6.879 18.141 1.345 1 97.69 108 ILE B CA 1
ATOM 3020 C C . ILE B 1 108 ? -5.504 18.656 1.749 1 97.69 108 ILE B C 1
ATOM 3022 O O . ILE B 1 108 ? -5.328 19.859 1.954 1 97.69 108 ILE B O 1
ATOM 3026 N N . ILE B 1 109 ? -4.574 17.781 1.848 1 97.94 109 ILE B N 1
ATOM 3027 C CA . ILE B 1 109 ? -3.203 18.141 2.186 1 97.94 109 ILE B CA 1
ATOM 3028 C C . ILE B 1 109 ? -2.65 19.109 1.136 1 97.94 109 ILE B C 1
ATOM 3030 O O . ILE B 1 109 ? -2.008 20.094 1.474 1 97.94 109 ILE B O 1
ATOM 3034 N N . ALA B 1 110 ? -2.902 18.828 -0.123 1 97.62 110 ALA B N 1
ATOM 3035 C CA . ALA B 1 110 ? -2.441 19.688 -1.208 1 97.62 110 ALA B CA 1
ATOM 3036 C C . ALA B 1 110 ? -3.064 21.078 -1.105 1 97.62 110 ALA B C 1
ATOM 3038 O O . ALA B 1 110 ? -2.377 22.094 -1.28 1 97.62 110 ALA B O 1
ATOM 3039 N N . ALA B 1 111 ? -4.328 21.141 -0.838 1 97.06 111 ALA B N 1
ATOM 3040 C CA . ALA B 1 111 ? -5.02 22.406 -0.667 1 97.06 111 ALA B CA 1
ATOM 3041 C C . ALA B 1 111 ? -4.438 23.203 0.502 1 97.06 111 ALA B C 1
ATOM 3043 O O . ALA B 1 111 ? -4.238 24.422 0.403 1 97.06 111 ALA B O 1
ATOM 3044 N N . PHE B 1 112 ? -4.184 22.516 1.576 1 97.06 112 PHE B N 1
ATOM 3045 C CA . PHE B 1 112 ? -3.586 23.156 2.746 1 97.06 112 PHE B CA 1
ATOM 3046 C C . PHE B 1 112 ? -2.205 23.719 2.416 1 97.06 112 PHE B C 1
ATOM 3048 O O . PHE B 1 112 ? -1.886 24.844 2.773 1 97.06 112 PHE B O 1
ATOM 3055 N N . HIS B 1 113 ? -1.404 22.891 1.703 1 96.62 113 HIS B N 1
ATOM 3056 C CA . HIS B 1 113 ? -0.053 23.297 1.345 1 96.62 113 HIS B CA 1
ATOM 3057 C C . HIS B 1 113 ? -0.076 24.547 0.456 1 96.62 113 HIS B C 1
ATOM 3059 O O . HIS B 1 113 ? 0.778 25.422 0.589 1 96.62 113 HIS B O 1
ATOM 3065 N N . ARG B 1 114 ? -0.989 24.609 -0.434 1 94.88 114 ARG B N 1
ATOM 3066 C CA . ARG B 1 114 ? -1.122 25.781 -1.298 1 94.88 114 ARG B CA 1
ATOM 3067 C C . ARG B 1 114 ? -1.425 27.031 -0.483 1 94.88 114 ARG B C 1
ATOM 3069 O O . ARG B 1 114 ? -0.896 28.109 -0.77 1 94.88 114 ARG B O 1
ATOM 3076 N N . ALA B 1 115 ? -2.26 26.875 0.518 1 93.88 115 ALA B N 1
ATOM 3077 C CA . ALA B 1 115 ? -2.662 28 1.36 1 93.88 115 ALA B CA 1
ATOM 3078 C C . ALA B 1 115 ? -1.56 28.375 2.35 1 93.88 115 ALA B C 1
ATOM 3080 O O . ALA B 1 115 ? -1.391 29.547 2.695 1 93.88 115 ALA B O 1
ATOM 3081 N N . TYR B 1 116 ? -0.847 27.375 2.803 1 93.06 116 TYR B N 1
ATOM 3082 C CA . TYR B 1 116 ? 0.189 27.578 3.809 1 93.06 116 TYR B CA 1
ATOM 3083 C C . TYR B 1 116 ? 1.487 26.891 3.4 1 93.06 116 TYR B C 1
ATOM 3085 O O . TYR B 1 116 ? 1.946 25.969 4.07 1 93.06 116 TYR B O 1
ATOM 3093 N N . PRO B 1 117 ? 2.182 27.406 2.406 1 92.12 117 PRO B N 1
ATOM 3094 C CA . PRO B 1 117 ? 3.359 26.734 1.848 1 92.12 117 PRO B CA 1
ATOM 3095 C C . PRO B 1 117 ? 4.539 26.719 2.818 1 92.12 117 PRO B C 1
ATOM 3097 O O . PRO B 1 117 ? 5.488 25.953 2.621 1 92.12 117 PRO B O 1
ATOM 3100 N N . GLY B 1 118 ? 4.48 27.438 3.854 1 88.88 118 GLY B N 1
ATOM 3101 C CA . GLY B 1 118 ? 5.578 27.5 4.805 1 88.88 118 GLY B CA 1
ATOM 3102 C C . GLY B 1 118 ? 5.508 26.438 5.875 1 88.88 118 GLY B C 1
ATOM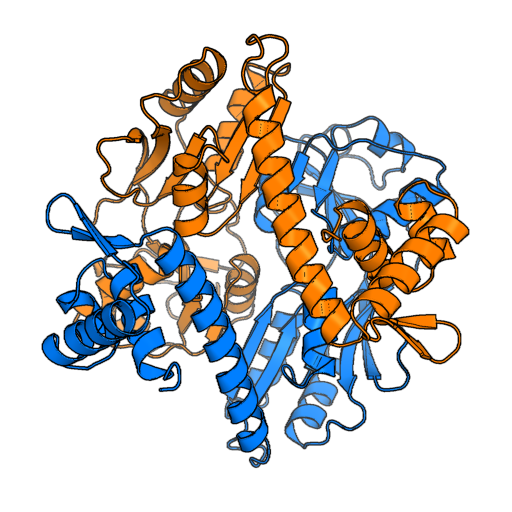 3103 O O . GLY B 1 118 ? 6.48 26.203 6.598 1 88.88 118 GLY B O 1
ATOM 3104 N N . VAL B 1 119 ? 4.375 25.75 6.027 1 91.56 119 VAL B N 1
ATOM 3105 C CA . VAL B 1 119 ? 4.203 24.703 7.039 1 91.56 119 VAL B CA 1
ATOM 3106 C C . VAL B 1 119 ? 4.848 23.406 6.566 1 91.56 119 VAL B C 1
ATOM 3108 O O . VAL B 1 119 ? 4.613 22.969 5.438 1 91.56 119 VAL B O 1
ATOM 3111 N N . LYS B 1 120 ? 5.688 22.859 7.371 1 92.81 120 LYS B N 1
ATOM 3112 C CA . LYS B 1 120 ? 6.273 21.547 7.062 1 92.81 120 LYS B CA 1
ATOM 3113 C C . LYS B 1 120 ? 5.246 20.438 7.207 1 92.81 120 LYS B C 1
ATOM 3115 O O . LYS B 1 120 ? 4.578 20.328 8.242 1 92.81 120 LYS B O 1
ATOM 3120 N N . LEU B 1 121 ? 5.156 19.609 6.176 1 95.31 121 LEU B N 1
ATOM 3121 C CA . LEU B 1 121 ? 4.188 18.516 6.16 1 95.31 121 LEU B CA 1
ATOM 3122 C C . LEU B 1 121 ? 4.871 17.188 6.449 1 95.31 121 LEU B C 1
ATOM 3124 O O . LEU B 1 121 ? 5.922 16.875 5.883 1 95.31 121 LEU B O 1
ATOM 3128 N N . GLU B 1 122 ? 4.281 16.453 7.34 1 94.44 122 GLU B N 1
ATOM 3129 C CA . GLU B 1 122 ? 4.562 15.023 7.5 1 94.44 122 GLU B CA 1
ATOM 3130 C C . GLU B 1 122 ? 3.299 14.188 7.324 1 94.44 122 GLU B C 1
ATOM 3132 O O . GLU B 1 122 ? 2.262 14.492 7.918 1 94.44 122 GLU B O 1
ATOM 3137 N N . VAL B 1 123 ? 3.451 13.18 6.449 1 96.38 123 VAL B N 1
ATOM 3138 C CA . VAL B 1 123 ? 2.279 12.367 6.137 1 96.38 123 VAL B CA 1
ATOM 3139 C C . VAL B 1 123 ? 2.6 10.891 6.352 1 96.38 123 VAL B C 1
ATOM 3141 O O . VAL B 1 123 ? 3.648 10.406 5.922 1 96.38 123 VAL B O 1
ATOM 3144 N N . GLU B 1 124 ? 1.738 10.258 7.004 1 91.44 124 GLU B N 1
ATOM 3145 C CA . GLU B 1 124 ? 1.823 8.812 7.156 1 91.44 124 GLU B CA 1
ATOM 3146 C C . GLU B 1 124 ? 0.552 8.125 6.66 1 91.44 124 GLU B C 1
ATOM 3148 O O . GLU B 1 124 ? -0.541 8.688 6.762 1 91.44 124 GLU B O 1
ATOM 3153 N N . THR B 1 125 ? 0.781 6.996 6.113 1 91.38 125 THR B N 1
ATOM 3154 C CA . THR B 1 125 ? -0.352 6.172 5.703 1 91.38 125 THR B CA 1
ATOM 3155 C C . THR B 1 125 ? -0.396 4.875 6.504 1 91.38 125 THR B C 1
ATOM 3157 O O . THR B 1 125 ? 0.634 4.398 6.988 1 91.38 125 THR B O 1
ATOM 3160 N N . GLY B 1 126 ? -1.615 4.348 6.66 1 86.94 126 GLY B N 1
ATOM 3161 C CA . GLY B 1 126 ? -1.74 3.107 7.41 1 86.94 126 GLY B CA 1
ATOM 3162 C C . GLY B 1 126 ? -3.168 2.6 7.488 1 86.94 126 GLY B C 1
ATOM 3163 O O . GLY B 1 126 ? -4.066 3.154 6.852 1 86.94 126 GLY B O 1
ATOM 3164 N N . THR B 1 127 ? -3.256 1.541 8.258 1 83.19 127 THR B N 1
ATOM 3165 C CA . THR B 1 127 ? -4.578 0.964 8.469 1 83.19 127 THR B CA 1
ATOM 3166 C C . THR B 1 127 ? -5.449 1.896 9.305 1 83.19 127 THR B C 1
ATOM 3168 O O . THR B 1 127 ? -4.945 2.832 9.922 1 83.19 127 THR B O 1
ATOM 3171 N N . HIS B 1 128 ? -6.699 1.593 9.242 1 85.44 128 HIS B N 1
ATOM 3172 C CA . HIS B 1 128 ? -7.668 2.346 10.031 1 85.44 128 HIS B CA 1
ATOM 3173 C C . HIS B 1 128 ? -7.262 2.395 11.5 1 85.44 128 HIS B C 1
ATOM 3175 O O . HIS B 1 128 ? -7.23 3.471 12.102 1 85.44 128 HIS B O 1
ATOM 3181 N N . GLN B 1 129 ? -6.867 1.343 11.969 1 79.44 129 GLN B N 1
ATOM 3182 C CA . GLN B 1 129 ? -6.5 1.224 13.383 1 79.44 129 GLN B CA 1
ATOM 3183 C C . GLN B 1 129 ? -5.203 1.972 13.68 1 79.44 129 GLN B C 1
ATOM 3185 O O . GLN B 1 129 ? -5.09 2.645 14.703 1 79.44 129 GLN B O 1
ATOM 3190 N N . LYS B 1 130 ? -4.297 1.794 12.836 1 81.81 130 LYS B N 1
ATOM 3191 C CA . LYS B 1 130 ? -3.012 2.459 13.031 1 81.81 130 LYS B CA 1
ATOM 3192 C C . LYS B 1 130 ? -3.178 3.975 13.086 1 81.81 130 LYS B C 1
ATOM 3194 O O . LYS B 1 130 ? -2.623 4.633 13.969 1 81.81 130 LYS B O 1
ATOM 3199 N N . ILE B 1 131 ? -3.963 4.523 12.25 1 91.56 131 ILE B N 1
ATOM 3200 C CA . ILE B 1 131 ? -4.109 5.973 12.156 1 91.56 131 ILE B CA 1
ATOM 3201 C C . ILE B 1 131 ? -4.898 6.484 13.359 1 91.56 131 ILE B C 1
ATOM 3203 O O . ILE B 1 131 ? -4.555 7.516 13.945 1 91.56 131 ILE B O 1
ATOM 3207 N N . ALA B 1 132 ? -5.945 5.762 13.68 1 87.19 132 ALA B N 1
ATOM 3208 C CA . ALA B 1 132 ? -6.699 6.141 14.867 1 87.19 132 ALA B CA 1
ATOM 3209 C C . ALA B 1 132 ? -5.801 6.168 16.109 1 87.19 132 ALA B C 1
ATOM 3211 O O . ALA B 1 132 ? -5.836 7.121 16.891 1 87.19 132 ALA B O 1
ATOM 3212 N N . ARG B 1 133 ? -5.004 5.164 16.203 1 80.25 133 ARG B N 1
ATOM 3213 C CA . ARG B 1 133 ? -4.074 5.07 17.312 1 80.25 133 ARG B CA 1
ATOM 3214 C C . ARG B 1 133 ? -3.043 6.191 17.266 1 80.25 133 ARG B C 1
ATOM 3216 O O . ARG B 1 133 ? -2.709 6.777 18.297 1 80.25 133 ARG B O 1
ATOM 3223 N N . SER B 1 134 ? -2.545 6.453 16.141 1 86.38 134 SER B N 1
ATOM 3224 C CA . SER B 1 134 ? -1.522 7.48 15.977 1 86.38 134 SER B CA 1
ATOM 3225 C C . SER B 1 134 ? -2.037 8.852 16.406 1 86.38 134 SER B C 1
ATOM 3227 O O . SER B 1 134 ? -1.279 9.664 16.938 1 86.38 134 SER B O 1
ATOM 3229 N N . VAL B 1 135 ? -3.297 9.125 16.219 1 90.19 135 VAL B N 1
ATOM 3230 C CA . VAL B 1 135 ? -3.889 10.383 16.656 1 90.19 135 VAL B CA 1
ATOM 3231 C C . VAL B 1 135 ? -4.047 10.375 18.172 1 90.19 135 VAL B C 1
ATOM 3233 O O . VAL B 1 135 ? -3.725 11.359 18.844 1 90.19 135 VAL B O 1
ATOM 3236 N N . LEU B 1 136 ? -4.43 9.227 18.656 1 80.12 136 LEU B N 1
ATOM 3237 C CA . LEU B 1 136 ? -4.648 9.094 20.094 1 80.12 136 LEU B CA 1
ATOM 3238 C C . LEU B 1 136 ? -3.34 9.25 20.859 1 80.12 136 LEU B C 1
ATOM 3240 O O . LEU B 1 136 ? -3.324 9.781 21.969 1 80.12 136 LEU B O 1
ATOM 3244 N N . THR B 1 137 ? -2.314 8.766 20.203 1 75 137 THR B N 1
ATOM 3245 C CA . THR B 1 137 ? -1.018 8.781 20.875 1 75 137 THR B CA 1
ATOM 3246 C C . THR B 1 137 ? -0.218 10.016 20.484 1 75 137 THR B C 1
ATOM 3248 O O . THR B 1 137 ? 0.966 10.125 20.812 1 75 137 THR B O 1
ATOM 3251 N N . HIS B 1 138 ? -0.747 10.898 19.719 1 79.75 138 HIS B N 1
ATOM 3252 C CA . HIS B 1 138 ? -0.187 12.188 19.328 1 79.75 138 HIS B CA 1
ATOM 3253 C C . HIS B 1 138 ? 0.964 12 18.344 1 79.75 138 HIS B C 1
ATOM 3255 O O . HIS B 1 138 ? 1.746 12.93 18.109 1 79.75 138 HIS B O 1
ATOM 3261 N N . GLU B 1 139 ? 0.973 10.805 17.812 1 82.94 139 GLU B N 1
ATOM 3262 C CA . GLU B 1 139 ? 1.925 10.594 16.734 1 82.94 139 GLU B CA 1
ATOM 3263 C C . GLU B 1 139 ? 1.502 11.352 15.477 1 82.94 139 GLU B C 1
ATOM 3265 O O . GLU B 1 139 ? 2.348 11.789 14.688 1 82.94 139 GLU B O 1
ATOM 3270 N N . CYS B 1 140 ? 0.253 11.477 15.336 1 92.69 140 CYS B N 1
ATOM 3271 C CA . CYS B 1 140 ? -0.344 12.344 14.32 1 92.69 140 CYS B CA 1
ATOM 3272 C C . CYS B 1 140 ? -1.164 13.453 14.969 1 92.69 140 CYS B C 1
ATOM 3274 O O . CYS B 1 140 ? -1.861 13.219 15.961 1 92.69 140 CYS B O 1
ATOM 3276 N N . ASP B 1 141 ? -0.972 14.617 14.383 1 93.44 141 ASP B N 1
ATOM 3277 C CA . ASP B 1 141 ? -1.799 15.727 14.844 1 93.44 141 ASP B CA 1
ATOM 3278 C C . ASP B 1 141 ? -3.24 15.578 14.359 1 93.44 141 ASP B C 1
ATOM 3280 O O . ASP B 1 141 ? -4.18 15.938 15.078 1 93.44 141 ASP B O 1
ATOM 3284 N N . ILE B 1 142 ? -3.352 15.086 13.125 1 96.62 142 ILE B N 1
ATOM 3285 C CA . ILE B 1 142 ? -4.645 14.969 12.453 1 96.62 142 ILE B CA 1
ATOM 3286 C C . ILE B 1 142 ? -4.707 13.656 11.688 1 96.62 142 ILE B C 1
ATOM 3288 O O . ILE B 1 142 ? -3.693 13.18 11.172 1 96.62 142 ILE B O 1
ATOM 3292 N N . GLY B 1 143 ? -5.898 13.062 11.734 1 97.56 143 GLY B N 1
ATOM 3293 C CA . GLY B 1 143 ? -6.148 11.891 10.906 1 97.56 143 GLY B CA 1
ATOM 3294 C C . GLY B 1 143 ? -7.266 12.102 9.906 1 97.56 143 GLY B C 1
ATOM 3295 O O . GLY B 1 143 ? -8.102 12.992 10.078 1 97.56 143 GLY B O 1
ATOM 3296 N N . VAL B 1 144 ? -7.242 11.398 8.82 1 97.31 144 VAL B N 1
ATOM 3297 C CA . VAL B 1 144 ? -8.336 11.312 7.863 1 97.31 144 VAL B CA 1
ATOM 3298 C C . VAL B 1 144 ? -8.727 9.844 7.656 1 97.31 144 VAL B C 1
ATOM 3300 O O . VAL B 1 144 ? -7.91 9.039 7.191 1 97.31 144 VAL B O 1
ATOM 3303 N N . LEU B 1 145 ? -9.906 9.5 8.008 1 95.06 145 LEU B N 1
ATOM 3304 C CA . LEU B 1 145 ? -10.375 8.125 7.961 1 95.06 145 LEU B CA 1
ATOM 3305 C C . LEU B 1 145 ? -11.852 8.062 7.566 1 95.06 145 LEU B C 1
ATOM 3307 O O . LEU B 1 145 ? -12.609 8.992 7.852 1 95.06 145 LEU B O 1
ATOM 3311 N N . PRO B 1 146 ? -12.141 6.977 6.914 1 92.81 146 PRO B N 1
ATOM 3312 C CA . PRO B 1 146 ? -13.578 6.68 6.887 1 92.81 146 PRO B CA 1
ATOM 3313 C C . PRO B 1 146 ? -14.07 6.043 8.188 1 92.81 146 PRO B C 1
ATOM 3315 O O . PRO B 1 146 ? -13.297 5.391 8.891 1 92.81 146 PRO B O 1
ATOM 3318 N N . ASP B 1 147 ? -15.25 6.32 8.523 1 87.06 147 ASP B N 1
ATOM 3319 C CA . ASP B 1 147 ? -15.922 5.617 9.617 1 87.06 147 ASP B CA 1
ATOM 3320 C C . ASP B 1 147 ? -15.133 5.746 10.922 1 87.06 147 ASP B C 1
ATOM 3322 O O . ASP B 1 147 ? -14.805 4.742 11.555 1 87.06 147 ASP B O 1
ATOM 3326 N N . VAL B 1 148 ? -14.805 6.945 11.305 1 88.94 148 VAL B N 1
ATOM 3327 C CA . VAL B 1 148 ? -14.078 7.199 12.547 1 88.94 148 VAL B CA 1
ATOM 3328 C C . VAL B 1 148 ? -14.93 6.781 13.742 1 88.94 148 VAL B C 1
ATOM 3330 O O . VAL B 1 148 ? -16.109 7.129 13.82 1 88.94 148 VAL B O 1
ATOM 3333 N N . PRO B 1 149 ? -14.305 5.988 14.594 1 76.5 149 PRO B N 1
ATOM 3334 C CA . PRO B 1 149 ? -15.047 5.578 15.781 1 76.5 149 PRO B CA 1
ATOM 3335 C C . PRO B 1 149 ? -15.57 6.766 16.594 1 76.5 149 PRO B C 1
ATOM 3337 O O . PRO B 1 149 ? -14.938 7.824 16.625 1 76.5 149 PRO B O 1
ATOM 3340 N N . THR B 1 150 ? -16.625 6.477 17.25 1 82.44 150 THR B N 1
ATOM 3341 C CA . THR B 1 150 ? -17.125 7.484 18.172 1 82.44 150 THR B CA 1
ATOM 3342 C C . THR B 1 150 ? -16.281 7.543 19.438 1 82.44 150 THR B C 1
ATOM 3344 O O . THR B 1 150 ? -16.094 6.531 20.109 1 82.44 150 THR B O 1
ATOM 3347 N N . ASN B 1 151 ? -15.57 8.492 19.594 1 84.38 151 ASN B N 1
ATOM 3348 C CA . ASN B 1 151 ? -14.719 8.789 20.75 1 84.38 151 ASN B CA 1
ATOM 3349 C C . ASN B 1 151 ? -14.867 10.242 21.188 1 84.38 151 ASN B C 1
ATOM 3351 O O . ASN B 1 151 ? -14.617 11.164 20.406 1 84.38 151 ASN B O 1
ATOM 3355 N N . PRO B 1 152 ? -15.305 10.391 22.438 1 84.69 152 PRO B N 1
ATOM 3356 C CA . PRO B 1 152 ? -15.57 11.758 22.906 1 84.69 152 PRO B CA 1
ATOM 3357 C C . PRO B 1 152 ? -14.32 12.633 22.891 1 84.69 152 PRO B C 1
ATOM 3359 O O . PRO B 1 152 ? -14.43 13.859 22.938 1 84.69 152 PRO B O 1
ATOM 3362 N N . ARG B 1 153 ? -13.211 12.039 22.812 1 86.31 153 ARG B N 1
ATOM 3363 C CA . ARG B 1 153 ? -11.969 12.805 22.797 1 86.31 153 ARG B CA 1
ATOM 3364 C C . ARG B 1 153 ? -11.688 13.375 21.406 1 86.31 153 ARG B C 1
ATOM 3366 O O . ARG B 1 153 ? -10.836 14.25 21.25 1 86.31 153 ARG B O 1
ATOM 3373 N N . PHE B 1 154 ? -12.391 12.812 20.469 1 93.19 154 PHE B N 1
ATOM 3374 C CA . PHE B 1 154 ? -12.102 13.219 19.094 1 93.19 154 PHE B CA 1
ATOM 3375 C C . PHE B 1 154 ? -12.93 14.438 18.703 1 93.19 154 PHE B C 1
ATOM 3377 O O . PHE B 1 154 ? -14.125 14.5 18.969 1 93.19 154 PHE B O 1
ATOM 3384 N N . ARG B 1 155 ? -12.258 15.398 18.125 1 95 155 ARG B N 1
ATOM 3385 C CA . ARG B 1 155 ? -12.891 16.391 17.266 1 95 155 ARG B CA 1
ATOM 3386 C C . ARG B 1 155 ? -13.016 15.891 15.828 1 95 155 ARG B C 1
ATOM 3388 O O . ARG B 1 155 ? -12.055 15.344 15.273 1 95 155 ARG B O 1
ATOM 3395 N N . ARG B 1 156 ? -14.18 16.078 15.25 1 95.06 156 ARG B N 1
ATOM 3396 C CA . ARG B 1 156 ? -14.422 15.492 13.938 1 95.06 156 ARG B CA 1
ATOM 3397 C C . ARG B 1 156 ? -15.023 16.516 12.977 1 95.06 156 ARG B C 1
ATOM 3399 O O . ARG B 1 156 ? -15.82 17.359 13.383 1 95.06 156 ARG B O 1
ATOM 3406 N N . ASN B 1 157 ? -14.664 16.406 11.695 1 95.44 157 ASN B N 1
ATOM 3407 C CA . ASN B 1 157 ? -15.266 17.125 10.578 1 95.44 157 ASN B CA 1
ATOM 3408 C C . ASN B 1 157 ? -15.469 16.219 9.367 1 95.44 157 ASN B C 1
ATOM 3410 O O . ASN B 1 157 ? -14.508 15.781 8.742 1 95.44 157 ASN B O 1
ATOM 3414 N N . HIS B 1 158 ? -16.719 15.961 9.031 1 94.06 158 HIS B N 1
ATOM 3415 C CA . HIS B 1 158 ? -17.031 15.148 7.859 1 94.06 158 HIS B CA 1
ATOM 3416 C C . HIS B 1 158 ? -16.734 15.906 6.57 1 94.06 158 HIS B C 1
ATOM 3418 O O . HIS B 1 158 ? -17.188 17.031 6.387 1 94.06 158 HIS B O 1
ATOM 3424 N N . VAL B 1 159 ? -15.969 15.273 5.711 1 94 159 VAL B N 1
ATOM 3425 C CA . VAL B 1 159 ? -15.547 15.984 4.504 1 94 159 VAL B CA 1
ATOM 3426 C C . VAL B 1 159 ? -16.359 15.477 3.307 1 94 159 VAL B C 1
ATOM 3428 O O . VAL B 1 159 ? -16.547 16.203 2.332 1 94 159 VAL B O 1
ATOM 3431 N N . SER B 1 160 ? -16.75 14.25 3.268 1 90.94 160 SER B N 1
ATOM 3432 C CA . SER B 1 160 ? -17.547 13.703 2.174 1 90.94 160 SER B CA 1
ATOM 3433 C C . SER B 1 160 ? -18.203 12.391 2.574 1 90.94 160 SER B C 1
ATOM 3435 O O . SER B 1 160 ? -17.797 11.758 3.551 1 90.94 160 SER B O 1
ATOM 3437 N N . ILE B 1 161 ? -19.266 12.078 1.829 1 88.44 161 ILE B N 1
ATOM 3438 C CA . ILE B 1 161 ? -19.859 10.766 1.994 1 88.44 161 ILE B CA 1
ATOM 3439 C C . ILE B 1 161 ? -18.953 9.695 1.406 1 88.44 161 ILE B C 1
ATOM 3441 O O . ILE B 1 161 ? -18.312 9.906 0.366 1 88.44 161 ILE B O 1
ATOM 3445 N N . SER B 1 162 ? -18.844 8.617 2.184 1 88.88 162 SER B N 1
ATOM 3446 C CA . SER B 1 162 ? -18 7.508 1.753 1 88.88 162 SER B CA 1
ATOM 3447 C C . SER B 1 162 ? -18.797 6.215 1.63 1 88.88 162 SER B C 1
ATOM 3449 O O . SER B 1 162 ? -19.641 5.922 2.473 1 88.88 162 SER B O 1
ATOM 3451 N N . GLU B 1 163 ? -18.641 5.57 0.555 1 92.56 163 GLU B N 1
ATOM 3452 C CA . GLU B 1 163 ? -19.297 4.277 0.357 1 92.56 163 GLU B CA 1
ATOM 3453 C C . GLU B 1 163 ? -18.312 3.252 -0.212 1 92.56 163 GLU B C 1
ATOM 3455 O O . GLU B 1 163 ? -17.453 3.592 -1.029 1 92.56 163 GLU B O 1
ATOM 3460 N N . VAL B 1 164 ? -18.516 2.002 0.299 1 96 164 VAL B N 1
ATOM 3461 C CA . VAL B 1 164 ? -17.766 0.905 -0.299 1 96 164 VAL B CA 1
ATOM 3462 C C . VAL B 1 164 ? -18.453 0.44 -1.579 1 96 164 VAL B C 1
ATOM 3464 O O . VAL B 1 164 ? -19.672 0.233 -1.595 1 96 164 VAL B O 1
ATOM 3467 N N . ILE B 1 165 ? -17.688 0.293 -2.623 1 97.31 165 ILE B N 1
ATOM 3468 C CA . ILE B 1 165 ? -18.203 -0.143 -3.914 1 97.31 165 ILE B CA 1
ATOM 3469 C C . ILE B 1 165 ? -17.453 -1.379 -4.387 1 97.31 165 ILE B C 1
ATOM 3471 O O . ILE B 1 165 ? -16.375 -1.69 -3.867 1 97.31 165 ILE B O 1
ATOM 3475 N N . ALA B 1 166 ? -18.047 -2.029 -5.309 1 98.5 166 ALA B N 1
ATOM 3476 C CA . ALA B 1 166 ? -17.375 -3.107 -6.016 1 98.5 166 ALA B CA 1
ATOM 3477 C C . ALA B 1 166 ? -16.672 -2.584 -7.27 1 98.5 166 ALA B C 1
ATOM 3479 O O . ALA B 1 166 ? -17.156 -1.646 -7.906 1 98.5 166 ALA B O 1
ATOM 3480 N N . ILE B 1 167 ? -15.547 -3.184 -7.582 1 98.56 167 ILE B N 1
ATOM 3481 C CA . ILE B 1 167 ? -14.898 -2.906 -8.859 1 98.56 167 ILE B CA 1
ATOM 3482 C C . ILE B 1 167 ? -14.703 -4.211 -9.633 1 98.56 167 ILE B C 1
ATOM 3484 O O . ILE B 1 167 ? -14.344 -5.238 -9.055 1 98.56 167 ILE B O 1
ATOM 3488 N N . VAL B 1 168 ? -14.992 -4.168 -10.906 1 98.56 168 VAL B N 1
ATOM 3489 C CA . VAL B 1 168 ? -14.859 -5.32 -11.797 1 98.56 168 VAL B CA 1
ATOM 3490 C C . VAL B 1 168 ? -14.047 -4.93 -13.031 1 98.56 168 VAL B C 1
ATOM 3492 O O . VAL B 1 168 ? -13.977 -3.75 -13.391 1 98.56 168 VAL B O 1
ATOM 3495 N N . PRO B 1 169 ? -13.391 -5.949 -13.641 1 97.12 169 PRO B N 1
ATOM 3496 C CA . PRO B 1 169 ? -12.742 -5.617 -14.914 1 97.12 169 PRO B CA 1
ATOM 3497 C C . PRO B 1 169 ? -13.719 -5.07 -15.953 1 97.12 169 PRO B C 1
ATOM 3499 O O . PRO B 1 169 ? -14.906 -5.391 -15.906 1 97.12 169 PRO B O 1
ATOM 3502 N N . SER B 1 170 ? -13.195 -4.316 -16.875 1 94.5 170 SER B N 1
ATOM 3503 C CA . SER B 1 170 ? -14.023 -3.641 -17.875 1 94.5 170 SER B CA 1
ATOM 3504 C C . SER B 1 170 ? -14.75 -4.645 -18.75 1 94.5 170 SER B C 1
ATOM 3506 O O . SER B 1 170 ? -15.836 -4.352 -19.266 1 94.5 170 SER B O 1
ATOM 3508 N N . ASN B 1 171 ? -14.242 -5.824 -18.922 1 94.81 171 ASN B N 1
ATOM 3509 C CA . ASN B 1 171 ? -14.852 -6.84 -19.766 1 94.81 171 ASN B CA 1
ATOM 3510 C C . ASN B 1 171 ? -15.633 -7.867 -18.953 1 94.81 171 ASN B C 1
ATOM 3512 O O . ASN B 1 171 ? -16.031 -8.906 -19.469 1 94.81 171 ASN B O 1
ATOM 3516 N N . HIS B 1 172 ? -15.852 -7.625 -17.719 1 96.62 172 HIS B N 1
ATOM 3517 C CA . HIS B 1 172 ? -16.578 -8.531 -16.844 1 96.62 172 HIS B CA 1
ATOM 3518 C C . HIS B 1 172 ? -18.062 -8.555 -17.172 1 96.62 172 HIS B C 1
ATOM 3520 O O . HIS B 1 172 ? -18.625 -7.551 -17.625 1 96.62 172 HIS B O 1
ATOM 3526 N N . LYS B 1 173 ? -18.75 -9.57 -16.938 1 96.88 173 LYS B N 1
ATOM 3527 C CA . LYS B 1 173 ? -20.172 -9.727 -17.234 1 96.88 173 LYS B CA 1
ATOM 3528 C C . LYS B 1 173 ? -21 -8.719 -16.453 1 96.88 173 LYS B C 1
ATOM 3530 O O . LYS B 1 173 ? -22.062 -8.281 -16.922 1 96.88 173 LYS B O 1
ATOM 3535 N N . LEU B 1 174 ? -20.547 -8.359 -15.305 1 97.62 174 LEU B N 1
ATOM 3536 C CA . LEU B 1 174 ? -21.312 -7.438 -14.469 1 97.62 174 LEU B CA 1
ATOM 3537 C C . LEU B 1 174 ? -21 -5.988 -14.828 1 97.62 174 LEU B C 1
ATOM 3539 O O . LEU B 1 174 ? -21.609 -5.062 -14.297 1 97.62 174 LEU B O 1
ATOM 3543 N N . ALA B 1 175 ? -20.047 -5.766 -15.711 1 97.12 175 ALA B N 1
ATOM 3544 C CA . ALA B 1 175 ? -19.594 -4.422 -16.031 1 97.12 175 ALA B CA 1
ATOM 3545 C C . ALA B 1 175 ? -20.703 -3.594 -16.672 1 97.12 175 ALA B C 1
ATOM 3547 O O . ALA B 1 175 ? -20.625 -2.363 -16.703 1 97.12 175 ALA B O 1
ATOM 3548 N N . HIS B 1 176 ? -21.719 -4.246 -17.125 1 96.44 176 HIS B N 1
ATOM 3549 C CA . HIS B 1 176 ? -22.781 -3.539 -17.812 1 96.44 176 HIS B CA 1
ATOM 3550 C C . HIS B 1 176 ? -23.938 -3.211 -16.859 1 96.44 176 HIS B C 1
ATOM 3552 O O . HIS B 1 176 ? -24.891 -2.523 -17.25 1 96.44 176 HIS B O 1
ATOM 3558 N N . GLU B 1 177 ? -23.859 -3.65 -15.68 1 96.62 177 GLU B N 1
ATOM 3559 C CA . GLU B 1 177 ? -24.875 -3.357 -14.672 1 96.62 177 GLU B CA 1
ATOM 3560 C C . GLU B 1 177 ? -24.672 -1.969 -14.07 1 96.62 177 GLU B C 1
ATOM 3562 O O . GLU B 1 177 ? -23.562 -1.445 -14.062 1 96.62 177 GLU B O 1
ATOM 3567 N N . HIS B 1 178 ? -25.797 -1.408 -13.609 1 96.75 178 HIS B N 1
ATOM 3568 C CA . HIS B 1 178 ? -25.719 -0.121 -12.93 1 96.75 178 HIS B CA 1
ATOM 3569 C C . HIS B 1 178 ? -25.359 -0.295 -11.461 1 96.75 178 HIS B C 1
ATOM 3571 O O . HIS B 1 178 ? -24.781 0.608 -10.844 1 96.75 178 HIS B O 1
ATOM 3577 N N . GLU B 1 179 ? -25.781 -1.413 -10.906 1 97.75 179 GLU B N 1
ATOM 3578 C CA . GLU B 1 179 ? -25.5 -1.813 -9.531 1 97.75 179 GLU B CA 1
ATOM 3579 C C . GLU B 1 179 ? -25.469 -3.334 -9.391 1 97.75 179 GLU B C 1
ATOM 3581 O O . GLU B 1 179 ? -25.875 -4.051 -10.312 1 97.75 179 GLU B O 1
ATOM 3586 N N . VAL B 1 180 ? -24.906 -3.83 -8.281 1 98.31 180 VAL B N 1
ATOM 3587 C CA . VAL B 1 180 ? -24.828 -5.27 -8.055 1 98.31 180 VAL B CA 1
ATOM 3588 C C . VAL B 1 180 ? -25.328 -5.609 -6.656 1 98.31 180 VAL B C 1
ATOM 3590 O O . VAL B 1 180 ? -25.234 -4.789 -5.742 1 98.31 180 VAL B O 1
ATOM 3593 N N . THR B 1 181 ? -25.859 -6.812 -6.504 1 98.06 181 THR B N 1
ATOM 3594 C CA . THR B 1 181 ? -26.328 -7.293 -5.207 1 98.06 181 THR B CA 1
ATOM 3595 C C . THR B 1 181 ? -25.266 -8.172 -4.547 1 98.06 181 THR B C 1
ATOM 3597 O O . THR B 1 181 ? -24.359 -8.68 -5.219 1 98.06 181 THR B O 1
ATOM 3600 N N . ALA B 1 182 ? -25.438 -8.344 -3.256 1 97.69 182 ALA B N 1
ATOM 3601 C CA . ALA B 1 182 ? -24.547 -9.234 -2.504 1 97.69 182 ALA B CA 1
ATOM 3602 C C . ALA B 1 182 ? -24.609 -10.656 -3.051 1 97.69 182 ALA B C 1
ATOM 3604 O O . ALA B 1 182 ? -23.594 -11.352 -3.086 1 97.69 182 ALA B O 1
ATOM 3605 N N . VAL B 1 183 ? -25.734 -11.062 -3.488 1 97.38 183 VAL B N 1
ATOM 3606 C CA . VAL B 1 183 ? -25.922 -12.406 -4.027 1 97.38 183 VAL B CA 1
ATOM 3607 C C . VAL B 1 183 ? -25.156 -12.547 -5.34 1 97.38 183 VAL B C 1
ATOM 3609 O O . VAL B 1 183 ? -24.469 -13.547 -5.562 1 97.38 183 VAL B O 1
ATOM 3612 N N . GLN B 1 184 ? -25.312 -11.555 -6.203 1 97.31 184 GLN B N 1
ATOM 3613 C CA . GLN B 1 184 ? -24.562 -11.562 -7.453 1 97.31 184 GLN B CA 1
ATOM 3614 C C . GLN B 1 184 ? -23.062 -11.617 -7.191 1 97.31 184 GLN B C 1
ATOM 3616 O O . GLN B 1 184 ? -22.344 -12.375 -7.848 1 97.31 184 GLN B O 1
ATOM 3621 N N . LEU B 1 185 ? -22.609 -10.82 -6.23 1 97.94 185 LEU B N 1
ATOM 3622 C CA . LEU B 1 185 ? -21.188 -10.766 -5.883 1 97.94 185 LEU B CA 1
ATOM 3623 C C . LEU B 1 185 ? -20.719 -12.117 -5.355 1 97.94 185 LEU B C 1
ATOM 3625 O O . LEU B 1 185 ? -19.625 -12.57 -5.703 1 97.94 185 LEU B O 1
ATOM 3629 N N . SER B 1 186 ? -21.516 -12.773 -4.578 1 96.06 186 SER B N 1
ATOM 3630 C CA . SER B 1 186 ? -21.125 -14.008 -3.91 1 96.06 186 SER B CA 1
ATOM 3631 C C . SER B 1 186 ? -20.953 -15.148 -4.91 1 96.06 186 SER B C 1
ATOM 3633 O O . SER B 1 186 ? -20.375 -16.188 -4.586 1 96.06 186 SER B O 1
ATOM 3635 N N . SER B 1 187 ? -21.406 -14.977 -6.098 1 95.75 187 SER B N 1
ATOM 3636 C CA . SER B 1 187 ? -21.312 -16.016 -7.125 1 95.75 187 SER B CA 1
ATOM 3637 C C . SER B 1 187 ? -20.062 -15.844 -7.977 1 95.75 187 SER B C 1
ATOM 3639 O O . SER B 1 187 ? -19.844 -16.609 -8.914 1 95.75 187 SER B O 1
ATOM 3641 N N . GLU B 1 188 ? -19.266 -14.852 -7.652 1 96.88 188 GLU B N 1
ATOM 3642 C CA . GLU B 1 188 ? -18.062 -14.523 -8.414 1 96.88 188 GLU B CA 1
ATOM 3643 C C . GLU B 1 188 ? -16.812 -14.695 -7.566 1 96.88 188 GLU B C 1
ATOM 3645 O O . GLU B 1 188 ? -16.891 -14.695 -6.336 1 96.88 188 GLU B O 1
ATOM 3650 N N . PRO B 1 189 ? -15.594 -14.875 -8.219 1 97.06 189 PRO B N 1
ATOM 3651 C CA . PRO B 1 189 ? -14.359 -14.781 -7.434 1 97.06 189 PRO B CA 1
ATOM 3652 C C . PRO B 1 189 ? -14.172 -13.406 -6.789 1 97.06 189 PRO B C 1
ATOM 3654 O O . PRO B 1 189 ? -14.211 -12.391 -7.484 1 97.06 189 PRO B O 1
ATOM 3657 N N . LEU B 1 190 ? -13.992 -13.445 -5.504 1 98.06 190 LEU B N 1
ATOM 3658 C CA . LEU B 1 190 ? -13.875 -12.188 -4.77 1 98.06 190 LEU B CA 1
ATOM 3659 C C . LEU B 1 190 ? -12.445 -11.977 -4.281 1 98.06 190 LEU B C 1
ATOM 3661 O O . LEU B 1 190 ? -11.773 -12.922 -3.875 1 98.06 190 LEU B O 1
ATOM 3665 N N . ILE B 1 191 ? -12.008 -10.773 -4.328 1 98.06 191 ILE B N 1
ATOM 3666 C CA . ILE B 1 191 ? -10.719 -10.352 -3.787 1 98.06 191 ILE B CA 1
ATOM 3667 C C . ILE B 1 191 ? -10.938 -9.484 -2.551 1 98.06 191 ILE B C 1
ATOM 3669 O O . ILE B 1 191 ? -11.438 -8.359 -2.65 1 98.06 191 ILE B O 1
ATOM 3673 N N . PHE B 1 192 ? -10.492 -10 -1.433 1 96.25 192 PHE B N 1
ATOM 3674 C CA . PHE B 1 192 ? -10.68 -9.312 -0.159 1 96.25 192 PHE B CA 1
ATOM 3675 C C . PHE B 1 192 ? -9.383 -8.641 0.288 1 96.25 192 PHE B C 1
ATOM 3677 O O . PHE B 1 192 ? -8.312 -8.945 -0.234 1 96.25 192 PHE B O 1
ATOM 3684 N N . ARG B 1 193 ? -9.586 -7.684 1.134 1 92.38 193 ARG B N 1
ATOM 3685 C CA . ARG B 1 193 ? -8.453 -7.09 1.832 1 92.38 193 ARG B CA 1
ATOM 3686 C C . ARG B 1 193 ? -8.18 -7.805 3.152 1 92.38 193 ARG B C 1
ATOM 3688 O O . ARG B 1 193 ? -9.094 -8.398 3.734 1 92.38 193 ARG B O 1
ATOM 3695 N N . ALA B 1 194 ? -6.867 -7.754 3.492 1 78.38 194 ALA B N 1
ATOM 3696 C CA . ALA B 1 194 ? -6.457 -8.383 4.746 1 78.38 194 ALA B CA 1
ATOM 3697 C C . ALA B 1 194 ? -7.168 -7.742 5.938 1 78.38 194 ALA B C 1
ATOM 3699 O O . ALA B 1 194 ? -7.781 -6.684 5.805 1 78.38 194 ALA B O 1
ATOM 3700 N N . SER B 1 195 ? -6.992 -8.352 7.016 1 66.56 195 SER B N 1
ATOM 3701 C CA . SER B 1 195 ? -7.625 -7.902 8.258 1 66.56 195 SER B CA 1
ATOM 3702 C C . SER B 1 195 ? -7.141 -6.512 8.648 1 66.56 195 SER B C 1
ATOM 3704 O O . SER B 1 195 ? -5.992 -6.148 8.383 1 66.56 195 SER B O 1
ATOM 3706 N N . GLY B 1 196 ? -8 -5.688 9.219 1 69.31 196 GLY B N 1
ATOM 3707 C CA . GLY B 1 196 ? -7.691 -4.332 9.641 1 69.31 196 GLY B CA 1
ATOM 3708 C C . GLY B 1 196 ? -8.141 -3.281 8.641 1 69.31 196 GLY B C 1
ATOM 3709 O O . GLY B 1 196 ? -8.18 -2.09 8.961 1 69.31 196 GLY B O 1
ATOM 3710 N N . SER B 1 197 ? -8.398 -3.744 7.543 1 82 197 SER B N 1
ATOM 3711 C CA . SER B 1 197 ? -8.914 -2.832 6.523 1 82 197 SER B CA 1
ATOM 3712 C C . SER B 1 197 ? -10.328 -2.371 6.855 1 82 197 SER B C 1
ATOM 3714 O O . SER B 1 197 ? -11.188 -3.188 7.184 1 82 197 SER B O 1
ATOM 3716 N N . SER B 1 198 ? -10.547 -1.062 6.754 1 86.12 198 SER B N 1
ATOM 3717 C CA . SER B 1 198 ? -11.891 -0.523 6.953 1 86.12 198 SER B CA 1
ATOM 3718 C C . SER B 1 198 ? -12.836 -0.989 5.855 1 86.12 198 SER B C 1
ATOM 3720 O O . SER B 1 198 ? -14.023 -1.197 6.102 1 86.12 198 SER B O 1
ATOM 3722 N N . THR B 1 199 ? -12.297 -1.178 4.664 1 92.38 199 THR B N 1
ATOM 3723 C CA . THR B 1 199 ? -13.109 -1.696 3.568 1 92.38 199 THR B CA 1
ATOM 3724 C C . THR B 1 199 ? -13.617 -3.098 3.891 1 92.38 199 THR B C 1
ATOM 3726 O O . THR B 1 199 ? -14.812 -3.377 3.746 1 92.38 199 THR B O 1
ATOM 3729 N N . GLN B 1 200 ? -12.703 -3.889 4.359 1 90.38 200 GLN B N 1
ATOM 3730 C CA . GLN B 1 200 ? -13.055 -5.277 4.633 1 90.38 200 GLN B CA 1
ATOM 3731 C C . GLN B 1 200 ? -14.086 -5.371 5.758 1 90.38 200 GLN B C 1
ATOM 3733 O O . GLN B 1 200 ? -15.016 -6.176 5.688 1 90.38 200 GLN B O 1
ATOM 3738 N N . ARG B 1 201 ? -13.914 -4.539 6.762 1 83.38 201 ARG B N 1
ATOM 3739 C CA . ARG B 1 201 ? -14.852 -4.527 7.883 1 83.38 201 ARG B CA 1
ATOM 3740 C C . ARG B 1 201 ? -16.25 -4.176 7.418 1 83.38 201 ARG B C 1
ATOM 3742 O O . ARG B 1 201 ? -17.234 -4.824 7.805 1 83.38 201 ARG B O 1
ATOM 3749 N N . THR B 1 202 ? -16.312 -3.184 6.656 1 88.5 202 THR B N 1
ATOM 3750 C CA . THR B 1 202 ? -17.594 -2.734 6.129 1 88.5 202 THR B CA 1
ATOM 3751 C C . THR B 1 202 ? -18.234 -3.809 5.246 1 88.5 202 THR B C 1
ATOM 3753 O O . THR B 1 202 ? -19.438 -4.062 5.324 1 88.5 202 THR B O 1
ATOM 3756 N N . LEU B 1 203 ? -17.438 -4.434 4.477 1 92 203 LEU B N 1
ATOM 3757 C CA . LEU B 1 203 ? -17.906 -5.477 3.57 1 92 203 LEU B CA 1
ATOM 3758 C C . LEU B 1 203 ? -18.438 -6.676 4.348 1 92 203 LEU B C 1
ATOM 3760 O O . LEU B 1 203 ? -19.469 -7.238 3.996 1 92 203 LEU B O 1
ATOM 3764 N N . GLU B 1 204 ? -17.688 -7.031 5.305 1 88.06 204 GLU B N 1
ATOM 3765 C CA . GLU B 1 204 ? -18.094 -8.172 6.121 1 88.06 204 GLU B CA 1
ATOM 3766 C C . GLU B 1 204 ? -19.453 -7.926 6.781 1 88.06 204 GLU B C 1
ATOM 3768 O O . GLU B 1 204 ? -20.312 -8.805 6.797 1 88.06 204 GLU B O 1
ATOM 3773 N N . ARG B 1 205 ? -19.641 -6.77 7.32 1 86 205 ARG B N 1
ATOM 3774 C CA . ARG B 1 205 ? -20.922 -6.41 7.926 1 86 205 ARG B CA 1
ATOM 3775 C C . ARG B 1 205 ? -22.047 -6.484 6.906 1 86 205 ARG B C 1
ATOM 3777 O O . ARG B 1 205 ? -23.141 -6.949 7.223 1 86 205 ARG B O 1
ATOM 3784 N N . MET B 1 206 ? -21.781 -6.074 5.742 1 90.81 206 MET B N 1
ATOM 3785 C CA . MET B 1 206 ? -22.797 -6.086 4.68 1 90.81 206 MET B CA 1
ATOM 3786 C C . MET B 1 206 ? -23.188 -7.516 4.324 1 90.81 206 MET B C 1
ATOM 3788 O O . MET B 1 206 ? -24.375 -7.828 4.211 1 90.81 206 MET B O 1
ATOM 3792 N N . PHE B 1 207 ? -22.219 -8.398 4.172 1 93.12 207 PHE B N 1
ATOM 3793 C CA . PHE B 1 207 ? -22.5 -9.781 3.812 1 93.12 207 PHE B CA 1
ATOM 3794 C C . PHE B 1 207 ? -23.25 -10.492 4.93 1 93.12 207 PHE B C 1
ATOM 3796 O O . PHE B 1 207 ? -24.172 -11.273 4.672 1 93.12 207 PHE B O 1
ATOM 3803 N N . ILE B 1 208 ? -22.875 -10.172 6.137 1 88.56 208 ILE B N 1
ATOM 3804 C CA . ILE B 1 208 ? -23.562 -10.758 7.289 1 88.56 208 ILE B CA 1
ATOM 3805 C C . ILE B 1 208 ? -25.031 -10.336 7.293 1 88.56 208 ILE B C 1
ATOM 3807 O O . ILE B 1 208 ? -25.922 -11.164 7.465 1 88.56 208 ILE B O 1
ATOM 3811 N N . ARG B 1 209 ? -25.312 -9.094 7.074 1 89.94 209 ARG B N 1
ATOM 3812 C CA . ARG B 1 209 ? -26.672 -8.578 7.023 1 89.94 209 ARG B CA 1
ATOM 3813 C C . ARG B 1 209 ? -27.469 -9.234 5.898 1 89.94 209 ARG B C 1
ATOM 3815 O O . ARG B 1 209 ? -28.672 -9.453 6.031 1 89.94 209 ARG B O 1
ATOM 3822 N N . ALA B 1 210 ? -26.797 -9.562 4.867 1 93.56 210 ALA B N 1
ATOM 3823 C CA . ALA B 1 210 ? -27.422 -10.211 3.719 1 93.56 210 ALA B CA 1
ATOM 3824 C C . ALA B 1 210 ? -27.5 -11.719 3.91 1 93.56 210 ALA B C 1
ATOM 3826 O O . ALA B 1 210 ? -27.953 -12.445 3.02 1 93.56 210 ALA B O 1
ATOM 3827 N N . LYS B 1 211 ? -26.953 -12.211 5.051 1 95.38 211 LYS B N 1
ATOM 3828 C CA . LYS B 1 211 ? -26.953 -13.625 5.406 1 95.38 211 LYS B CA 1
ATOM 3829 C C . LYS B 1 211 ? -26.141 -14.438 4.41 1 95.38 211 LYS B C 1
ATOM 3831 O O . LYS B 1 211 ? -26.562 -15.516 3.988 1 95.38 211 LYS B O 1
ATOM 3836 N N . LEU B 1 212 ? -25.047 -13.828 4.008 1 94.31 212 LEU B N 1
ATOM 3837 C CA . LEU B 1 212 ? -24.109 -14.484 3.105 1 94.31 212 LEU B CA 1
ATOM 3838 C C . LEU B 1 212 ? -22.734 -14.617 3.758 1 94.31 212 LEU B C 1
ATOM 3840 O O . LEU B 1 212 ? -22.359 -13.789 4.59 1 94.31 212 LEU B O 1
ATOM 3844 N N . THR B 1 213 ? -22 -15.656 3.4 1 91.25 213 THR B N 1
ATOM 3845 C CA . THR B 1 213 ? -20.625 -15.867 3.879 1 91.25 213 THR B CA 1
ATOM 3846 C C . THR B 1 213 ? -19.703 -16.219 2.721 1 91.25 213 THR B C 1
ATOM 3848 O O . THR B 1 213 ? -19.172 -17.328 2.645 1 91.25 213 THR B O 1
ATOM 3851 N N . PRO B 1 214 ? -19.469 -15.234 1.932 1 90.56 214 PRO B N 1
ATOM 3852 C CA . PRO B 1 214 ? -18.609 -15.555 0.792 1 90.56 214 PRO B CA 1
ATOM 3853 C C . PRO B 1 214 ? -17.172 -15.852 1.204 1 90.56 214 PRO B C 1
ATOM 3855 O O . PRO B 1 214 ? -16.672 -15.289 2.186 1 90.56 214 PRO B O 1
ATOM 3858 N N . HIS B 1 215 ? -16.5 -16.75 0.471 1 89.81 215 HIS B N 1
ATOM 3859 C CA . HIS B 1 215 ? -15.07 -17.031 0.598 1 89.81 215 HIS B CA 1
ATOM 3860 C C . HIS B 1 215 ? -14.273 -16.344 -0.51 1 89.81 215 HIS B C 1
ATOM 3862 O O . HIS B 1 215 ? -14.602 -16.484 -1.691 1 89.81 215 HIS B O 1
ATOM 3868 N N . PRO B 1 216 ? -13.266 -15.695 -0.089 1 93.62 216 PRO B N 1
ATOM 3869 C CA . PRO B 1 216 ? -12.508 -14.992 -1.123 1 93.62 216 PRO B CA 1
ATOM 3870 C C . PRO B 1 216 ? -11.633 -15.93 -1.956 1 93.62 216 PRO B C 1
ATOM 3872 O O . PRO B 1 216 ? -11.141 -16.938 -1.444 1 93.62 216 PRO B O 1
ATOM 3875 N N . PHE B 1 217 ? -11.492 -15.523 -3.193 1 94.69 217 PHE B N 1
ATOM 3876 C CA . PHE B 1 217 ? -10.508 -16.156 -4.074 1 94.69 217 PHE B CA 1
ATOM 3877 C C . PHE B 1 217 ? -9.094 -15.75 -3.682 1 94.69 217 PHE B C 1
ATOM 3879 O O . PHE B 1 217 ? -8.195 -16.594 -3.639 1 94.69 217 PHE B O 1
ATOM 3886 N N . LEU B 1 218 ? -8.922 -14.43 -3.396 1 95.25 218 LEU B N 1
ATOM 3887 C CA . LEU B 1 218 ? -7.652 -13.844 -2.988 1 95.25 218 LEU B CA 1
ATOM 3888 C C . LEU B 1 218 ? -7.852 -12.867 -1.833 1 95.25 218 LEU B C 1
ATOM 3890 O O . LEU B 1 218 ? -8.867 -12.172 -1.768 1 95.25 218 LEU B O 1
ATOM 3894 N N . THR B 1 219 ? -6.836 -12.852 -0.911 1 93.69 219 THR B N 1
ATOM 3895 C CA . THR B 1 219 ? -6.758 -11.828 0.124 1 93.69 219 THR B CA 1
ATOM 3896 C C . THR B 1 219 ? -5.449 -11.055 0.017 1 93.69 219 THR B C 1
ATOM 3898 O O . THR B 1 219 ? -4.367 -11.648 0.005 1 93.69 219 THR B O 1
ATOM 3901 N N . LEU B 1 220 ? -5.605 -9.766 -0.107 1 93.81 220 LEU B N 1
ATOM 3902 C CA . LEU B 1 220 ? -4.43 -8.922 -0.302 1 93.81 220 LEU B CA 1
ATOM 3903 C C . LEU B 1 220 ? -4.363 -7.824 0.756 1 93.81 220 LEU B C 1
ATOM 3905 O O . LEU B 1 220 ? -5.398 -7.328 1.206 1 93.81 220 LEU B O 1
ATOM 3909 N N . ASP B 1 221 ? -3.176 -7.371 1.054 1 86 221 ASP B N 1
ATOM 3910 C CA . ASP B 1 221 ? -3.014 -6.379 2.115 1 86 221 ASP B CA 1
ATOM 3911 C C . ASP B 1 221 ? -2.906 -4.969 1.538 1 86 221 ASP B C 1
ATOM 3913 O O . ASP B 1 221 ? -3.119 -3.984 2.248 1 86 221 ASP B O 1
ATOM 3917 N N . ALA B 1 222 ? -2.488 -4.922 0.257 1 88.44 222 ALA B N 1
ATOM 3918 C CA . ALA B 1 222 ? -2.271 -3.602 -0.331 1 88.44 222 ALA B CA 1
ATOM 3919 C C . ALA B 1 222 ? -3.355 -3.27 -1.351 1 88.44 222 ALA B C 1
ATOM 3921 O O . ALA B 1 222 ? -3.801 -4.141 -2.102 1 88.44 222 ALA B O 1
ATOM 3922 N N . ARG B 1 223 ? -3.744 -1.956 -1.351 1 92 223 ARG B N 1
ATOM 3923 C CA . ARG B 1 223 ? -4.797 -1.508 -2.256 1 92 223 ARG B CA 1
ATOM 3924 C C . ARG B 1 223 ? -4.336 -1.573 -3.707 1 92 223 ARG B C 1
ATOM 3926 O O . ARG B 1 223 ? -5.121 -1.902 -4.598 1 92 223 ARG B O 1
ATOM 3933 N N . ASP B 1 224 ? -3.113 -1.236 -3.93 1 93.62 224 ASP B N 1
ATOM 3934 C CA . ASP B 1 224 ? -2.611 -1.257 -5.301 1 93.62 224 ASP B CA 1
ATOM 3935 C C . ASP B 1 224 ? -2.588 -2.68 -5.855 1 93.62 224 ASP B C 1
ATOM 3937 O O . ASP B 1 224 ? -2.92 -2.9 -7.023 1 93.62 224 ASP B O 1
ATOM 3941 N N . GLY B 1 225 ? -2.197 -3.619 -5.031 1 95.69 225 GLY B N 1
ATOM 3942 C CA . GLY B 1 225 ? -2.262 -5.012 -5.445 1 95.69 225 GLY B CA 1
ATOM 3943 C C . GLY B 1 225 ? -3.666 -5.469 -5.785 1 95.69 225 GLY B C 1
ATOM 3944 O O . GLY B 1 225 ? -3.875 -6.164 -6.781 1 95.69 225 GLY B O 1
ATOM 3945 N N . LEU B 1 226 ? -4.59 -5.066 -4.941 1 96.75 226 LEU B N 1
ATOM 3946 C CA . LEU B 1 226 ? -5.984 -5.43 -5.176 1 96.75 226 LEU B CA 1
ATOM 3947 C C . LEU B 1 226 ? -6.484 -4.848 -6.492 1 96.75 226 LEU B C 1
ATOM 3949 O O . LEU B 1 226 ? -7.109 -5.551 -7.293 1 96.75 226 LEU B O 1
ATOM 3953 N N . TYR B 1 227 ? -6.199 -3.604 -6.711 1 97.56 227 TYR B N 1
ATOM 3954 C CA . TYR B 1 227 ? -6.656 -2.949 -7.93 1 97.56 227 TYR B CA 1
ATOM 3955 C C . TYR B 1 227 ? -6.098 -3.645 -9.164 1 97.56 227 TYR B C 1
ATOM 3957 O O . TYR B 1 227 ? -6.836 -3.939 -10.109 1 97.56 227 TYR B O 1
ATOM 3965 N N . GLU B 1 228 ? -4.809 -3.959 -9.172 1 97.56 228 GLU B N 1
ATOM 3966 C CA . GLU B 1 228 ? -4.176 -4.602 -10.32 1 97.56 228 GLU B CA 1
ATOM 3967 C C . GLU B 1 228 ? -4.691 -6.027 -10.508 1 97.56 228 GLU B C 1
ATOM 3969 O O . GLU B 1 228 ? -4.805 -6.508 -11.641 1 97.56 228 GLU B O 1
ATOM 3974 N N . ALA B 1 229 ? -4.984 -6.711 -9.414 1 98 229 ALA B N 1
ATOM 3975 C CA . ALA B 1 229 ? -5.59 -8.039 -9.516 1 98 229 ALA B CA 1
ATOM 3976 C C . ALA B 1 229 ? -6.914 -7.977 -10.266 1 98 229 ALA B C 1
ATOM 3978 O O . ALA B 1 229 ? -7.191 -8.82 -11.125 1 98 229 ALA B O 1
ATOM 3979 N N . VAL B 1 230 ? -7.73 -6.969 -9.984 1 98.44 230 VAL B N 1
ATOM 3980 C CA . VAL B 1 230 ? -9.016 -6.793 -10.648 1 98.44 230 VAL B CA 1
ATOM 3981 C C . VAL B 1 230 ? -8.797 -6.465 -12.125 1 98.44 230 VAL B C 1
ATOM 3983 O O . VAL B 1 230 ? -9.422 -7.07 -13 1 98.44 230 VAL B O 1
ATOM 3986 N N . VAL B 1 231 ? -7.883 -5.535 -12.383 1 97.62 231 VAL B N 1
ATOM 3987 C CA . VAL B 1 231 ? -7.594 -5.125 -13.75 1 97.62 231 VAL B CA 1
ATOM 3988 C C . VAL B 1 231 ? -7.18 -6.34 -14.578 1 97.62 231 VAL B C 1
ATOM 3990 O O . VAL B 1 231 ? -7.539 -6.445 -15.758 1 97.62 231 VAL B O 1
ATOM 3993 N N . ASN B 1 232 ? -6.508 -7.25 -13.945 1 96.81 232 ASN B N 1
ATOM 3994 C CA . ASN B 1 232 ? -5.984 -8.414 -14.656 1 96.81 232 ASN B CA 1
ATOM 3995 C C . ASN B 1 232 ? -6.98 -9.57 -14.648 1 96.81 232 ASN B C 1
ATOM 3997 O O . ASN B 1 232 ? -6.641 -10.688 -15.023 1 96.81 232 ASN B O 1
ATOM 4001 N N . GLY B 1 233 ? -8.148 -9.336 -14.117 1 97.06 233 GLY B N 1
ATOM 4002 C CA . GLY B 1 233 ? -9.258 -10.258 -14.312 1 97.06 233 GLY B CA 1
ATOM 4003 C C . GLY B 1 233 ? -9.297 -11.375 -13.281 1 97.06 233 GLY B C 1
ATOM 4004 O O . GLY B 1 233 ? -9.891 -12.422 -13.516 1 97.06 233 GLY B O 1
ATOM 4005 N N . LEU B 1 234 ? -8.656 -11.188 -12.156 1 97.31 234 LEU B N 1
ATOM 4006 C CA . LEU B 1 234 ? -8.57 -12.266 -11.172 1 97.31 234 LEU B CA 1
ATOM 4007 C C . LEU B 1 234 ? -9.859 -12.344 -10.352 1 97.31 234 LEU B C 1
ATOM 4009 O O . LEU B 1 234 ? -10.109 -13.352 -9.688 1 97.31 234 LEU B O 1
ATOM 4013 N N . GLY B 1 235 ? -10.633 -11.273 -10.359 1 97.94 235 GLY B N 1
ATOM 4014 C CA . GLY B 1 235 ? -11.875 -11.297 -9.602 1 97.94 235 GLY B CA 1
ATOM 4015 C C . GLY B 1 235 ? -12.453 -9.914 -9.375 1 97.94 235 GLY B C 1
ATOM 4016 O O . GLY B 1 235 ? -12.094 -8.961 -10.07 1 97.94 235 GLY B O 1
ATOM 4017 N N . ILE B 1 236 ? -13.43 -9.844 -8.43 1 98.62 236 ILE B N 1
ATOM 4018 C CA . ILE B 1 236 ? -14.102 -8.617 -8.031 1 98.62 236 ILE B CA 1
ATOM 4019 C C . ILE B 1 236 ? -13.477 -8.078 -6.746 1 98.62 236 ILE B C 1
ATOM 4021 O O . ILE B 1 236 ? -13.273 -8.828 -5.785 1 98.62 236 ILE B O 1
ATOM 4025 N N . GLY B 1 237 ? -13.078 -6.855 -6.789 1 98.5 237 GLY B N 1
ATOM 4026 C CA . GLY B 1 237 ? -12.547 -6.203 -5.602 1 98.5 237 GLY B CA 1
ATOM 4027 C C . GLY B 1 237 ? -13.5 -5.18 -5.012 1 98.5 237 GLY B C 1
ATOM 4028 O O . GLY B 1 237 ? -14.586 -4.941 -5.559 1 98.5 237 GLY B O 1
ATOM 4029 N N . PHE B 1 238 ? -13.07 -4.602 -3.875 1 97.88 238 PHE B N 1
ATOM 4030 C CA . PHE B 1 238 ? -13.867 -3.605 -3.164 1 97.88 238 PHE B CA 1
ATOM 4031 C C . PHE B 1 238 ? -12.984 -2.463 -2.668 1 97.88 238 PHE B C 1
ATOM 4033 O O . PHE B 1 238 ? -11.836 -2.682 -2.281 1 97.88 238 PHE B O 1
ATOM 4040 N N . MET B 1 239 ? -13.539 -1.29 -2.67 1 96.62 239 MET B N 1
ATOM 4041 C CA . MET B 1 239 ? -12.812 -0.126 -2.164 1 96.62 239 MET B CA 1
ATOM 4042 C C . MET B 1 239 ? -13.781 0.992 -1.786 1 96.62 239 MET B C 1
ATOM 4044 O O . MET B 1 239 ? -14.93 1 -2.227 1 96.62 239 MET B O 1
ATOM 4048 N N . TRP B 1 240 ? -13.273 1.885 -0.944 1 95 240 TRP B N 1
ATOM 4049 C CA . TRP B 1 240 ? -14 3.141 -0.771 1 95 240 TRP B CA 1
ATOM 4050 C C . TRP B 1 240 ? -14.031 3.934 -2.074 1 95 240 TRP B C 1
ATOM 4052 O O . TRP B 1 240 ? -13.008 4.094 -2.734 1 95 240 TRP B O 1
ATOM 4062 N N . ARG B 1 241 ? -15.172 4.426 -2.451 1 93.81 241 ARG B N 1
ATOM 4063 C CA . ARG B 1 241 ? -15.391 5.059 -3.75 1 93.81 241 ARG B CA 1
ATOM 4064 C C . ARG B 1 241 ? -14.391 6.188 -3.98 1 93.81 241 ARG B C 1
ATOM 4066 O O . ARG B 1 241 ? -13.836 6.32 -5.07 1 93.81 241 ARG B O 1
ATOM 4073 N N . ALA B 1 242 ? -14.102 6.957 -2.98 1 92.62 242 ALA B N 1
ATOM 4074 C CA . ALA B 1 242 ? -13.297 8.164 -3.16 1 92.62 242 ALA B CA 1
ATOM 4075 C C . ALA B 1 242 ? -11.852 7.934 -2.74 1 92.62 242 ALA B C 1
ATOM 4077 O O . ALA B 1 242 ? -11.07 8.883 -2.631 1 92.62 242 ALA B O 1
ATOM 4078 N N . SER B 1 243 ? -11.43 6.68 -2.533 1 94.44 243 SER B N 1
ATOM 4079 C CA . SER B 1 243 ? -10.133 6.398 -1.933 1 94.44 243 SER B CA 1
ATOM 4080 C C . SER B 1 243 ? -9.008 6.582 -2.943 1 94.44 243 SER B C 1
ATOM 4082 O O . SER B 1 243 ? -7.828 6.602 -2.57 1 94.44 243 SER B O 1
ATOM 4084 N N . THR B 1 244 ? -9.289 6.672 -4.191 1 95.19 244 THR B N 1
ATOM 4085 C CA . THR B 1 244 ? -8.312 6.887 -5.254 1 95.19 244 THR B CA 1
ATOM 4086 C C . THR B 1 244 ? -8.922 7.711 -6.387 1 95.19 244 THR B C 1
ATOM 4088 O O . THR B 1 244 ? -10.133 7.672 -6.609 1 95.19 244 THR B O 1
ATOM 4091 N N . SER B 1 245 ? -8.086 8.391 -7.074 1 94.5 245 SER B N 1
ATOM 4092 C CA . SER B 1 245 ? -8.531 9.109 -8.266 1 94.5 245 SER B CA 1
ATOM 4093 C C . SER B 1 245 ? -8.438 8.234 -9.508 1 94.5 245 SER B C 1
ATOM 4095 O O . SER B 1 245 ? -8.891 8.625 -10.586 1 94.5 245 SER B O 1
ATOM 4097 N N . ARG B 1 246 ? -7.879 7.004 -9.305 1 95.06 246 ARG B N 1
ATOM 4098 C CA . ARG B 1 246 ? -7.723 6.078 -10.422 1 95.06 246 ARG B CA 1
ATOM 4099 C C . ARG B 1 246 ? -9.078 5.559 -10.891 1 95.06 246 ARG B C 1
ATOM 4101 O O . ARG B 1 246 ? -9.914 5.168 -10.07 1 95.06 246 ARG B O 1
ATOM 4108 N N . THR B 1 247 ? -9.281 5.574 -12.242 1 91.12 247 THR B N 1
ATOM 4109 C CA . THR B 1 247 ? -10.555 5.082 -12.758 1 91.12 247 THR B CA 1
ATOM 4110 C C . THR B 1 247 ? -10.328 4.113 -13.914 1 91.12 247 THR B C 1
ATOM 4112 O O . THR B 1 247 ? -11.281 3.52 -14.422 1 91.12 247 THR B O 1
ATOM 4115 N N . ASP B 1 248 ? -9.164 3.877 -14.297 1 92.62 248 ASP B N 1
ATOM 4116 C CA . ASP B 1 248 ? -8.93 3.102 -15.508 1 92.62 248 ASP B CA 1
ATOM 4117 C C . ASP B 1 248 ? -8.945 1.603 -15.211 1 92.62 248 ASP B C 1
ATOM 4119 O O . ASP B 1 248 ? -8.742 1.188 -14.07 1 92.62 248 ASP B O 1
ATOM 4123 N N . GLY B 1 249 ? -9.359 0.872 -16.219 1 94.69 249 GLY B N 1
ATOM 4124 C CA . GLY B 1 249 ? -9.195 -0.573 -16.219 1 94.69 249 GLY B CA 1
ATOM 4125 C C . GLY B 1 249 ? -10.289 -1.301 -15.461 1 94.69 249 GLY B C 1
ATOM 4126 O O . GLY B 1 249 ? -10.336 -2.533 -15.461 1 94.69 249 GLY B O 1
ATOM 4127 N N . VAL B 1 250 ? -11.172 -0.477 -14.734 1 97.5 250 VAL B N 1
ATOM 4128 C CA . VAL B 1 250 ? -12.219 -1.135 -13.961 1 97.5 250 VAL B CA 1
ATOM 4129 C C . VAL B 1 250 ? -13.539 -0.375 -14.125 1 97.5 250 VAL B C 1
ATOM 4131 O O . VAL B 1 250 ? -13.547 0.776 -14.57 1 97.5 250 VAL B O 1
ATOM 4134 N N . VAL B 1 251 ? -14.609 -1.044 -13.875 1 98.31 251 VAL B N 1
ATOM 4135 C CA . VAL B 1 251 ? -15.93 -0.437 -13.734 1 98.31 251 VAL B CA 1
ATOM 4136 C C . VAL B 1 251 ? -16.344 -0.431 -12.266 1 98.31 251 VAL B C 1
ATOM 4138 O O . VAL B 1 251 ? -16.203 -1.444 -11.57 1 98.31 251 VAL B O 1
ATOM 4141 N N . ARG B 1 252 ? -16.75 0.686 -11.789 1 97.94 252 ARG B N 1
ATOM 4142 C CA . ARG B 1 252 ? -17.172 0.878 -10.406 1 97.94 252 ARG B CA 1
ATOM 4143 C C . ARG B 1 252 ? -18.672 0.632 -10.258 1 97.94 252 ARG B C 1
ATOM 4145 O O . ARG B 1 252 ? -19.484 1.224 -10.984 1 97.94 252 ARG B O 1
ATOM 4152 N N . LEU B 1 253 ? -19.031 -0.21 -9.328 1 98.31 253 LEU B N 1
ATOM 4153 C CA . LEU B 1 253 ? -20.438 -0.601 -9.188 1 98.31 253 LEU B CA 1
ATOM 4154 C C . LEU B 1 253 ? -20.922 -0.408 -7.758 1 98.31 253 LEU B C 1
ATOM 4156 O O . LEU B 1 253 ? -20.375 -1.013 -6.828 1 98.31 253 LEU B O 1
ATOM 4160 N N . PRO B 1 254 ? -21.969 0.427 -7.602 1 97.75 254 PRO B N 1
ATOM 4161 C CA . PRO B 1 254 ? -22.594 0.469 -6.281 1 97.75 254 PRO B CA 1
ATOM 4162 C C . PRO B 1 254 ? -23.188 -0.874 -5.867 1 97.75 254 PRO B C 1
ATOM 4164 O O . PRO B 1 254 ? -23.625 -1.652 -6.727 1 97.75 254 PRO B O 1
ATOM 4167 N N . ILE B 1 255 ? -23.141 -1.146 -4.609 1 98.12 255 ILE B N 1
ATOM 4168 C CA . ILE B 1 255 ? -23.734 -2.357 -4.055 1 98.12 255 ILE B CA 1
ATOM 4169 C C . ILE B 1 255 ? -25.094 -2.037 -3.449 1 98.12 255 ILE B C 1
ATOM 4171 O O . ILE B 1 255 ? -25.203 -1.163 -2.588 1 98.12 255 ILE B O 1
ATOM 4175 N N . VAL B 1 256 ? -26.031 -2.721 -3.807 1 97.69 256 VAL B N 1
ATOM 4176 C CA . VAL B 1 256 ? -27.422 -2.453 -3.436 1 97.69 256 VAL B CA 1
ATOM 4177 C C . VAL B 1 256 ? -27.547 -2.418 -1.914 1 97.69 256 VAL B C 1
ATOM 4179 O O . VAL B 1 256 ? -28.188 -1.519 -1.358 1 97.69 256 VAL B O 1
ATOM 4182 N N . GLU B 1 257 ? -26.906 -3.338 -1.242 1 96.25 257 GLU B N 1
ATOM 4183 C CA . GLU B 1 257 ? -27.047 -3.492 0.202 1 96.25 257 GLU B CA 1
ATOM 4184 C C . GLU B 1 257 ? -26.297 -2.387 0.95 1 96.25 257 GLU B C 1
ATOM 4186 O O . GLU B 1 257 ? -26.453 -2.244 2.166 1 96.25 257 GLU B O 1
ATOM 4191 N N . MET B 1 258 ? -25.547 -1.637 0.217 1 94.19 258 MET B N 1
ATOM 4192 C CA . MET B 1 258 ? -24.828 -0.521 0.833 1 94.19 258 MET B CA 1
ATOM 4193 C C . MET B 1 258 ? -25.656 0.761 0.751 1 94.19 258 MET B C 1
ATOM 4195 O O . MET B 1 258 ? -25.297 1.769 1.367 1 94.19 258 MET B O 1
ATOM 4199 N N . ARG B 1 259 ? -26.734 0.655 0.057 1 89.56 259 ARG B N 1
ATOM 4200 C CA . ARG B 1 259 ? -27.594 1.826 -0.043 1 89.56 259 ARG B CA 1
ATOM 4201 C C . ARG B 1 259 ? -28.125 2.234 1.327 1 89.56 259 ARG B C 1
ATOM 4203 O O . ARG B 1 259 ? -28.594 1.388 2.1 1 89.56 259 ARG B O 1
ATOM 4210 N N . GLY B 1 260 ? -28.047 3.498 1.6 1 84.12 260 GLY B N 1
ATOM 4211 C CA . GLY B 1 260 ? -28.594 4.004 2.85 1 84.12 260 GLY B CA 1
ATOM 4212 C C . GLY B 1 260 ? -27.609 3.93 4 1 84.12 260 GLY B C 1
ATOM 4213 O O . GLY B 1 260 ? -27.859 4.461 5.082 1 84.12 260 GLY B O 1
ATOM 4214 N N . VAL B 1 261 ? -26.562 3.145 3.811 1 83.88 261 VAL B N 1
ATOM 4215 C CA . VAL B 1 261 ? -25.516 3.113 4.836 1 83.88 261 VAL B CA 1
ATOM 4216 C C . VAL B 1 261 ? -24.656 4.367 4.734 1 83.88 261 VAL B C 1
ATOM 4218 O O . VAL B 1 261 ? -23.953 4.566 3.74 1 83.88 261 VAL B O 1
ATOM 4221 N N . VAL B 1 262 ? -24.859 5.207 5.672 1 81.12 262 VAL B N 1
ATOM 4222 C CA . VAL B 1 262 ? -24.156 6.484 5.613 1 81.12 262 VAL B CA 1
ATOM 4223 C C . VAL B 1 262 ? -22.812 6.371 6.324 1 81.12 262 VAL B C 1
ATOM 4225 O O . VAL B 1 262 ? -22.75 6.004 7.5 1 81.12 262 VAL B O 1
ATOM 4228 N N . THR B 1 263 ? -21.75 6.43 5.578 1 89.19 263 THR B N 1
ATOM 4229 C CA . THR B 1 263 ? -20.406 6.559 6.113 1 89.19 263 THR B CA 1
ATOM 4230 C C . THR B 1 263 ? -19.734 7.836 5.605 1 89.19 263 THR B C 1
ATOM 4232 O O . THR B 1 263 ? -20.094 8.344 4.539 1 89.19 263 THR B O 1
ATOM 4235 N N . HIS B 1 264 ? -18.906 8.406 6.523 1 91.81 264 HIS B N 1
ATOM 4236 C CA . HIS B 1 264 ? -18.234 9.648 6.141 1 91.81 264 HIS B CA 1
ATOM 4237 C C . HIS B 1 264 ? -16.719 9.492 6.176 1 91.81 264 HIS B C 1
ATOM 4239 O O . HIS B 1 264 ? -16.188 8.781 7.031 1 91.81 264 HIS B O 1
ATOM 4245 N N . GLU B 1 265 ? -16.125 10.094 5.176 1 94.62 265 GLU B N 1
ATOM 4246 C CA . GLU B 1 265 ? -14.727 10.438 5.336 1 94.62 265 GLU B CA 1
ATOM 4247 C C . GLU B 1 265 ? -14.547 11.625 6.281 1 94.62 265 GLU B C 1
ATOM 4249 O O . GLU B 1 265 ? -15.172 12.672 6.098 1 94.62 265 GLU B O 1
ATOM 4254 N N . THR B 1 266 ? -13.648 11.406 7.277 1 96.12 266 THR B N 1
ATOM 4255 C CA . THR B 1 266 ? -13.648 12.367 8.375 1 96.12 266 THR B CA 1
ATOM 4256 C C . THR B 1 266 ? -12.227 12.812 8.695 1 96.12 266 THR B C 1
ATOM 4258 O O . THR B 1 266 ? -11.312 11.984 8.789 1 96.12 266 THR B O 1
ATOM 4261 N N . VAL B 1 267 ? -12.07 14.109 8.766 1 97.38 267 VAL B N 1
ATOM 4262 C CA . VAL B 1 267 ? -10.883 14.688 9.391 1 97.38 267 VAL B CA 1
ATOM 4263 C C . VAL B 1 267 ? -11.086 14.758 10.906 1 97.38 267 VAL B C 1
ATOM 4265 O O . VAL B 1 267 ? -12.117 15.219 11.383 1 97.38 267 VAL B O 1
ATOM 4268 N N . PHE B 1 268 ? -10.07 14.25 11.633 1 97.19 268 PHE B N 1
ATOM 4269 C CA . PHE B 1 268 ? -10.289 14.234 13.078 1 97.19 268 PHE B CA 1
ATOM 4270 C C . PHE B 1 268 ? -8.977 14.438 13.828 1 97.19 268 PHE B C 1
ATOM 4272 O O . PHE B 1 268 ? -7.898 14.195 13.281 1 97.19 268 PHE B O 1
ATOM 4279 N N . SER B 1 269 ? -9.055 14.914 15.008 1 96.25 269 SER B N 1
ATOM 4280 C CA . SER B 1 269 ? -7.965 15.109 15.961 1 96.25 269 SER B CA 1
ATOM 4281 C C . SER B 1 269 ? -8.461 15 17.406 1 96.25 269 SER B C 1
ATOM 4283 O O . SER B 1 269 ? -9.664 14.828 17.641 1 96.25 269 SER B O 1
ATOM 4285 N N . LEU B 1 270 ? -7.488 14.938 18.281 1 90.19 270 LEU B N 1
ATOM 4286 C CA . LEU B 1 270 ? -7.918 15.086 19.672 1 90.19 270 LEU B CA 1
ATOM 4287 C C . LEU B 1 270 ? -8.414 16.5 19.938 1 90.19 270 LEU B C 1
ATOM 4289 O O . LEU B 1 270 ? -7.84 17.469 19.438 1 90.19 270 LEU B O 1
ATOM 4293 N N . LYS B 1 271 ? -9.477 16.562 20.734 1 90.56 271 LYS B N 1
ATOM 4294 C CA . LYS B 1 271 ? -10.016 17.875 21.078 1 90.56 271 LYS B CA 1
ATOM 4295 C C . LYS B 1 271 ? -8.953 18.75 21.734 1 90.56 271 LYS B C 1
ATOM 4297 O O . LYS B 1 271 ? -8.953 19.969 21.562 1 90.56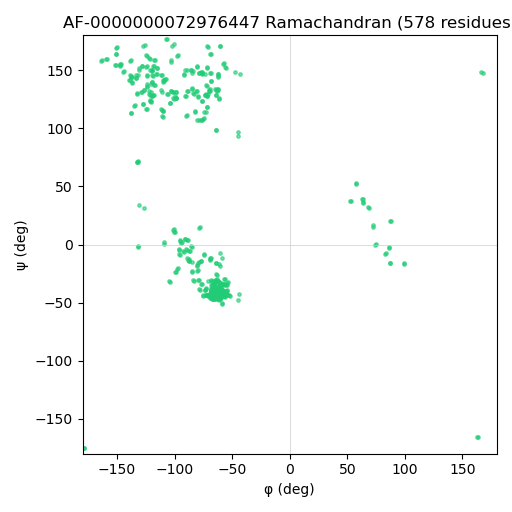 271 LYS B O 1
ATOM 4302 N N . GLU B 1 272 ? -8.078 18.094 22.375 1 84.56 272 GLU B N 1
ATOM 4303 C CA . GLU B 1 272 ? -7.066 18.844 23.141 1 84.56 272 GLU B CA 1
ATOM 4304 C C . GLU B 1 272 ? -5.953 19.344 22.219 1 84.56 272 GLU B C 1
ATOM 4306 O O . GLU B 1 272 ? -5.145 20.188 22.625 1 84.56 272 GLU B O 1
ATOM 4311 N N . THR B 1 273 ? -5.871 18.641 21.109 1 80.44 273 THR B N 1
ATOM 4312 C CA . THR B 1 273 ? -4.875 19.125 20.172 1 80.44 273 THR B CA 1
ATOM 4313 C C . THR B 1 273 ? -5.238 20.531 19.672 1 80.44 273 THR B C 1
ATOM 4315 O O . THR B 1 273 ? -6.273 20.719 19.031 1 80.44 273 THR B O 1
ATOM 4318 N N . GLN B 1 274 ? -4.59 21.547 20.297 1 72.38 274 GLN B N 1
ATOM 4319 C CA . GLN B 1 274 ? -4.848 22.938 19.953 1 72.38 274 GLN B CA 1
ATOM 4320 C C . GLN B 1 274 ? -3.656 23.562 19.234 1 72.38 274 GLN B C 1
ATOM 4322 O O . GLN B 1 274 ? -2.525 23.094 19.375 1 72.38 274 GLN B O 1
ATOM 4327 N N . GLY B 1 275 ? -3.896 24.359 18.234 1 82.06 275 GLY B N 1
ATOM 4328 C CA . GLY B 1 275 ? -2.871 25.078 17.5 1 82.06 275 GLY B CA 1
ATOM 4329 C C . GLY B 1 275 ? -3.377 25.688 16.219 1 82.06 275 GLY B C 1
ATOM 4330 O O . GLY B 1 275 ? -4.324 25.188 15.609 1 82.06 275 GLY B O 1
ATOM 4331 N N . ARG B 1 276 ? -2.775 26.797 15.914 1 85.62 276 ARG B N 1
ATOM 4332 C CA . ARG B 1 276 ? -3.188 27.578 14.742 1 85.62 276 ARG B CA 1
ATOM 4333 C C . ARG B 1 276 ? -3.107 26.734 13.477 1 85.62 276 ARG B C 1
ATOM 4335 O O . ARG B 1 276 ? -3.951 26.859 12.586 1 85.62 276 ARG B O 1
ATOM 4342 N N . ILE B 1 277 ? -2.121 25.828 13.43 1 92.12 277 ILE B N 1
ATOM 4343 C CA . ILE B 1 277 ? -1.918 25.031 12.234 1 92.12 277 ILE B CA 1
ATOM 4344 C C . ILE B 1 277 ? -3.039 24 12.102 1 92.12 277 ILE B C 1
ATOM 4346 O O . ILE B 1 277 ? -3.588 23.797 11.016 1 92.12 277 ILE B O 1
ATOM 4350 N N . VAL B 1 278 ? -3.387 23.359 13.211 1 93.62 278 VAL B N 1
ATOM 4351 C CA . VAL B 1 278 ? -4.473 22.391 13.219 1 93.62 278 VAL B CA 1
ATOM 4352 C C . VAL B 1 278 ? -5.789 23.078 12.859 1 93.62 278 VAL B C 1
ATOM 4354 O O . VAL B 1 278 ? -6.574 22.547 12.07 1 93.62 278 VAL B O 1
ATOM 4357 N N . GLU B 1 279 ? -5.988 24.281 13.391 1 92.81 279 GLU B N 1
ATOM 4358 C CA . GLU B 1 279 ? -7.188 25.047 13.07 1 92.81 279 GLU B CA 1
ATOM 4359 C C . GLU B 1 279 ? -7.238 25.406 11.586 1 92.81 279 GLU B C 1
ATOM 4361 O O . GLU B 1 279 ? -8.297 25.344 10.961 1 92.81 279 GLU B O 1
ATOM 4366 N N . ALA B 1 280 ? -6.113 25.797 11.094 1 93.56 280 ALA B N 1
ATOM 4367 C CA . ALA B 1 280 ? -6.043 26.109 9.672 1 93.56 280 ALA B CA 1
ATOM 4368 C C . ALA B 1 280 ? -6.367 24.891 8.82 1 93.56 280 ALA B C 1
ATOM 4370 O O . ALA B 1 280 ? -7.059 25.016 7.801 1 93.56 280 ALA B O 1
ATOM 4371 N N . PHE B 1 281 ? -5.883 23.719 9.227 1 96.31 281 PHE B N 1
ATOM 4372 C CA . PHE B 1 281 ? -6.168 22.484 8.477 1 96.31 281 PHE B CA 1
ATOM 4373 C C . PHE B 1 281 ? -7.66 22.188 8.484 1 96.31 281 PHE B C 1
ATOM 4375 O O . PHE B 1 281 ? -8.234 21.844 7.449 1 96.31 281 PHE B O 1
ATOM 4382 N N . TYR B 1 282 ? -8.242 22.359 9.625 1 96.06 282 TYR B N 1
ATOM 4383 C CA . TYR B 1 282 ? -9.688 22.172 9.711 1 96.06 282 TYR B CA 1
ATOM 4384 C C . TYR B 1 282 ? -10.422 23.172 8.82 1 96.06 282 TYR B C 1
ATOM 4386 O O . TYR B 1 282 ? -11.438 22.828 8.203 1 96.06 282 TYR B O 1
ATOM 4394 N N . GLY B 1 283 ? -9.953 24.344 8.82 1 95.5 283 GLY B N 1
ATOM 4395 C CA . GLY B 1 283 ? -10.555 25.344 7.949 1 95.5 283 GLY B CA 1
ATOM 4396 C C . GLY B 1 283 ? -10.547 24.938 6.488 1 95.5 283 GLY B C 1
ATOM 4397 O O . GLY B 1 283 ? -11.562 25.047 5.797 1 95.5 283 GLY B O 1
ATOM 4398 N N . ILE B 1 284 ? -9.445 24.406 6 1 96.25 284 ILE B N 1
ATOM 4399 C CA . ILE B 1 284 ? -9.32 23.953 4.625 1 96.25 284 ILE B CA 1
ATOM 4400 C C . ILE B 1 284 ? -10.234 22.75 4.395 1 96.25 284 ILE B C 1
ATOM 4402 O O . ILE B 1 284 ? -10.914 22.656 3.367 1 96.25 284 ILE B O 1
ATOM 4406 N N . ALA B 1 285 ? -10.242 21.812 5.332 1 96.25 285 ALA B N 1
ATOM 4407 C CA . ALA B 1 285 ? -11.055 20.594 5.211 1 96.25 285 ALA B CA 1
ATOM 4408 C C . ALA B 1 285 ? -12.539 20.938 5.117 1 96.25 285 ALA B C 1
ATOM 4410 O O . ALA B 1 285 ? -13.281 20.312 4.355 1 96.25 285 ALA B O 1
ATOM 4411 N N . LYS B 1 286 ? -12.984 21.906 5.898 1 95 286 LYS B N 1
ATOM 4412 C CA . LYS B 1 286 ? -14.383 22.312 5.906 1 95 286 LYS B CA 1
ATOM 4413 C C . LYS B 1 286 ? -14.789 22.922 4.562 1 95 286 LYS B C 1
ATOM 4415 O O . LYS B 1 286 ? -15.922 22.734 4.117 1 95 286 LYS B O 1
ATOM 4420 N N . ALA B 1 287 ? -13.891 23.516 3.928 1 91.88 287 ALA B N 1
ATOM 4421 C CA . ALA B 1 287 ? -14.172 24.172 2.652 1 91.88 287 ALA B CA 1
ATOM 4422 C C . ALA B 1 287 ? -13.992 23.203 1.487 1 91.88 287 ALA B C 1
ATOM 4424 O O . ALA B 1 287 ? -14.406 23.5 0.362 1 91.88 287 ALA B O 1
ATOM 4425 N N . PHE B 1 288 ? -13.391 22.078 1.866 1 89 288 PHE B N 1
ATOM 4426 C CA . PHE B 1 288 ? -13.023 21.125 0.823 1 89 288 PHE B CA 1
ATOM 4427 C C . PHE B 1 288 ? -14.258 20.438 0.247 1 89 288 PHE B C 1
ATOM 4429 O O . PHE B 1 288 ? -15.117 19.969 0.993 1 89 288 PHE B O 1
ATOM 4436 N N . LYS B 1 289 ? -14.539 20.578 -0.993 1 77 289 LYS B N 1
ATOM 4437 C CA . LYS B 1 289 ? -15.594 19.906 -1.743 1 77 289 LYS B CA 1
ATOM 4438 C C . LYS B 1 289 ? -15 18.922 -2.748 1 77 289 LYS B C 1
ATOM 4440 O O . LYS B 1 289 ? -14.094 19.266 -3.502 1 77 289 LYS B O 1
ATOM 4445 N N . MET B 1 290 ? -15.211 17.688 -2.465 1 69.75 290 MET B N 1
ATOM 4446 C CA . MET B 1 290 ? -14.75 16.734 -3.469 1 69.75 290 MET B CA 1
ATOM 4447 C C . MET B 1 290 ? -15.664 16.734 -4.691 1 69.75 290 MET B C 1
ATOM 4449 O O . MET B 1 290 ? -16.891 16.734 -4.555 1 69.75 290 MET B O 1
ATOM 4453 N N . ASP B 1 291 ? -15.234 17.141 -5.812 1 55.81 291 ASP B N 1
ATOM 4454 C CA . ASP B 1 291 ? -16.047 17.094 -7.023 1 55.81 291 ASP B CA 1
ATOM 4455 C C . ASP B 1 291 ? -16.453 15.672 -7.375 1 55.81 291 ASP B C 1
ATOM 4457 O O . ASP B 1 291 ? -15.719 1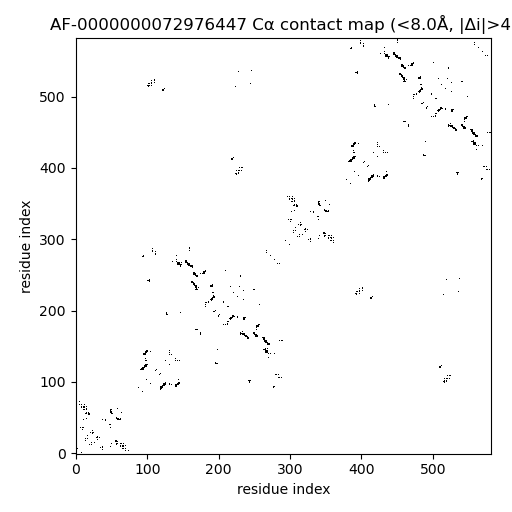4.727 -7.066 1 55.81 291 ASP B O 1
#

pLDDT: mean 84.65, std 15.08, range [33.38, 98.62]

Nearest PDB structures (foldseek):
  5y2v-assembly1_C  TM=6.060E-01  e=6.108E-25  Synechocystis sp. PCC 6803 substr. Kazusa
  5ted-assembly1_A  TM=8.422E-01  e=4.005E-16  Listeria monocytogenes EGD-e
  2hxr-assembly1_B  TM=8.605E-01  e=5.975E-15  Escherichia coli K-12
  5z49-assembly1_A  TM=8.064E-01  e=6.219E-16  Synechococcus elongatus PCC 7942 = FACHB-805
  3hhg-assembly1_D  TM=5.239E-01  e=1.624E-17  Neisseria meningitidis serogroup B

Sequence (582 aa):
MTLSNARLDAVRAVAEAGSYAGAARILGVTQPNVSAQVRALETQFGVCLFLRESGRLQPTGLCLKLCDSAERLAEARSEAERLLLSRSSLREGKITIGLGNAMPGMAIIAAFHRAYPGVKLEVETGTHQKIARSVLTHECDIGVLPDVPTNPRFRRNHVSISEVIAIVPSNHKLAHEHEVTAVQLSSEPLIFRASGSSTQRTLERMFIRAKLTPHPFLTLDARDGLYEAVVNGLGIGFMWRASTSRTDGVVRLPIVEMRGVVTHETVFSLKETQGRIVEAFYGIAKAFKMDMTLSNARLDAVRAVAEAGSYAGAARILGVTQPNVSAQVRALETQFGVCLFLRESGRLQPTGLCLKLCDSAERLAEARSEAERLLLSRSSLREGKITIGLGNAMPGMAIIAAFHRAYPGVKLEVETGTHQKIARSVLTHECDIGVLPDVPTNPRFRRNHVSISEVIAIVPSNHKLAHEHEVTAVQLSSEPLIFRASGSSTQRTLERMFIRAKLTPHPFLTLDARDGLYEAVVNGLGIGFMWRASTSRTDGVVRLPIVEMRGVVTHETVFSLKETQGRIVEAFYGIAKAFKMD

Secondary structure (DSSP, 8-state):
----HHHHHHHHHHHHHSSHHHHHHHHTS-HHHHHHHHHHHHHHHT---EEEETTEEEEPHHHHHHHHHHHHHHHHHHHHHHHHHTT--GGG-EEEEEESSSTTHHHHHHHHHHH-TTSEEEEEE--HHHHHHHHHTTS-SEEEEES----TTEEEEEEEEE-EEEEEETTSGGGG-S-B-HHHHHTS-BEEEPTT-HHHHHHHHHHHHTT--PPPSEEES-HHHHHHHHHTTS-BEEEETTS-S--TTEEEE-BGGGTT--EEEEEEEETT---HHHHHHHHHHHH----/----HHHHHHHHHHHHHSSHHHHHHHHTS-HHHHHHHHHHHHHHHT---EEEETTEEEEPHHHHHHHHHHHHHHHHHHHHHHHHHTT--GGG-EEEEEESSSTTHHHHHHHHHHH-TTSEEEEEE--HHHHHHHHHTTS-SEEEEES----TTEEEEEEEEE-EEEEEETTSGGGG-S-B-HHHHHTS-BEEEPTT-HHHHHHHHHHHHTT--PPPSEEES-HHHHHHHHHTTS-BEEEETTS-S--TTEEEE-BGGGTT--EEEEEEEETT---HHHHHHHHHHHH----

Foldseek 3Di:
DDPDLLLLLLLLLCQVQQALCRSCVVVVHDSVVSVCSPVVVCVVVVHDQFDDDPNTTHGDPVSVVSNVVSVVVVLVVVQVVLVVQQPDALQQHEFEEEEQFCPPVVVLVVLLCVVRVRYHYHYYYDFPVVRLVCQVSVVGQKYKDKPDDDDPQKDKDFQDWKFKWKKAFCPDPCLPPQAAEPVRQLVKAEEAEDPRHPFRVVVVVLCVVVVHDHDHPYYYHDPVVQVVCRLVGVIMYMDIPRRDPDDPRIHIHHYPSRPPVTMTTMMMHGPPSDDPSVVSSVVSSNVDDDD/DDDDLLLLLLLLLCQVQQALCRSCVVVVHDSVVSVCSPVVVCVVVVHDQWDDDPNTTHGDPVSVVSNVVSVVVVLVVVLVVVVVQQPDALQQHEFEEEEQFCPPVVVLVVLLCVVRVRYHYHYYYDFPVVRLVCQVSVVGQKYKDKPDDDDPQKDKDFQDWKFKWKKAFCPDPCLPPQAAEPVRQLVKAEEAEDPRHPFRVVVVVLCVVVVHDHDHPYYYHDPVVQVVCRLVGVIMYMDIPRRDPDDPRIHIHHYPSRPPVTMTTMMMHGPPSDDPSVVSSVVSSNVDDDD

Radius of gyration: 24.18 Å; Cα contacts (8 Å, |Δi|>4): 1071; chains: 2; bounding box: 64×63×60 Å

Organism: NCBI:txid391626

InterPro domains:
  IPR000847 LysR, HTH, N-terminal domain [PF00126] (8-60)
  IPR000847 LysR, HTH, N-terminal domain [PR00039] (20-31)
  IPR000847 LysR, HTH, N-terminal domain [PR00039] (31-41)
  IPR000847 LysR, HTH, N-terminal domain [PR00039] (41-52)
  IPR000847 LysR, HTH, N-terminal domain [PS50931] (1-60)
  IPR005119 LysR, substrate-binding [PF03466] (92-282)
  IPR036388 Winged helix-like DNA-binding domain superfamily [G3DSA:1.10.10.10] (5-87)
  IPR036390 Winged helix DNA-binding domain superfamily [SSF46785] (7-85)

Solvent-accessible surface area (backbone atoms only — not comparable to full-atom values): 30803 Å² total; per-residue (Å²): 135,74,89,47,69,68,36,42,48,33,46,36,30,24,53,72,51,27,29,47,59,46,16,10,63,74,71,70,49,54,38,68,57,33,47,48,36,39,48,48,51,24,61,73,68,72,49,69,44,59,43,82,52,96,90,30,41,37,59,28,74,64,31,51,52,48,34,52,49,36,51,49,48,50,50,48,49,53,39,53,51,47,63,67,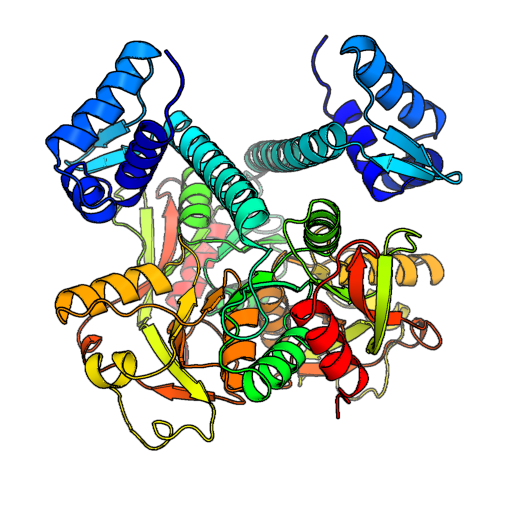57,61,80,52,56,64,71,73,16,71,48,32,38,22,23,44,39,40,28,62,44,37,53,49,50,35,54,41,40,71,75,40,71,58,40,46,66,40,57,47,71,40,43,49,61,54,30,56,47,28,29,75,69,58,65,12,60,31,27,32,32,66,65,68,75,93,46,93,58,51,37,77,45,75,46,42,85,38,47,67,25,36,34,31,18,63,85,38,88,67,49,79,48,82,54,43,44,70,69,64,52,59,74,44,49,26,40,39,54,35,89,62,34,62,57,39,54,54,48,50,54,47,33,50,76,70,73,46,81,73,73,63,60,39,57,31,78,46,68,63,42,44,52,47,32,15,51,50,62,65,26,34,30,67,40,49,64,59,35,50,89,76,64,78,60,42,33,80,26,49,36,58,83,48,60,88,59,84,35,34,30,27,42,32,28,40,60,79,67,74,49,69,56,61,52,49,48,49,54,47,42,70,69,46,70,79,129,136,73,89,48,69,67,36,42,49,33,46,38,30,24,53,71,51,27,28,45,60,46,16,9,64,73,69,72,49,53,38,67,57,33,46,48,36,39,48,49,52,22,62,74,67,72,49,70,43,61,42,82,54,95,90,29,41,39,58,29,74,63,31,50,53,48,34,54,49,37,51,50,47,49,51,50,48,53,38,52,52,48,60,68,59,62,79,54,58,65,75,71,14,71,49,34,38,24,22,43,37,40,27,62,44,38,53,50,50,33,54,40,38,71,76,40,72,59,42,44,65,40,57,44,72,42,45,48,61,55,29,56,47,29,28,76,69,54,62,13,61,30,26,31,32,64,64,69,75,94,45,93,56,50,38,77,45,75,47,43,84,35,46,69,24,38,33,31,19,64,84,40,87,66,46,79,49,82,53,43,43,69,69,65,52,58,75,46,52,26,38,40,54,35,89,63,36,62,55,39,52,54,47,51,52,50,33,50,76,69,74,46,80,74,72,62,59,38,56,30,79,46,69,63,41,44,53,46,32,15,52,52,62,65,27,34,28,68,40,49,64,59,34,50,90,77,63,77,59,43,34,80,26,49,36,58,83,49,60,88,59,85,35,35,29,27,42,31,25,41,61,80,68,74,49,70,56,61,51,50,48,48,53,47,42,71,69,44,70,82,129